Protein AF-0000000081341787 (afdb_homodimer)

Organism: NCBI:txid860376

Radius of gyration: 30.71 Å; Cα contacts (8 Å, |Δi|>4): 1628; chains: 2; bounding box: 86×90×74 Å

pLDDT: mean 75.04, std 24.88, range [23.42, 98.12]

Nearest PDB structures (foldseek):
  3afg-assembly2_B  TM=7.597E-01  e=4.968E-04  Thermococcus kodakarensis
  3afg-assembly1_A  TM=7.603E-01  e=8.595E-04  Thermococcus kodakarensis
  2c9r-assembly1_A  TM=5.469E-01  e=3.203E-02  Pseudomonas syringae pv. tomato
  1lyq-assembly1_A  TM=4.753E-01  e=5.855E-02  Escherichia coli
  3se3-assembly1_C  TM=2.908E-01  e=1.070E+00  Homo sapiens

Foldseek 3Di:
DVVVVVVVLLQPQDQDDDPDPVSVQVNQVVVLVVCVVVVFAFPVPFDAPPPPPPVVCPLCPVPCPPPPDDQPPQFDDSSSLAGAAPDADDFDDFAQQQPDQGFFFDKAKHAQQFDKDKTWDAPFFQKKKKKKFFPDQFFKDKWKADPVRDTADFPDWDDGGSGMTMTMGGRDDGAMMMIGMDTNTRGMMMITMHGRGQFDKAFEKDLDPNHQPTAVDPRSGYRARGRYYAAAQGWIKIFIDTGPCDPPWDWAWKWKADHSHYIDIFGWDAYHNHSRGIITSGTDHHHDFDKMKIKIWTADRVGTIGIGIHIDTHHYDPPPDPPPPPPPPPPPQQPPPNQDRDDPPDRPDPPDDPPPPDD/DVVVVVVVLLQPQDQDDDPDPVSVQVSQVVVLVVCVVVVFAFPVPFDAPPPPPPPVVPLCPVVPVPVPDDQPPQFDDSSSLAGAAPDADPQDDFAFQQPDQGFFFDKAKHAQQFDKDKTWDAPFFQKKKKKKFAPDQFFKDKWKADPVRDTADFPDWDDGGSGMTMTMGGRDDGAMMMIGMDTNTRGMMMITMHGRGQFDKAFEKDLDPNHQPTAVDPRSGYRARGRYYAAAQGWIKTFIDTGPCDPPWDWAWKWKADHSHYIDIFGWDAYHNHSRGIITSGTDHHHDFDKMKIKIWTADRVGTIGIGIHIDTHHYDPPPDPPPPPPPPPPPQQPPPNQGRDDPPDRPDPDDDPPPPDD

Solvent-accessible surface area (backbone atoms only — not comparable to full-atom values): 39312 Å² total; per-residue (Å²): 119,68,72,61,58,57,50,50,64,72,65,57,75,54,85,82,89,79,83,49,71,62,62,54,50,50,52,52,47,54,51,42,49,55,45,56,75,68,61,50,55,37,69,93,68,40,61,68,64,71,54,70,65,66,66,55,64,50,64,61,56,62,78,71,61,64,90,84,66,77,54,58,90,54,31,36,69,97,69,42,67,28,29,35,32,79,46,60,45,76,73,75,76,75,51,43,20,53,43,86,64,21,26,38,47,41,71,51,66,23,42,41,22,60,49,73,48,76,44,55,34,26,92,55,38,58,36,39,34,43,38,33,40,35,87,51,79,28,46,48,45,72,48,38,24,41,74,82,66,45,75,56,73,65,75,44,75,80,38,82,45,46,32,32,26,29,38,29,36,63,71,56,79,71,36,47,33,35,37,39,35,36,42,78,45,80,40,48,27,30,40,34,35,21,24,36,26,72,66,37,58,35,22,12,31,35,74,42,87,34,57,35,75,21,63,74,54,84,60,84,28,58,50,48,28,62,38,26,62,39,41,44,75,36,63,20,26,53,27,28,29,61,41,86,42,45,71,59,23,42,78,58,38,38,34,44,29,29,90,72,64,43,70,45,80,33,50,65,33,59,27,20,36,37,62,40,20,37,27,39,64,57,68,45,68,38,84,59,80,47,75,33,33,40,34,43,31,29,31,38,46,64,59,30,44,35,45,41,43,33,68,46,49,35,36,73,65,80,72,81,65,81,77,74,76,75,80,71,76,71,70,78,64,64,50,80,86,77,54,70,61,67,55,94,89,52,63,73,58,73,87,77,78,74,79,74,82,78,128,118,68,72,63,57,55,51,49,64,72,64,57,76,56,76,88,88,80,87,50,73,61,62,55,50,51,51,52,47,53,50,42,50,53,45,56,74,68,60,50,55,38,70,94,68,40,63,66,61,71,54,66,68,60,66,60,67,47,67,59,58,61,75,69,62,62,81,85,63,76,55,60,90,54,32,35,69,96,68,43,66,26,28,34,30,80,47,60,52,75,74,74,76,76,50,43,20,52,43,87,63,21,26,39,49,41,72,50,66,21,41,39,22,60,50,72,47,78,46,55,35,28,91,54,37,57,35,37,33,45,37,34,41,37,88,52,79,29,46,46,45,72,49,38,24,41,75,82,67,45,75,56,71,65,76,43,76,80,40,83,46,45,34,31,23,26,36,28,37,64,70,58,79,68,35,48,32,36,38,39,34,36,43,79,44,78,41,47,28,29,41,37,34,22,22,36,25,72,67,38,57,36,22,13,32,33,73,42,86,35,57,37,74,21,64,75,55,86,60,89,27,56,51,50,29,62,37,28,63,39,41,42,75,36,62,20,27,54,27,26,31,60,42,86,43,44,71,58,23,41,77,57,37,36,34,46,30,29,92,70,62,42,67,44,79,34,49,64,34,58,27,21,37,36,64,40,20,36,27,37,64,55,70,44,67,38,85,58,79,45,76,34,34,41,34,44,30,27,31,37,46,64,60,31,44,35,48,41,45,35,69,46,48,36,36,73,64,79,73,82,65,82,76,74,76,72,80,70,73,71,70,77,63,63,51,82,86,77,54,69,60,69,57,92,89,52,62,72,58,74,88,77,77,75,77,71,81,77,127

Structure (mmCIF, N/CA/C/O backbone):
data_AF-0000000081341787-model_v1
#
loop_
_entity.id
_entity.type
_entity.pdbx_description
1 polymer 'MD domain-containing protein'
#
loop_
_atom_site.group_PDB
_atom_site.id
_atom_site.type_symbol
_atom_site.label_atom_id
_atom_site.label_alt_id
_atom_site.label_comp_id
_atom_site.label_asym_id
_atom_site.label_entity_id
_atom_site.label_seq_id
_atom_site.pdbx_PDB_ins_code
_atom_site.Cartn_x
_atom_site.Cartn_y
_atom_site.Cartn_z
_atom_site.occupancy
_atom_site.B_iso_or_equiv
_atom_site.auth_seq_id
_atom_site.auth_comp_id
_atom_site.auth_asym_id
_atom_site.auth_atom_id
_atom_site.pdbx_PDB_model_num
ATOM 1 N N . MET A 1 1 ? 25.766 -26.203 -25.703 1 28.73 1 MET A N 1
ATOM 2 C CA . MET A 1 1 ? 24.828 -25.656 -26.688 1 28.73 1 MET A CA 1
ATOM 3 C C . MET A 1 1 ? 23.484 -26.359 -26.609 1 28.73 1 MET A C 1
ATOM 5 O O . MET A 1 1 ? 22.438 -25.75 -26.812 1 28.73 1 MET A O 1
ATOM 9 N N . LEU A 1 2 ? 23.5 -27.594 -26.281 1 33.19 2 LEU A N 1
ATOM 10 C CA . LEU A 1 2 ? 22.297 -28.406 -26.281 1 33.19 2 LEU A CA 1
ATOM 11 C C . LEU A 1 2 ? 21.453 -28.141 -25.047 1 33.19 2 LEU A C 1
ATOM 13 O O . LEU A 1 2 ? 20.219 -28.125 -25.109 1 33.19 2 LEU A O 1
ATOM 17 N N . LYS A 1 3 ? 22.125 -27.953 -23.922 1 37.91 3 LYS A N 1
ATOM 18 C CA . LYS A 1 3 ? 21.422 -27.797 -22.656 1 37.91 3 LYS A CA 1
ATOM 19 C C . LYS A 1 3 ? 20.672 -26.469 -22.609 1 37.91 3 LYS A C 1
ATOM 21 O O . LYS A 1 3 ? 19.641 -26.359 -21.922 1 37.91 3 LYS A O 1
ATOM 26 N N . LEU A 1 4 ? 21.156 -25.453 -23.188 1 35.16 4 LEU A N 1
ATOM 27 C CA . LEU A 1 4 ? 20.547 -24.125 -23.156 1 35.16 4 LEU A CA 1
ATOM 28 C C . LEU A 1 4 ? 19.25 -24.094 -23.938 1 35.16 4 LEU A C 1
ATOM 30 O O . LEU A 1 4 ? 18.266 -23.484 -23.516 1 35.16 4 LEU A O 1
ATOM 34 N N . ALA A 1 5 ? 19.219 -24.719 -25.125 1 35.28 5 ALA A N 1
ATOM 35 C CA . ALA A 1 5 ? 18.062 -24.719 -26.016 1 35.28 5 ALA A CA 1
ATOM 36 C C . ALA A 1 5 ? 16.875 -25.422 -25.391 1 35.28 5 ALA A C 1
ATOM 38 O O . ALA A 1 5 ? 15.727 -25.016 -25.562 1 35.28 5 ALA A O 1
ATOM 39 N N . LEU A 1 6 ? 17.109 -26.391 -24.625 1 38.66 6 LEU A N 1
ATOM 40 C CA . LEU A 1 6 ? 16.047 -27.156 -24.016 1 38.66 6 LEU A CA 1
ATOM 41 C C . LEU A 1 6 ? 15.312 -26.328 -22.953 1 38.66 6 LEU A C 1
ATOM 43 O O . LEU A 1 6 ? 14.094 -26.422 -22.828 1 38.66 6 LEU A O 1
ATOM 47 N N . PHE A 1 7 ? 16.062 -25.484 -22.344 1 40.25 7 PHE A N 1
ATOM 48 C CA . PHE A 1 7 ? 15.492 -24.734 -21.234 1 40.25 7 PHE A CA 1
ATOM 49 C C . PHE A 1 7 ? 14.586 -23.625 -21.75 1 40.25 7 PHE A C 1
ATOM 51 O O . PHE A 1 7 ? 13.539 -23.344 -21.172 1 40.25 7 PHE A O 1
ATOM 58 N N . LEU A 1 8 ? 14.977 -23.062 -22.828 1 42 8 LEU A N 1
ATOM 59 C CA . LEU A 1 8 ? 14.18 -21.953 -23.359 1 42 8 LEU A CA 1
ATOM 60 C C . LEU A 1 8 ? 12.812 -22.453 -23.812 1 42 8 LEU A C 1
ATOM 62 O O . LEU A 1 8 ? 11.812 -21.734 -23.656 1 42 8 LEU A O 1
ATOM 66 N N . THR A 1 9 ? 12.766 -23.609 -24.359 1 39.19 9 THR A N 1
ATOM 67 C CA . THR A 1 9 ? 11.492 -24.172 -24.812 1 39.19 9 THR A CA 1
ATOM 68 C C . THR A 1 9 ? 10.602 -24.484 -23.609 1 39.19 9 THR A C 1
ATOM 70 O O . THR A 1 9 ? 9.375 -24.375 -23.703 1 39.19 9 THR A O 1
ATOM 73 N N . LEU A 1 10 ? 11.141 -24.766 -22.484 1 41.66 10 LEU A N 1
ATOM 74 C CA . LEU A 1 10 ? 10.391 -25.141 -21.281 1 41.66 10 LEU A CA 1
ATOM 75 C C . LEU A 1 10 ? 9.703 -23.938 -20.672 1 41.66 10 LEU A C 1
ATOM 77 O O . LEU A 1 10 ? 8.641 -24.062 -20.047 1 41.66 10 LEU A O 1
ATOM 81 N N . PHE A 1 11 ? 10.406 -22.859 -20.859 1 44.88 11 PHE A N 1
ATOM 82 C CA . PHE A 1 11 ? 9.914 -21.688 -20.156 1 44.88 11 PHE A CA 1
ATOM 83 C C . PHE A 1 11 ? 9.039 -20.828 -21.062 1 44.88 11 PHE A C 1
ATOM 85 O O . PHE A 1 11 ? 8.695 -19.703 -20.703 1 44.88 11 PHE A O 1
ATOM 92 N N . GLY A 1 12 ? 8.531 -21.281 -22.156 1 43.38 12 GLY A N 1
ATOM 93 C CA . GLY A 1 12 ? 7.496 -20.703 -23 1 43.38 12 GLY A CA 1
ATOM 94 C C . GLY A 1 12 ? 7.828 -19.312 -23.484 1 43.38 12 GLY A C 1
ATOM 95 O O . GLY A 1 12 ? 6.926 -18.516 -23.75 1 43.38 12 GLY A O 1
ATOM 96 N N . LEU A 1 13 ? 8.977 -18.844 -23.312 1 36.25 13 LEU A N 1
ATOM 97 C CA . LEU A 1 13 ? 9.266 -17.516 -23.828 1 36.25 13 LEU A CA 1
ATOM 98 C C . LEU A 1 13 ? 8.961 -17.438 -25.312 1 36.25 13 LEU A C 1
ATOM 100 O O . LEU A 1 13 ? 9.688 -18.016 -26.141 1 36.25 13 LEU A O 1
ATOM 104 N N . ARG A 1 14 ? 7.672 -17.484 -25.766 1 39.25 14 ARG A N 1
ATOM 105 C CA . ARG A 1 14 ? 7.434 -17.375 -27.203 1 39.25 14 ARG A CA 1
ATOM 106 C C . ARG A 1 14 ? 7.211 -15.914 -27.594 1 39.25 14 ARG A C 1
ATOM 108 O O . ARG A 1 14 ? 6.512 -15.172 -26.906 1 39.25 14 ARG A O 1
ATOM 115 N N . LEU A 1 15 ? 7.914 -15.375 -28.344 1 35.91 15 LEU A N 1
ATOM 116 C CA . LEU A 1 15 ? 7.801 -14.055 -28.953 1 35.91 15 LEU A CA 1
ATOM 117 C C . LEU A 1 15 ? 6.484 -13.914 -29.719 1 35.91 15 LEU A C 1
ATOM 119 O O . LEU A 1 15 ? 6.078 -12.805 -30.062 1 35.91 15 LEU A O 1
ATOM 123 N N . GLY A 1 16 ? 5.973 -15.008 -30.656 1 35.59 16 GLY A N 1
ATOM 124 C CA . GLY A 1 16 ? 5.043 -14.805 -31.766 1 35.59 16 GLY A CA 1
ATOM 125 C C . GLY A 1 16 ? 3.6 -15.078 -31.375 1 35.59 16 GLY A C 1
ATOM 126 O O . GLY A 1 16 ? 3.33 -15.688 -30.344 1 35.59 16 GLY A O 1
ATOM 127 N N . LEU A 1 17 ? 2.355 -14.695 -32.406 1 39.91 17 LEU A N 1
ATOM 128 C CA . LEU A 1 17 ? 0.933 -14.414 -32.562 1 39.91 17 LEU A CA 1
ATOM 129 C C . LEU A 1 17 ? 0.095 -15.617 -32.125 1 39.91 17 LEU A C 1
ATOM 131 O O . LEU A 1 17 ? -1.019 -15.453 -31.625 1 39.91 17 LEU A O 1
ATOM 135 N N . ASN A 1 18 ? 0.073 -16.797 -33 1 41.06 18 ASN A N 1
ATOM 136 C CA . ASN A 1 18 ? -1.01 -17.781 -33 1 41.06 18 ASN A CA 1
ATOM 137 C C . ASN A 1 18 ? -0.904 -18.75 -31.828 1 41.06 18 ASN A C 1
ATOM 139 O O . ASN A 1 18 ? 0.081 -19.484 -31.719 1 41.06 18 ASN A O 1
ATOM 143 N N . TRP A 1 19 ? -1.607 -18.453 -30.875 1 49.47 19 TRP A N 1
ATOM 144 C CA . TRP A 1 19 ? -1.741 -19.359 -29.734 1 49.47 19 TRP A CA 1
ATOM 145 C C . TRP A 1 19 ? -2.275 -20.719 -30.172 1 49.47 19 TRP A C 1
ATOM 147 O O . TRP A 1 19 ? -3.41 -20.828 -30.641 1 49.47 19 TRP A O 1
ATOM 157 N N . ASP A 1 20 ? -1.334 -21.656 -30.547 1 59.62 20 ASP A N 1
ATOM 158 C CA . ASP A 1 20 ? -1.69 -23.031 -30.906 1 59.62 20 ASP A CA 1
ATOM 159 C C . ASP A 1 20 ? -1.884 -23.891 -29.656 1 59.62 20 ASP A C 1
ATOM 161 O O . ASP A 1 20 ? -0.981 -24 -28.812 1 59.62 20 ASP A O 1
ATOM 165 N N . THR A 1 21 ? -3.078 -24.344 -29.344 1 66.62 21 THR A N 1
ATOM 166 C CA . THR A 1 21 ? -3.451 -25.266 -28.281 1 66.62 21 THR A CA 1
ATOM 167 C C . THR A 1 21 ? -2.512 -26.469 -28.25 1 66.62 21 THR A C 1
ATOM 169 O O . THR A 1 21 ? -2.275 -27.047 -27.188 1 66.62 21 THR A O 1
ATOM 172 N N . GLN A 1 22 ? -1.92 -26.703 -29.375 1 68.69 22 GLN A N 1
ATOM 173 C CA . GLN A 1 22 ? -1.021 -27.844 -29.453 1 68.69 22 GLN A CA 1
ATOM 174 C C . GLN A 1 22 ? 0.302 -27.547 -28.75 1 68.69 22 GLN A C 1
ATOM 176 O O . GLN A 1 22 ? 0.835 -28.391 -28.031 1 68.69 22 GLN A O 1
ATOM 181 N N . ASP A 1 23 ? 0.785 -26.391 -29.031 1 72.06 23 ASP A N 1
ATOM 182 C CA . ASP A 1 23 ? 2.031 -26.016 -28.375 1 72.06 23 ASP A CA 1
ATOM 183 C C . ASP A 1 23 ? 1.859 -25.953 -26.859 1 72.06 23 ASP A C 1
ATOM 185 O O . ASP A 1 23 ? 2.74 -26.391 -26.109 1 72.06 23 ASP A O 1
ATOM 189 N N . PHE A 1 24 ? 0.765 -25.531 -26.453 1 73.62 24 PHE A N 1
ATOM 190 C CA . PHE A 1 24 ? 0.439 -25.453 -25.031 1 73.62 24 PHE A CA 1
ATOM 191 C C . PHE A 1 24 ? 0.366 -26.859 -24.422 1 73.62 24 PHE A C 1
ATOM 193 O O . PHE A 1 24 ? 0.935 -27.109 -23.359 1 73.62 24 PHE A O 1
ATOM 200 N N . ALA A 1 25 ? -0.225 -27.734 -25.078 1 73.06 25 ALA A N 1
ATOM 201 C CA . ALA A 1 25 ? -0.329 -29.125 -24.609 1 73.06 25 ALA A CA 1
ATOM 202 C C . ALA A 1 25 ? 1.05 -29.766 -24.516 1 73.06 25 ALA A C 1
ATOM 204 O O . ALA A 1 25 ? 1.329 -30.5 -23.562 1 73.06 25 ALA A O 1
ATOM 205 N N . ASN A 1 26 ? 1.897 -29.453 -25.484 1 75.25 26 ASN A N 1
ATOM 206 C CA . ASN A 1 26 ? 3.238 -30.031 -25.469 1 75.25 26 ASN A CA 1
ATOM 207 C C . ASN A 1 26 ? 4.043 -29.562 -24.266 1 75.25 26 ASN A C 1
ATOM 209 O O . ASN A 1 26 ? 4.734 -30.359 -23.625 1 75.25 26 ASN A O 1
ATOM 213 N N . ARG A 1 27 ? 3.869 -28.328 -23.938 1 74.38 27 ARG A N 1
ATOM 214 C CA . ARG A 1 27 ? 4.574 -27.797 -22.766 1 74.38 27 ARG A CA 1
ATOM 215 C C . ARG A 1 27 ? 4.102 -28.469 -21.484 1 74.38 27 ARG A C 1
ATOM 217 O O . ARG A 1 27 ? 4.914 -28.828 -20.625 1 74.38 27 ARG A O 1
ATOM 224 N N . LEU A 1 28 ? 2.91 -28.672 -21.391 1 78.25 28 LEU A N 1
ATOM 225 C CA . LEU A 1 28 ? 2.352 -29.297 -20.203 1 78.25 28 LEU A CA 1
ATOM 226 C C . LEU A 1 28 ? 2.762 -30.766 -20.125 1 78.25 28 LEU A C 1
ATOM 228 O O . LEU A 1 28 ? 3.023 -31.281 -19.031 1 78.25 28 LEU A O 1
ATOM 232 N N . ASN A 1 29 ? 2.873 -31.375 -21.297 1 77.44 29 ASN A N 1
ATOM 233 C CA . ASN A 1 29 ? 3.309 -32.781 -21.328 1 77.44 29 ASN A CA 1
ATOM 234 C C . ASN A 1 29 ? 4.758 -32.906 -20.875 1 77.44 29 ASN A C 1
ATOM 236 O O . ASN A 1 29 ? 5.094 -33.875 -20.156 1 77.44 29 ASN A O 1
ATOM 240 N N . GLU A 1 30 ? 5.539 -32.031 -21.328 1 74.88 30 GLU A N 1
ATOM 241 C CA . GLU A 1 30 ? 6.934 -32.062 -20.906 1 74.88 30 GLU A CA 1
ATOM 242 C C . GLU A 1 30 ? 7.047 -31.891 -19.391 1 74.88 30 GLU A C 1
ATOM 244 O O . GLU A 1 30 ? 7.816 -32.594 -18.734 1 74.88 30 GLU A O 1
ATOM 249 N N . LYS A 1 31 ? 6.254 -31.062 -18.875 1 74.75 31 LYS A N 1
ATOM 250 C CA . LYS A 1 31 ? 6.227 -30.859 -17.422 1 74.75 31 LYS A CA 1
ATOM 251 C C . LYS A 1 31 ? 5.738 -32.125 -16.703 1 74.75 31 LYS A C 1
ATOM 253 O O . LYS A 1 31 ? 6.305 -32.5 -15.688 1 74.75 31 LYS A O 1
ATOM 258 N N . THR A 1 32 ? 4.703 -32.656 -17.219 1 75.12 32 THR A N 1
ATOM 259 C CA . THR A 1 32 ? 4.148 -33.875 -16.656 1 75.12 32 THR A CA 1
ATOM 260 C C . THR A 1 32 ? 5.203 -35 -16.609 1 75.12 32 THR A C 1
ATOM 262 O O . THR A 1 32 ? 5.348 -35.688 -15.609 1 75.12 32 THR A O 1
ATOM 265 N N . LYS A 1 33 ? 5.891 -35.125 -17.719 1 77.62 33 LYS A N 1
ATOM 266 C CA . LYS A 1 33 ? 6.938 -36.125 -17.812 1 77.62 33 LYS A CA 1
ATOM 267 C C . LYS A 1 33 ? 8.031 -35.875 -16.781 1 77.62 33 LYS A C 1
ATOM 269 O O . LYS A 1 33 ? 8.477 -36.812 -16.109 1 77.62 33 LYS A O 1
ATOM 274 N N . LEU A 1 34 ? 8.414 -34.688 -16.688 1 73.75 34 LEU A N 1
ATOM 275 C CA . LEU A 1 34 ? 9.445 -34.344 -15.719 1 73.75 34 LEU A CA 1
ATOM 276 C C . LEU A 1 34 ? 9.031 -34.75 -14.312 1 73.75 34 LEU A C 1
ATOM 278 O O . LEU A 1 34 ? 9.805 -35.406 -13.609 1 73.75 34 LEU A O 1
ATOM 282 N N . PHE A 1 35 ? 7.871 -34.5 -13.898 1 70.81 35 PHE A N 1
ATOM 283 C CA . PHE A 1 35 ? 7.41 -34.781 -12.547 1 70.81 35 PHE A CA 1
ATOM 284 C C . PHE A 1 35 ? 7.223 -36.281 -12.352 1 70.81 35 PHE A C 1
ATOM 286 O O . PHE A 1 35 ? 7.477 -36.812 -11.266 1 70.81 35 PHE A O 1
ATOM 293 N N . HIS A 1 36 ? 6.762 -36.906 -13.391 1 73.88 36 HIS A N 1
ATOM 294 C CA . HIS A 1 36 ? 6.629 -38.375 -13.344 1 73.88 36 HIS A CA 1
ATOM 295 C C . HIS A 1 36 ? 7.984 -39.031 -13.148 1 73.88 36 HIS A C 1
ATOM 297 O O . HIS A 1 36 ? 8.117 -39.938 -12.336 1 73.88 36 HIS A O 1
ATOM 303 N N . ASP A 1 37 ? 8.953 -38.562 -13.883 1 73.25 37 ASP A N 1
ATOM 304 C CA . ASP A 1 37 ? 10.289 -39.125 -13.82 1 73.25 37 ASP A CA 1
ATOM 305 C C . ASP A 1 37 ? 10.922 -38.906 -12.445 1 73.25 37 ASP A C 1
ATOM 307 O O . ASP A 1 37 ? 11.734 -39.719 -11.992 1 73.25 37 ASP A O 1
ATOM 311 N N . LEU A 1 38 ? 10.492 -37.875 -11.773 1 71.19 38 LEU A N 1
ATOM 312 C CA . LEU A 1 38 ? 10.969 -37.562 -10.43 1 71.19 38 LEU A CA 1
ATOM 313 C C . LEU A 1 38 ? 10.273 -38.438 -9.398 1 71.19 38 LEU A C 1
ATOM 315 O O . LEU A 1 38 ? 10.68 -38.469 -8.234 1 71.19 38 LEU A O 1
ATOM 319 N N . GLY A 1 39 ? 9.258 -39.156 -9.805 1 70.81 39 GLY A N 1
ATOM 320 C CA . GLY A 1 39 ? 8.523 -40.031 -8.891 1 70.81 39 GLY A CA 1
ATOM 321 C C . GLY A 1 39 ? 7.707 -39.25 -7.871 1 70.81 39 GLY A C 1
ATOM 322 O O . GLY A 1 39 ? 7.605 -39.656 -6.715 1 70.81 39 GLY A O 1
ATOM 323 N N . LEU A 1 40 ? 7.219 -38.125 -8.234 1 70.31 40 LEU A N 1
ATOM 324 C CA . LEU A 1 40 ? 6.449 -37.312 -7.301 1 70.31 40 LEU A CA 1
ATOM 325 C C . LEU A 1 40 ? 5.152 -38.031 -6.91 1 70.31 40 LEU A C 1
ATOM 327 O O . LEU A 1 40 ? 4.348 -38.375 -7.773 1 70.31 40 LEU A O 1
ATOM 331 N N . PRO A 1 41 ? 4.988 -38.25 -5.59 1 72.25 41 PRO A N 1
ATOM 332 C CA . PRO A 1 41 ? 3.762 -38.906 -5.152 1 72.25 41 PRO A CA 1
ATOM 333 C C . PRO A 1 41 ? 2.551 -37.969 -5.141 1 72.25 41 PRO A C 1
ATOM 335 O O . PRO A 1 41 ? 2.674 -36.781 -5.473 1 72.25 41 PRO A O 1
ATOM 338 N N . ASN A 1 42 ? 1.426 -38.5 -4.871 1 71.44 42 ASN A N 1
ATOM 339 C CA . ASN A 1 42 ? 0.222 -37.688 -4.68 1 71.44 42 ASN A CA 1
ATOM 340 C C . ASN A 1 42 ? 0.389 -36.688 -3.535 1 71.44 42 ASN A C 1
ATOM 342 O O . ASN A 1 42 ? 1.235 -36.906 -2.66 1 71.44 42 ASN A O 1
ATOM 346 N N . VAL A 1 43 ? -0.425 -35.656 -3.695 1 68.88 43 VAL A N 1
ATOM 347 C CA . VAL A 1 43 ? -0.293 -34.5 -2.797 1 68.88 43 VAL A CA 1
ATOM 348 C C . VAL A 1 43 ? -0.323 -35 -1.346 1 68.88 43 VAL A C 1
ATOM 350 O O . VAL A 1 43 ? 0.47 -34.531 -0.519 1 68.88 43 VAL A O 1
ATOM 353 N N . GLY A 1 44 ? -1.313 -35.844 -1.032 1 66.19 44 GLY A N 1
ATOM 354 C CA . GLY A 1 44 ? -1.438 -36.344 0.335 1 66.19 44 GLY A CA 1
ATOM 355 C C . GLY A 1 44 ? -0.218 -37.094 0.813 1 66.19 44 GLY A C 1
ATOM 356 O O . GLY A 1 44 ? -0.006 -37.25 2.018 1 66.19 44 GLY A O 1
ATOM 357 N N . ASP A 1 45 ? 0.683 -37.562 -0.054 1 68.44 45 ASP A N 1
ATOM 358 C CA . ASP A 1 45 ? 1.831 -38.406 0.283 1 68.44 45 ASP A CA 1
ATOM 359 C C . ASP A 1 45 ? 3.135 -37.625 0.187 1 68.44 45 ASP A C 1
ATOM 361 O O . ASP A 1 45 ? 4.219 -38.188 0.371 1 68.44 45 ASP A O 1
ATOM 365 N N . ARG A 1 46 ? 3.027 -36.406 -0.181 1 66.31 46 ARG A N 1
ATOM 366 C CA . ARG A 1 46 ? 4.227 -35.594 -0.34 1 66.31 46 ARG A CA 1
ATOM 367 C C . ARG A 1 46 ? 4.75 -35.125 1.012 1 66.31 46 ARG A C 1
ATOM 369 O O . ARG A 1 46 ? 3.971 -34.844 1.928 1 66.31 46 ARG A O 1
ATOM 376 N N . PHE A 1 47 ? 6.113 -35.375 1.204 1 50.31 47 PHE A N 1
ATOM 377 C CA . PHE A 1 47 ? 6.793 -34.875 2.389 1 50.31 47 PHE A CA 1
ATOM 378 C C . PHE A 1 47 ? 7.16 -33.406 2.213 1 50.31 47 PHE A C 1
ATOM 380 O O . PHE A 1 47 ? 7.797 -33.031 1.227 1 50.31 47 PHE A O 1
ATOM 387 N N . ASN A 1 48 ? 6.367 -32.656 2.809 1 48.34 48 ASN A N 1
ATOM 388 C CA . ASN A 1 48 ? 6.809 -31.25 2.793 1 48.34 48 ASN A CA 1
ATOM 389 C C . ASN A 1 48 ? 7.91 -31 3.82 1 48.34 48 ASN A C 1
ATOM 391 O O . ASN A 1 48 ? 7.672 -31.109 5.027 1 48.34 48 ASN A O 1
ATOM 395 N N . PRO A 1 49 ? 9.109 -31.078 3.328 1 41.28 49 PRO A N 1
ATOM 396 C CA . PRO A 1 49 ? 10.086 -30.766 4.375 1 41.28 49 PRO A CA 1
ATOM 397 C C . PRO A 1 49 ? 9.734 -29.5 5.148 1 41.28 49 PRO A C 1
ATOM 399 O O . PRO A 1 49 ? 9.18 -28.547 4.578 1 41.28 49 PRO A O 1
ATOM 402 N N . ILE A 1 50 ? 9.242 -29.797 6.359 1 39.22 50 ILE A N 1
ATOM 403 C CA . ILE A 1 50 ? 9.086 -28.609 7.191 1 39.22 50 ILE A CA 1
ATOM 404 C C . ILE A 1 50 ? 10.383 -27.797 7.168 1 39.22 50 ILE A C 1
ATOM 406 O O . ILE A 1 50 ? 11.43 -28.266 7.594 1 39.22 50 ILE A O 1
ATOM 410 N N . PHE A 1 51 ? 10.414 -27.172 6.16 1 32.12 51 PHE A N 1
ATOM 411 C CA . PHE A 1 51 ? 11.562 -26.266 6.305 1 32.12 51 PHE A CA 1
ATOM 412 C C . PHE A 1 51 ? 11.578 -25.641 7.691 1 32.12 51 PHE A C 1
ATOM 414 O O . PHE A 1 51 ? 10.523 -25.391 8.281 1 32.12 51 PHE A O 1
ATOM 421 N N . PRO A 1 52 ? 12.578 -26 8.414 1 29.62 52 PRO A N 1
ATOM 422 C CA . PRO A 1 52 ? 12.57 -25.328 9.719 1 29.62 52 PRO A CA 1
ATOM 423 C C . PRO A 1 52 ? 11.844 -23.984 9.695 1 29.62 52 PRO A C 1
ATOM 425 O O . PRO A 1 52 ? 11.812 -23.312 8.656 1 29.62 52 PRO A O 1
ATOM 428 N N . GLU A 1 53 ? 10.688 -24.156 10.367 1 30.12 53 GLU A N 1
ATOM 429 C CA . GLU A 1 53 ? 10.078 -22.828 10.516 1 30.12 53 GLU A CA 1
ATOM 430 C C . GLU A 1 53 ? 11.078 -21.719 10.211 1 30.12 53 GLU A C 1
ATOM 432 O O . GLU A 1 53 ? 12.258 -21.844 10.539 1 30.12 53 GLU A O 1
ATOM 437 N N . LYS A 1 54 ? 10.734 -21 9.359 1 30.14 54 LYS A N 1
ATOM 438 C CA . LYS A 1 54 ? 11.469 -19.75 9.219 1 30.14 54 LYS A CA 1
ATOM 439 C C . LYS A 1 54 ? 12.133 -19.359 10.531 1 30.14 54 LYS A C 1
ATOM 441 O O . LYS A 1 54 ? 11.469 -19.25 11.562 1 30.14 54 LYS A O 1
ATOM 446 N N . GLN A 1 55 ? 13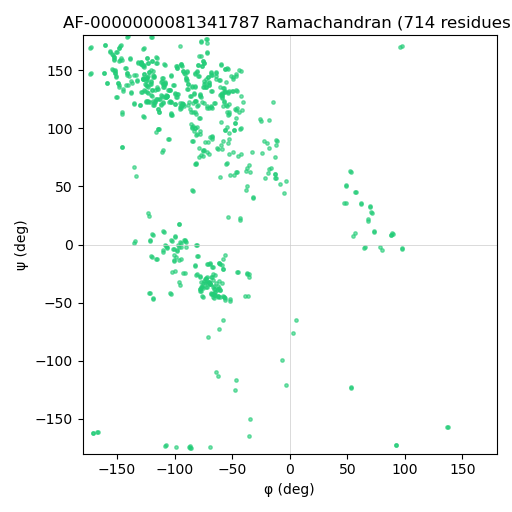.281 -19.969 10.898 1 26.86 55 GLN A N 1
ATOM 447 C CA . GLN A 1 55 ? 13.922 -18.922 11.695 1 26.86 55 GLN A CA 1
ATOM 448 C C . GLN A 1 55 ? 13.367 -17.547 11.344 1 26.86 55 GLN A C 1
ATOM 450 O O . GLN A 1 55 ? 13.539 -17.062 10.219 1 26.86 55 GLN A O 1
ATOM 455 N N . GLN A 1 56 ? 12.039 -17.531 11.523 1 27.08 56 GLN A N 1
ATOM 456 C CA . GLN A 1 56 ? 11.703 -16.125 11.523 1 27.08 56 GLN A CA 1
ATOM 457 C C . GLN A 1 56 ? 12.961 -15.258 11.531 1 27.08 56 GLN A C 1
ATOM 459 O O . GLN A 1 56 ? 13.727 -15.281 12.5 1 27.08 56 GLN A O 1
ATOM 464 N N . LEU A 1 57 ? 13.766 -15.625 10.562 1 25.75 57 LEU A N 1
ATOM 465 C CA . LEU A 1 57 ? 14.781 -14.594 10.766 1 25.75 57 LEU A CA 1
ATOM 466 C C . LEU A 1 57 ? 14.242 -13.445 11.594 1 25.75 57 LEU A C 1
ATOM 468 O O . LEU A 1 57 ? 13.305 -12.758 11.18 1 25.75 57 LEU A O 1
ATOM 472 N N . LYS A 1 58 ? 13.961 -13.852 12.789 1 27.69 58 LYS A N 1
ATOM 473 C CA . LYS A 1 58 ? 13.906 -12.672 13.648 1 27.69 58 LYS A CA 1
ATOM 474 C C . LYS A 1 58 ? 14.484 -11.453 12.945 1 27.69 58 LYS A C 1
ATOM 476 O O . LYS A 1 58 ? 15.617 -11.477 12.469 1 27.69 58 LYS A O 1
ATOM 481 N N . THR A 1 59 ? 13.648 -10.953 12.031 1 27.66 59 THR A N 1
ATOM 482 C CA . THR A 1 59 ? 14.266 -9.633 12.039 1 27.66 59 THR A CA 1
ATOM 483 C C . THR A 1 59 ? 15.219 -9.492 13.227 1 27.66 59 THR A C 1
ATOM 485 O O . THR A 1 59 ? 14.805 -9.578 14.383 1 27.66 59 THR A O 1
ATOM 488 N N . GLN A 1 60 ? 16.25 -10.422 13.195 1 26.31 60 GLN A N 1
ATOM 489 C CA . GLN A 1 60 ? 17.094 -9.906 14.258 1 26.31 60 GLN A CA 1
ATOM 490 C C . GLN A 1 60 ? 16.656 -8.508 14.688 1 26.31 60 GLN A C 1
ATOM 492 O O . GLN A 1 60 ? 16.828 -7.543 13.93 1 26.31 60 GLN A O 1
ATOM 497 N N . THR A 1 61 ? 15.398 -8.562 15.07 1 27.72 61 THR A N 1
ATOM 498 C CA . THR A 1 61 ? 15.312 -7.395 15.945 1 27.72 61 THR A CA 1
ATOM 499 C C . THR A 1 61 ? 16.641 -7.141 16.641 1 27.72 61 THR A C 1
ATOM 501 O O . THR A 1 61 ? 17.062 -7.906 17.516 1 27.72 61 THR A O 1
ATOM 504 N N . LYS A 1 62 ? 17.766 -7.301 15.844 1 27.84 62 LYS A N 1
ATOM 505 C CA . LYS A 1 62 ? 18.766 -6.719 16.734 1 27.84 62 LYS A CA 1
ATOM 506 C C . LYS A 1 62 ? 18.094 -5.984 17.891 1 27.84 62 LYS A C 1
ATOM 508 O O . LYS A 1 62 ? 17.234 -5.137 17.688 1 27.84 62 LYS A O 1
ATOM 513 N N . SER A 1 63 ? 17.844 -6.812 19.031 1 31.83 63 SER A N 1
ATOM 514 C CA . SER A 1 63 ? 17.531 -6.203 20.328 1 31.83 63 SER A CA 1
ATOM 515 C C . SER A 1 63 ? 17.594 -4.684 20.25 1 31.83 63 SER A C 1
ATOM 517 O O . SER A 1 63 ? 16.625 -3.996 20.578 1 31.83 63 SER A O 1
ATOM 519 N N . GLU A 1 64 ? 18.531 -4.309 21.156 1 29.52 64 GLU A N 1
ATOM 520 C CA . GLU A 1 64 ? 18.969 -3.006 21.641 1 29.52 64 GLU A CA 1
ATOM 521 C C . GLU A 1 64 ? 19.359 -2.08 20.5 1 29.52 64 GLU A C 1
ATOM 523 O O . GLU A 1 64 ? 20.469 -2.166 19.969 1 29.52 64 GLU A O 1
ATOM 528 N N . GLN A 1 65 ? 18.828 -2.348 19.359 1 33.22 65 GLN A N 1
ATOM 529 C CA . GLN A 1 65 ? 19.375 -1.203 18.625 1 33.22 65 GLN A CA 1
ATOM 530 C C . GLN A 1 65 ? 19.812 -0.1 19.594 1 33.22 65 GLN A C 1
ATOM 532 O O . GLN A 1 65 ? 19.016 0.361 20.422 1 33.22 65 GLN A O 1
ATOM 537 N N . LEU A 1 66 ? 20.828 -0.144 20 1 33 66 LEU A N 1
ATOM 538 C CA . LEU A 1 66 ? 21.516 1.06 20.469 1 33 66 LEU A CA 1
ATOM 539 C C . LEU A 1 66 ? 20.906 2.307 19.828 1 33 66 LEU A C 1
ATOM 541 O O . LEU A 1 66 ? 20.844 2.404 18.594 1 33 66 LEU A O 1
ATOM 545 N N . ASP A 1 67 ? 19.891 2.994 20.328 1 39.88 67 ASP A N 1
ATOM 546 C CA . ASP A 1 67 ? 19.281 4.301 20.078 1 39.88 67 ASP A CA 1
ATOM 547 C C . ASP A 1 67 ? 19.922 4.984 18.875 1 39.88 67 ASP A C 1
ATOM 549 O O . ASP A 1 67 ? 19.219 5.555 18.031 1 39.88 67 ASP A O 1
ATOM 553 N N . ASN A 1 68 ? 21.312 5.359 18.969 1 44.91 68 ASN A N 1
ATOM 554 C CA . ASN A 1 68 ? 22.078 6.43 18.359 1 44.91 68 ASN A CA 1
ATOM 555 C C . ASN A 1 68 ? 22.812 5.945 17.109 1 44.91 68 ASN A C 1
ATOM 557 O O . ASN A 1 68 ? 23.797 6.555 16.688 1 44.91 68 ASN A O 1
ATOM 561 N N . VAL A 1 69 ? 22.688 4.566 16.688 1 55.97 69 VAL A N 1
ATOM 562 C CA . VAL A 1 69 ? 23.594 4.383 15.555 1 55.97 69 VAL A CA 1
ATOM 563 C C . VAL A 1 69 ? 22.812 4.559 14.25 1 55.97 69 VAL A C 1
ATOM 565 O O . VAL A 1 69 ? 21.781 3.908 14.039 1 55.97 69 VAL A O 1
ATOM 568 N N . PRO A 1 70 ? 23.094 5.328 13.508 1 76.25 70 PRO A N 1
ATOM 569 C CA . PRO A 1 70 ? 22.516 5.598 12.188 1 76.25 70 PRO A CA 1
ATOM 570 C C . PRO A 1 70 ? 22.594 4.395 11.25 1 76.25 70 PRO A C 1
ATOM 572 O O . PRO A 1 70 ? 23.531 3.602 11.336 1 76.25 70 PRO A O 1
ATOM 575 N N . CYS A 1 71 ? 21.531 3.91 10.531 1 81.81 71 CYS A N 1
ATOM 576 C CA . CYS A 1 71 ? 21.516 2.844 9.539 1 81.81 71 CYS A CA 1
ATOM 577 C C . CYS A 1 71 ? 22.672 3.014 8.555 1 81.81 71 CYS A C 1
ATOM 579 O O . CYS A 1 71 ? 23.125 4.133 8.312 1 81.81 71 CYS A O 1
ATOM 581 N N . PRO A 1 72 ? 23.172 1.874 8.117 1 81.62 72 PRO A N 1
ATOM 582 C CA . PRO A 1 72 ? 24.125 2.018 7 1 81.62 72 PRO A CA 1
ATOM 583 C C . PRO A 1 72 ? 23.531 2.789 5.824 1 81.62 72 PRO A C 1
ATOM 585 O O . PRO A 1 72 ? 22.297 2.832 5.66 1 81.62 72 PRO A O 1
ATOM 588 N N . PRO A 1 73 ? 24.438 3.385 5.168 1 85.75 73 PRO A N 1
ATOM 589 C CA . PRO A 1 73 ? 23.922 4.129 4.016 1 85.75 73 PRO A CA 1
ATOM 590 C C . PRO A 1 73 ? 23.078 3.27 3.086 1 85.75 73 PRO A C 1
ATOM 592 O O . PRO A 1 73 ? 23.453 2.141 2.762 1 85.75 73 PRO A O 1
ATOM 595 N N . GLY A 1 74 ? 21.953 3.768 2.748 1 88.56 74 GLY A N 1
ATOM 596 C CA . GLY A 1 74 ? 21.078 3.08 1.813 1 88.56 74 GLY A CA 1
ATOM 597 C C . GLY A 1 74 ? 19.984 2.273 2.498 1 88.56 74 GLY A C 1
ATOM 598 O O . GLY A 1 74 ? 19.172 1.634 1.835 1 88.56 74 GLY A O 1
ATOM 599 N N . PHE A 1 75 ? 20.047 2.27 3.773 1 90.56 75 PHE A N 1
ATOM 600 C CA . PHE A 1 75 ? 19.016 1.533 4.512 1 90.56 75 PHE A CA 1
ATOM 601 C C . PHE A 1 75 ? 18.359 2.428 5.551 1 90.56 75 PHE A C 1
ATOM 603 O O . PHE A 1 75 ? 18.969 3.355 6.07 1 90.56 75 PHE A O 1
ATOM 610 N N . SER A 1 76 ? 17.062 2.182 5.773 1 88 76 SER A N 1
ATOM 611 C CA . SER A 1 76 ? 16.297 2.906 6.773 1 88 76 SER A CA 1
ATOM 612 C C . SER A 1 76 ? 15.328 1.977 7.508 1 88 76 SER A C 1
ATOM 614 O O . SER A 1 76 ? 15.383 0.758 7.332 1 88 76 SER A O 1
ATOM 616 N N . GLY A 1 77 ? 14.586 2.566 8.469 1 80.69 77 GLY A N 1
ATOM 617 C CA . GLY A 1 77 ? 13.617 1.799 9.227 1 80.69 77 GLY A CA 1
ATOM 618 C C . GLY A 1 77 ? 14.148 1.32 10.57 1 80.69 77 GLY A C 1
ATOM 619 O O . GLY A 1 77 ? 15.344 1.465 10.852 1 80.69 77 GLY A O 1
ATOM 620 N N . ILE A 1 78 ? 13.312 0.784 11.398 1 73.12 78 ILE A N 1
ATOM 621 C CA . ILE A 1 78 ? 13.633 0.41 12.773 1 73.12 78 ILE A CA 1
ATOM 622 C C . ILE A 1 78 ? 14.727 -0.648 12.781 1 73.12 78 ILE A C 1
ATOM 624 O O . ILE A 1 78 ? 15.656 -0.585 13.594 1 73.12 78 ILE A O 1
ATOM 628 N N . ASN A 1 79 ? 14.875 -1.499 11.883 1 76.44 79 ASN A N 1
ATOM 629 C CA . ASN A 1 79 ? 15.891 -2.543 11.828 1 76.44 79 ASN A CA 1
ATOM 630 C C . ASN A 1 79 ? 16.734 -2.434 10.555 1 76.44 79 ASN A C 1
ATOM 632 O O . ASN A 1 79 ? 17.359 -3.41 10.133 1 76.44 79 ASN A O 1
ATOM 636 N N . CYS A 1 80 ? 16.734 -1.208 10.086 1 86.56 80 CYS A N 1
ATOM 637 C CA . CYS A 1 80 ? 17.484 -0.928 8.875 1 86.56 80 CYS A CA 1
ATOM 638 C C . CYS A 1 80 ? 17.172 -1.951 7.789 1 86.56 80 CYS A C 1
ATOM 640 O O . CYS A 1 80 ? 18.078 -2.42 7.094 1 86.56 80 CYS A O 1
ATOM 642 N N . SER A 1 81 ? 15.922 -2.365 7.766 1 87 81 SER A N 1
ATOM 643 C CA . SER A 1 81 ? 15.539 -3.436 6.852 1 87 81 SER A CA 1
ATOM 644 C C . SER A 1 81 ? 14.953 -2.877 5.559 1 87 81 SER A C 1
ATOM 646 O O . SER A 1 81 ? 14.633 -3.631 4.637 1 87 81 SER A O 1
ATOM 648 N N . ILE A 1 82 ? 14.875 -1.578 5.555 1 91.69 82 ILE A N 1
ATOM 649 C CA . ILE A 1 82 ? 14.258 -0.965 4.383 1 91.69 82 ILE A CA 1
ATOM 650 C C . ILE A 1 82 ? 15.344 -0.405 3.461 1 91.69 82 ILE A C 1
ATOM 652 O O . ILE A 1 82 ? 15.992 0.587 3.793 1 91.69 82 ILE A O 1
ATOM 656 N N . ALA A 1 83 ? 15.469 -0.983 2.398 1 93.5 83 ALA A N 1
ATOM 657 C CA . ALA A 1 83 ? 16.484 -0.548 1.444 1 93.5 83 ALA A CA 1
ATOM 658 C C . ALA A 1 83 ? 15.984 0.63 0.611 1 93.5 83 ALA A C 1
ATOM 660 O O . ALA A 1 83 ? 14.789 0.748 0.345 1 93.5 83 ALA A O 1
ATOM 661 N N . THR A 1 84 ? 16.906 1.467 0.266 1 93.94 84 THR A N 1
ATOM 662 C CA . THR A 1 84 ? 16.672 2.496 -0.743 1 93.94 84 THR A CA 1
ATOM 663 C C . THR A 1 84 ? 17.5 2.213 -1.998 1 93.94 84 THR A C 1
ATOM 665 O O . THR A 1 84 ? 18.719 2.092 -1.931 1 93.94 84 THR A O 1
ATOM 668 N N . CYS A 1 85 ? 16.859 2.205 -3.129 1 94.12 85 CYS A N 1
ATOM 669 C CA . CYS A 1 85 ? 17.531 1.808 -4.359 1 94.12 85 CYS A CA 1
ATOM 670 C C . CYS A 1 85 ? 18.484 2.898 -4.84 1 94.12 85 CYS A C 1
ATOM 672 O O . CYS A 1 85 ? 18.172 4.086 -4.75 1 94.12 85 CYS A O 1
ATOM 674 N N . TYR A 1 86 ? 19.641 2.455 -5.297 1 91.06 86 TYR A N 1
ATOM 675 C CA . TYR A 1 86 ? 20.641 3.408 -5.758 1 91.06 86 TYR A CA 1
ATOM 676 C C . TYR A 1 86 ? 20.547 3.617 -7.262 1 91.06 86 TYR A C 1
ATOM 678 O O . TYR A 1 86 ? 21.188 4.512 -7.812 1 91.06 86 TYR A O 1
ATOM 686 N N . ASN A 1 87 ? 19.828 2.809 -7.957 1 85.06 87 ASN A N 1
ATOM 687 C CA . ASN A 1 87 ? 19.703 2.873 -9.406 1 85.06 87 ASN A CA 1
ATOM 688 C C . ASN A 1 87 ? 18.266 2.729 -9.859 1 85.06 87 ASN A C 1
ATOM 690 O O . ASN A 1 87 ? 17.922 1.787 -10.578 1 85.06 87 ASN A O 1
ATOM 694 N N . ARG A 1 88 ? 17.406 3.68 -9.555 1 79.25 88 ARG A N 1
ATOM 695 C CA . ARG A 1 88 ? 16.031 3.547 -10.008 1 79.25 88 ARG A CA 1
ATOM 696 C C . ARG A 1 88 ? 15.961 3.465 -11.531 1 79.25 88 ARG A C 1
ATOM 698 O O . ARG A 1 88 ? 16.453 4.352 -12.227 1 79.25 88 ARG A O 1
ATOM 705 N N . SER A 1 89 ? 15.688 2.164 -11.953 1 63.75 89 SER A N 1
ATOM 706 C CA . SER A 1 89 ? 15.641 1.817 -13.367 1 63.75 89 SER A CA 1
ATOM 707 C C . SER A 1 89 ? 14.391 2.383 -14.031 1 63.75 89 SER A C 1
ATOM 709 O O . SER A 1 89 ? 13.594 3.074 -13.391 1 63.75 89 SER A O 1
ATOM 711 N N . TYR A 1 90 ? 14.352 2.215 -15.336 1 70 90 TYR A N 1
ATOM 712 C CA . TYR A 1 90 ? 13.133 2.473 -16.094 1 70 90 TYR A CA 1
ATOM 713 C C . TYR A 1 90 ? 11.938 1.777 -15.453 1 70 90 TYR A C 1
ATOM 715 O O . TYR A 1 90 ? 12.086 0.729 -14.82 1 70 90 TYR A O 1
ATOM 723 N N . PRO A 1 91 ? 10.836 2.461 -15.508 1 80.69 91 PRO A N 1
ATOM 724 C CA . PRO A 1 91 ? 9.625 1.822 -14.984 1 80.69 91 PRO A CA 1
ATOM 725 C C . PRO A 1 91 ? 9.453 0.39 -15.484 1 80.69 91 PRO A C 1
ATOM 727 O O . PRO A 1 91 ? 9.758 0.095 -16.641 1 80.69 91 PRO A O 1
ATOM 730 N N . ILE A 1 92 ? 9.18 -0.424 -14.625 1 85.12 92 ILE A N 1
ATOM 731 C CA . ILE A 1 92 ? 8.93 -1.822 -14.961 1 85.12 92 ILE A CA 1
ATOM 732 C C . ILE A 1 92 ? 7.789 -1.914 -15.969 1 85.12 92 ILE A C 1
ATOM 734 O O . ILE A 1 92 ? 6.727 -1.32 -15.766 1 85.12 92 ILE A O 1
ATOM 738 N N . LEU A 1 93 ? 8.125 -2.539 -17.047 1 84.06 93 LEU A N 1
ATOM 739 C CA . LEU A 1 93 ? 7.082 -2.814 -18.031 1 84.06 93 LEU A CA 1
ATOM 740 C C . LEU A 1 93 ? 6.289 -4.062 -17.641 1 84.06 93 LEU A C 1
ATOM 742 O O . LEU A 1 93 ? 6.863 -5.141 -17.484 1 84.06 93 LEU A O 1
ATOM 746 N N . ALA A 1 94 ? 5 -3.846 -17.531 1 88 94 ALA A N 1
ATOM 747 C CA . ALA A 1 94 ? 4.152 -4.977 -17.156 1 88 94 ALA A CA 1
ATOM 748 C C . ALA A 1 94 ? 4.012 -5.961 -18.312 1 88 94 ALA A C 1
ATOM 750 O O . ALA A 1 94 ? 3.859 -5.555 -19.469 1 88 94 ALA A O 1
ATOM 751 N N . HIS A 1 95 ? 4.133 -7.223 -18 1 89.19 95 HIS A N 1
ATOM 752 C CA . HIS A 1 95 ? 3.809 -8.211 -19.031 1 89.19 95 HIS A CA 1
ATOM 753 C C . HIS A 1 95 ? 2.307 -8.266 -19.281 1 89.19 95 HIS A C 1
ATOM 755 O O . HIS A 1 95 ? 1.521 -7.707 -18.516 1 89.19 95 HIS A O 1
ATOM 761 N N . ASP A 1 96 ? 1.966 -8.922 -20.438 1 89.69 96 ASP A N 1
ATOM 762 C CA . ASP A 1 96 ? 0.548 -9.07 -20.766 1 89.69 96 ASP A CA 1
ATOM 763 C C . ASP A 1 96 ? -0.046 -10.289 -20.062 1 89.69 96 ASP A C 1
ATOM 765 O O . ASP A 1 96 ? 0.109 -11.422 -20.531 1 89.69 96 ASP A O 1
ATOM 769 N N . GLY A 1 97 ? -0.768 -10.023 -19 1 93.38 97 GLY A N 1
ATOM 770 C CA . GLY A 1 97 ? -1.397 -11.102 -18.25 1 93.38 97 GLY A CA 1
ATOM 771 C C . GLY A 1 97 ? -2.689 -11.594 -18.875 1 93.38 97 GLY A C 1
ATOM 772 O O . GLY A 1 97 ? -3.303 -12.539 -18.391 1 93.38 97 GLY A O 1
ATOM 773 N N . THR A 1 98 ? -3.057 -11 -19.953 1 93.12 98 THR A N 1
ATOM 774 C CA . THR A 1 98 ? -4.328 -11.359 -20.562 1 93.12 98 THR A CA 1
ATOM 775 C C . THR A 1 98 ? -4.102 -12.18 -21.828 1 93.12 98 THR A C 1
ATOM 777 O O . THR A 1 98 ? -5.055 -12.695 -22.422 1 93.12 98 THR A O 1
ATOM 780 N N . ALA A 1 99 ? -2.895 -12.336 -22.109 1 88.56 99 ALA A N 1
ATOM 781 C CA . ALA A 1 99 ? -2.584 -13.078 -23.328 1 88.56 99 ALA A CA 1
ATOM 782 C C . ALA A 1 99 ? -2.965 -14.547 -23.188 1 88.56 99 ALA A C 1
ATOM 784 O O . ALA A 1 99 ? -2.936 -15.102 -22.078 1 88.56 99 ALA A O 1
ATOM 785 N N . GLU A 1 100 ? -3.426 -15.203 -24.297 1 87.88 100 GLU A N 1
ATOM 786 C CA . GLU A 1 100 ? -3.77 -16.625 -24.328 1 87.88 100 GLU A CA 1
ATOM 787 C C . GLU A 1 100 ? -4.766 -16.969 -23.219 1 87.88 100 GLU A C 1
ATOM 789 O O . GLU A 1 100 ? -5.828 -16.359 -23.125 1 87.88 100 GLU A O 1
ATOM 794 N N . PHE A 1 101 ? -4.344 -17.984 -22.344 1 91.94 101 PHE A N 1
ATOM 795 C CA . PHE A 1 101 ? -5.258 -18.391 -21.281 1 91.94 101 PHE A CA 1
ATOM 796 C C . PHE A 1 101 ? -5.016 -17.562 -20.031 1 91.94 101 PHE A C 1
ATOM 798 O O . PHE A 1 101 ? -5.66 -17.797 -19 1 91.94 101 PHE A O 1
ATOM 805 N N . GLY A 1 102 ? -4.074 -16.609 -20.141 1 95 102 GLY A N 1
ATOM 806 C CA . GLY A 1 102 ? -3.801 -15.727 -19 1 95 102 GLY A CA 1
ATOM 807 C C . GLY A 1 102 ? -2.686 -16.234 -18.109 1 95 102 GLY A C 1
ATOM 808 O O . GLY A 1 102 ? -1.964 -17.172 -18.484 1 95 102 GLY A O 1
ATOM 809 N N . ASP A 1 103 ? -2.512 -15.586 -17.016 1 96.25 103 ASP A N 1
ATOM 810 C CA . ASP A 1 103 ? -1.468 -15.938 -16.062 1 96.25 103 ASP A CA 1
ATOM 811 C C . ASP A 1 103 ? -1.847 -17.188 -15.266 1 96.25 103 ASP A C 1
ATOM 813 O O . ASP A 1 103 ? -3.027 -17.516 -15.148 1 96.25 103 ASP A O 1
ATOM 817 N N . LEU A 1 104 ? -0.831 -17.844 -14.727 1 97.12 104 LEU A N 1
ATOM 818 C CA . LEU A 1 104 ? -1.014 -19.031 -13.914 1 97.12 104 LEU A CA 1
ATOM 819 C C . LEU A 1 104 ? -1.479 -18.672 -12.508 1 97.12 104 LEU A C 1
ATOM 821 O O . LEU A 1 104 ? -0.86 -17.844 -11.844 1 97.12 104 LEU A O 1
ATOM 825 N N . VAL A 1 105 ? -2.523 -19.266 -12.109 1 98 105 VAL A N 1
ATOM 826 C CA . VAL A 1 105 ? -3.088 -19.031 -10.781 1 98 105 VAL A CA 1
ATOM 827 C C . VAL A 1 105 ? -2.74 -20.203 -9.867 1 98 105 VAL A C 1
ATOM 829 O O . VAL A 1 105 ? -2.441 -20 -8.688 1 98 105 VAL A O 1
ATOM 832 N N . GLU A 1 106 ? -2.846 -21.375 -10.391 1 96.19 106 GLU A N 1
ATOM 833 C CA . GLU A 1 106 ? -2.486 -22.594 -9.672 1 96.19 106 GLU A CA 1
ATOM 834 C C . GLU A 1 106 ? -2.041 -23.688 -10.633 1 96.19 106 GLU A C 1
ATOM 836 O O . GLU A 1 106 ? -2.523 -23.766 -11.766 1 96.19 106 GLU A O 1
ATOM 841 N N . SER A 1 107 ? -1.126 -24.484 -10.148 1 93 107 SER A N 1
ATOM 842 C CA . SER A 1 107 ? -0.661 -25.609 -10.938 1 93 107 SER A CA 1
ATOM 843 C C . SER A 1 107 ? -0.028 -26.688 -10.062 1 93 107 SER A C 1
ATOM 845 O O . SER A 1 107 ? 0.656 -26.359 -9.086 1 93 107 SER A O 1
ATOM 847 N N . ASP A 1 108 ? -0.373 -27.875 -10.438 1 90.25 108 ASP A N 1
ATOM 848 C CA . ASP A 1 108 ? 0.293 -28.984 -9.75 1 90.25 108 ASP A CA 1
ATOM 849 C C . ASP A 1 108 ? 0.197 -30.281 -10.555 1 90.25 108 ASP A C 1
ATOM 851 O O . ASP A 1 108 ? -0.408 -30.297 -11.633 1 90.25 108 ASP A O 1
ATOM 855 N N . TYR A 1 109 ? 0.947 -31.25 -10.039 1 85.81 109 TYR A N 1
ATOM 856 C CA . TYR A 1 109 ? 1.008 -32.594 -10.602 1 85.81 109 TYR A CA 1
ATOM 857 C C . TYR A 1 109 ? 0.313 -33.594 -9.695 1 85.81 109 TYR A C 1
ATOM 859 O O . TYR A 1 109 ? 0.409 -33.5 -8.469 1 85.81 109 TYR A O 1
ATOM 867 N N . SER A 1 110 ? -0.45 -34.469 -10.297 1 87.75 110 SER A N 1
ATOM 868 C CA . SER A 1 110 ? -1.054 -35.625 -9.594 1 87.75 110 SER A CA 1
ATOM 869 C C . SER A 1 110 ? -0.603 -36.938 -10.188 1 87.75 110 SER A C 1
ATOM 871 O O . SER A 1 110 ? -0.771 -37.188 -11.383 1 87.75 110 SER A O 1
ATOM 873 N N . ALA A 1 111 ? -0.135 -37.781 -9.375 1 86.81 111 ALA A N 1
ATOM 874 C CA . ALA A 1 111 ? 0.414 -39.062 -9.844 1 86.81 111 ALA A CA 1
ATOM 875 C C . ALA A 1 111 ? -0.694 -40 -10.32 1 86.81 111 ALA A C 1
ATOM 877 O O . ALA A 1 111 ? -0.453 -40.875 -11.141 1 86.81 111 ALA A O 1
ATOM 878 N N . THR A 1 112 ? -1.871 -39.875 -9.789 1 90.62 112 THR A N 1
ATOM 879 C CA . THR A 1 112 ? -2.955 -40.781 -10.156 1 90.62 112 THR A CA 1
ATOM 880 C C . THR A 1 112 ? -4.141 -40 -10.719 1 90.62 112 THR A C 1
ATOM 882 O O . THR A 1 112 ? -5.199 -40.594 -10.984 1 90.62 112 THR A O 1
ATOM 885 N N . CYS A 1 113 ? -3.967 -38.688 -10.828 1 91.81 113 CYS A N 1
ATOM 886 C CA . CYS A 1 113 ? -5.008 -37.812 -11.328 1 91.81 113 CYS A CA 1
ATOM 887 C C . CYS A 1 113 ? -6.273 -37.938 -10.484 1 91.81 113 CYS A C 1
ATOM 889 O O . CYS A 1 113 ? -7.371 -38.062 -11.031 1 91.81 113 CYS A O 1
ATOM 891 N N . SER A 1 114 ? -6.125 -37.938 -9.18 1 91.75 114 SER A N 1
ATOM 892 C CA . SER A 1 114 ? -7.254 -38.125 -8.273 1 91.75 114 SER A CA 1
ATOM 893 C C . SER A 1 114 ? -7.207 -37.125 -7.125 1 91.75 114 SER A C 1
ATOM 895 O O . SER A 1 114 ? -8.078 -37.156 -6.25 1 91.75 114 SER A O 1
ATOM 897 N N . ASP A 1 115 ? -6.227 -36.281 -7.148 1 90.31 115 ASP A N 1
ATOM 898 C CA . ASP A 1 115 ? -6.012 -35.344 -6.039 1 90.31 115 ASP A CA 1
ATOM 899 C C . ASP A 1 115 ? -6.988 -34.188 -6.105 1 90.31 115 ASP A C 1
ATOM 901 O O . ASP A 1 115 ? -7.648 -33.969 -7.125 1 90.31 115 ASP A O 1
ATOM 905 N N . THR A 1 116 ? -7.094 -33.531 -4.941 1 90.94 116 THR A N 1
ATOM 906 C CA . THR A 1 116 ? -7.867 -32.312 -4.809 1 90.94 116 THR A CA 1
ATOM 907 C C . THR A 1 116 ? -6.957 -31.141 -4.457 1 90.94 116 THR A C 1
ATOM 909 O O . THR A 1 116 ? -6.059 -31.266 -3.623 1 90.94 116 THR A O 1
ATOM 912 N N . PHE A 1 117 ? -7.184 -30.031 -5.137 1 91.19 117 PHE A N 1
ATOM 913 C CA . PHE A 1 117 ? -6.363 -28.859 -4.91 1 91.19 117 PHE A CA 1
ATOM 914 C C . PHE A 1 117 ? -7.234 -27.641 -4.621 1 91.19 117 PHE A C 1
ATOM 916 O O . PHE A 1 117 ? -8.383 -27.562 -5.07 1 91.19 117 PHE A O 1
ATOM 923 N N . THR A 1 118 ? -6.617 -26.672 -3.85 1 92.38 118 THR A N 1
ATOM 924 C CA . THR A 1 118 ? -7.289 -25.438 -3.506 1 92.38 118 THR A CA 1
ATOM 925 C C . THR A 1 118 ? -6.633 -24.25 -4.215 1 92.38 118 THR A C 1
ATOM 927 O O . THR A 1 118 ? -5.406 -24.203 -4.344 1 92.38 118 THR A O 1
ATOM 930 N N . PHE A 1 119 ? -7.457 -23.344 -4.684 1 94.81 119 PHE A N 1
ATOM 931 C CA . PHE A 1 119 ? -6.965 -22.109 -5.289 1 94.81 119 PHE A CA 1
ATOM 932 C C . PHE A 1 119 ? -7.914 -20.953 -5.016 1 94.81 119 PHE A C 1
ATOM 934 O O . PHE A 1 119 ? -8.992 -21.141 -4.445 1 94.81 119 PHE A O 1
ATOM 941 N N . TYR A 1 120 ? -7.445 -19.75 -5.379 1 95.56 120 TYR A N 1
ATOM 942 C CA . TYR A 1 120 ? -8.203 -18.562 -5.016 1 95.56 120 TYR A CA 1
ATOM 943 C C . TYR A 1 120 ? -8.523 -17.719 -6.246 1 95.56 120 TYR A C 1
ATOM 945 O O . TYR A 1 120 ? -7.699 -17.594 -7.152 1 95.56 120 TYR A O 1
ATOM 953 N N . ILE A 1 121 ? -9.695 -17.141 -6.234 1 96.5 121 ILE A N 1
ATOM 954 C CA . ILE A 1 121 ? -10.141 -16.234 -7.281 1 96.5 121 ILE A CA 1
ATOM 955 C C . ILE A 1 121 ? -10.383 -14.844 -6.684 1 96.5 121 ILE A C 1
ATOM 957 O O . ILE A 1 121 ? -11.156 -14.695 -5.738 1 96.5 121 ILE A O 1
ATOM 961 N N . ASP A 1 122 ? -9.703 -13.867 -7.238 1 95.38 122 ASP A N 1
ATOM 962 C CA . ASP A 1 122 ? -9.797 -12.492 -6.746 1 95.38 122 ASP A CA 1
ATOM 963 C C . ASP A 1 122 ? -10.578 -11.617 -7.723 1 95.38 122 ASP A C 1
ATOM 965 O O . ASP A 1 122 ? -11.078 -12.102 -8.734 1 95.38 122 ASP A O 1
ATOM 969 N N . ASN A 1 123 ? -10.609 -10.25 -7.449 1 94.31 123 ASN A N 1
ATOM 970 C CA . ASN A 1 123 ? -11.422 -9.312 -8.219 1 94.31 123 ASN A CA 1
ATOM 971 C C . ASN A 1 123 ? -10.852 -9.094 -9.617 1 94.31 123 ASN A C 1
ATOM 973 O O . ASN A 1 123 ? -11.562 -8.625 -10.516 1 94.31 123 ASN A O 1
ATOM 977 N N . ALA A 1 124 ? -9.625 -9.461 -9.797 1 96.25 124 ALA A N 1
ATOM 978 C CA . ALA A 1 124 ? -8.977 -9.195 -11.078 1 96.25 124 ALA A CA 1
ATOM 979 C C . ALA A 1 124 ? -9.156 -10.367 -12.031 1 96.25 124 ALA A C 1
ATOM 981 O O . ALA A 1 124 ? -8.609 -10.359 -13.141 1 96.25 124 ALA A O 1
ATOM 982 N N . ILE A 1 125 ? -9.906 -11.352 -11.594 1 96.75 125 ILE A N 1
ATOM 983 C CA . ILE A 1 125 ? -10.125 -12.539 -12.414 1 96.75 125 ILE A CA 1
ATOM 984 C C . ILE A 1 125 ? -11.594 -12.625 -12.812 1 96.75 125 ILE A C 1
ATOM 986 O O . ILE A 1 125 ? -12.422 -13.133 -12.055 1 96.75 125 ILE A O 1
ATOM 990 N N . PRO A 1 126 ? -11.945 -12.211 -14 1 96.06 126 PRO A N 1
ATOM 991 C CA . PRO A 1 126 ? -13.336 -12.289 -14.453 1 96.06 126 PRO A CA 1
ATOM 992 C C . PRO A 1 126 ? -13.719 -13.68 -14.953 1 96.06 126 PRO A C 1
ATOM 994 O O . PRO A 1 126 ? -14.906 -14.016 -15.023 1 96.06 126 PRO A O 1
ATOM 997 N N . LYS A 1 127 ? -12.766 -14.391 -15.383 1 97.31 127 LYS A N 1
ATOM 998 C CA . LYS A 1 127 ? -12.914 -15.766 -15.859 1 97.31 127 LYS A CA 1
ATOM 999 C C . LYS A 1 127 ? -11.617 -16.547 -15.68 1 97.31 127 LYS A C 1
ATOM 1001 O O . LYS A 1 127 ? -10.547 -15.961 -15.539 1 97.31 127 LYS A O 1
ATOM 1006 N N . PHE A 1 128 ? -11.797 -17.844 -15.68 1 97.69 128 PHE A N 1
ATOM 1007 C CA . PHE A 1 128 ? -10.578 -18.641 -15.602 1 97.69 128 PHE A CA 1
ATOM 1008 C C . PHE A 1 128 ? -10.734 -19.953 -16.359 1 97.69 128 PHE A C 1
ATOM 1010 O O . PHE A 1 128 ? -11.859 -20.391 -16.641 1 97.69 128 PHE A O 1
ATOM 1017 N N . TYR A 1 129 ? -9.594 -20.516 -16.703 1 96.38 129 TYR A N 1
ATOM 1018 C CA . TYR A 1 129 ? -9.516 -21.781 -17.438 1 96.38 129 TYR A CA 1
ATOM 1019 C C . TYR A 1 129 ? -8.984 -22.891 -16.547 1 96.38 129 TYR A C 1
ATOM 1021 O O . TYR A 1 129 ? -8.031 -22.703 -15.789 1 96.38 129 TYR A O 1
ATOM 1029 N N . VAL A 1 130 ? -9.648 -24 -16.656 1 96.56 130 VAL A N 1
ATOM 1030 C CA . VAL A 1 130 ? -9.172 -25.234 -16.031 1 96.56 130 VAL A CA 1
ATOM 1031 C C . VAL A 1 130 ? -8.555 -26.141 -17.094 1 96.56 130 VAL A C 1
ATOM 1033 O O . VAL A 1 130 ? -9.266 -26.688 -17.938 1 96.56 130 VAL A O 1
ATOM 1036 N N . VAL A 1 131 ? -7.27 -26.297 -16.969 1 94.44 131 VAL A N 1
ATOM 1037 C CA . VAL A 1 131 ? -6.539 -27.047 -17.984 1 94.44 131 VAL A CA 1
ATOM 1038 C C . VAL A 1 131 ? -6.004 -28.344 -17.375 1 94.44 131 VAL A C 1
ATOM 1040 O O . VAL A 1 131 ? -5.309 -28.312 -16.359 1 94.44 131 VAL A O 1
ATOM 1043 N N . LEU A 1 132 ? -6.336 -29.438 -18 1 94 132 LEU A N 1
ATOM 1044 C CA . LEU A 1 132 ? -5.805 -30.734 -17.594 1 94 132 LEU A CA 1
ATOM 1045 C C . LEU A 1 132 ? -5.133 -31.438 -18.766 1 94 132 LEU A C 1
ATOM 1047 O O . LEU A 1 132 ? -5.656 -31.422 -19.875 1 94 132 LEU A O 1
ATOM 1051 N N . ASN A 1 133 ? -4.023 -32 -18.422 1 91 133 ASN A N 1
ATOM 1052 C CA . ASN A 1 133 ? -3.275 -32.75 -19.438 1 91 133 ASN A CA 1
ATOM 1053 C C . ASN A 1 133 ? -2.729 -34.062 -18.875 1 91 133 ASN A C 1
ATOM 1055 O O . ASN A 1 133 ? -2.283 -34.094 -17.719 1 91 133 ASN A O 1
ATOM 1059 N N . THR A 1 134 ? -2.799 -35.062 -19.688 1 88.12 134 THR A N 1
ATOM 1060 C CA . THR A 1 134 ? -2.232 -36.375 -19.344 1 88.12 134 THR A CA 1
ATOM 1061 C C . THR A 1 134 ? -1.521 -36.969 -20.562 1 88.12 134 THR A C 1
ATOM 1063 O O . THR A 1 134 ? -1.776 -36.594 -21.703 1 88.12 134 THR A O 1
ATOM 1066 N N . PHE A 1 135 ? -0.643 -37.938 -20.266 1 82.38 135 PHE A N 1
ATOM 1067 C CA . PHE A 1 135 ? 0.063 -38.625 -21.328 1 82.38 135 PHE A CA 1
ATOM 1068 C C . PHE A 1 135 ? -0.835 -39.656 -21.984 1 82.38 135 PHE A C 1
ATOM 1070 O O . PHE A 1 135 ? -0.776 -39.875 -23.203 1 82.38 135 PHE A O 1
ATOM 1077 N N . ASP A 1 136 ? -1.531 -40.25 -21.141 1 83 136 ASP A N 1
ATOM 1078 C CA . ASP A 1 136 ? -2.334 -41.375 -21.594 1 83 136 ASP A CA 1
ATOM 1079 C C . ASP A 1 136 ? -3.775 -40.969 -21.859 1 83 136 ASP A C 1
ATOM 1081 O O . ASP A 1 136 ? -4.246 -39.938 -21.328 1 83 136 ASP A O 1
ATOM 1085 N N . ALA A 1 137 ? -4.273 -41.719 -22.734 1 88 137 ALA A N 1
ATOM 1086 C CA . ALA A 1 137 ? -5.676 -41.469 -23.062 1 88 137 ALA A CA 1
ATOM 1087 C C . ALA A 1 137 ? -6.594 -41.875 -21.922 1 88 137 ALA A C 1
ATOM 1089 O O . ALA A 1 137 ? -7.277 -42.906 -22.016 1 88 137 ALA A O 1
ATOM 1090 N N . THR A 1 138 ? -6.668 -41 -20.875 1 90.38 138 THR A N 1
ATOM 1091 C CA . THR A 1 138 ? -7.434 -41.406 -19.688 1 90.38 138 THR A CA 1
ATOM 1092 C C . THR A 1 138 ? -8.586 -40.406 -19.453 1 90.38 138 THR A C 1
ATOM 1094 O O . THR A 1 138 ? -9.211 -40.438 -18.391 1 90.38 138 THR A O 1
ATOM 1097 N N . ASN A 1 139 ? -8.852 -39.531 -20.328 1 92.19 139 ASN A N 1
ATOM 1098 C CA . ASN A 1 139 ? -9.953 -38.594 -20.25 1 92.19 139 ASN A CA 1
ATOM 1099 C C . ASN A 1 139 ? -9.93 -37.812 -18.922 1 92.19 139 ASN A C 1
ATOM 1101 O O . ASN A 1 139 ? -10.891 -37.875 -18.156 1 92.19 139 ASN A O 1
ATOM 1105 N N . PRO A 1 140 ? -8.867 -37.062 -18.75 1 93.31 140 PRO A N 1
ATOM 1106 C CA . PRO A 1 140 ? -8.773 -36.344 -17.484 1 93.31 140 PRO A CA 1
ATOM 1107 C C . PRO A 1 140 ? -9.891 -35.312 -17.328 1 93.31 140 PRO A C 1
ATOM 1109 O O . PRO A 1 140 ? -10.289 -34.656 -18.312 1 93.31 140 PRO A O 1
ATOM 1112 N N . LYS A 1 141 ? -10.375 -35.125 -16.062 1 91.5 141 LYS A N 1
ATOM 1113 C CA . LYS A 1 141 ? -11.445 -34.188 -15.758 1 91.5 141 LYS A CA 1
ATOM 1114 C C . LYS A 1 141 ? -11.188 -33.469 -14.43 1 91.5 141 LYS A C 1
ATOM 1116 O O . LYS A 1 141 ? -10.586 -34.062 -13.523 1 91.5 141 LYS A O 1
ATOM 1121 N N . GLY A 1 142 ? -11.602 -32.281 -14.398 1 94.06 142 GLY A N 1
ATOM 1122 C CA . GLY A 1 142 ? -11.586 -31.516 -13.156 1 94.06 142 GLY A CA 1
ATOM 1123 C C . GLY A 1 142 ? -12.945 -30.953 -12.789 1 94.06 142 GLY A C 1
ATOM 1124 O O . GLY A 1 142 ? -13.578 -30.25 -13.586 1 94.06 142 GLY A O 1
ATOM 1125 N N . THR A 1 143 ? -13.391 -31.312 -11.586 1 95.06 143 THR A N 1
ATOM 1126 C CA . THR A 1 143 ? -14.625 -30.734 -11.055 1 95.06 143 THR A CA 1
ATOM 1127 C C . THR A 1 143 ? -14.32 -29.578 -10.117 1 95.06 143 THR A C 1
ATOM 1129 O O . THR A 1 143 ? -13.516 -29.703 -9.195 1 95.06 143 THR A O 1
ATOM 1132 N N . ILE A 1 144 ? -15.008 -28.484 -10.391 1 96.81 144 ILE A N 1
ATOM 1133 C CA . ILE A 1 144 ? -14.734 -27.266 -9.648 1 96.81 144 ILE A CA 1
ATOM 1134 C C . ILE A 1 144 ? -15.836 -27.016 -8.617 1 96.81 144 ILE A C 1
ATOM 1136 O O . ILE A 1 144 ? -17.016 -27.125 -8.938 1 96.81 144 ILE A O 1
ATOM 1140 N N . TYR A 1 145 ? -15.367 -26.719 -7.434 1 94.94 145 TYR A N 1
ATOM 1141 C CA . TYR A 1 145 ? -16.297 -26.344 -6.371 1 94.94 145 TYR A CA 1
ATOM 1142 C C . TYR A 1 145 ? -15.984 -24.938 -5.844 1 94.94 145 TYR A C 1
ATOM 1144 O O . TYR A 1 145 ? -14.812 -24.578 -5.68 1 94.94 145 TYR A O 1
ATOM 1152 N N . ASP A 1 146 ? -17.062 -24.172 -5.578 1 92 146 ASP A N 1
ATOM 1153 C CA . ASP A 1 146 ? -16.875 -22.828 -5.031 1 92 146 ASP A CA 1
ATOM 1154 C C . ASP A 1 146 ? -16.75 -22.875 -3.508 1 92 146 ASP A C 1
ATOM 1156 O O . ASP A 1 146 ? -16.625 -23.953 -2.922 1 92 146 ASP A O 1
ATOM 1160 N N . SER A 1 147 ? -16.672 -21.672 -2.924 1 86.06 147 SER A N 1
ATOM 1161 C CA . SER A 1 147 ? -16.422 -21.516 -1.495 1 86.06 147 SER A CA 1
ATOM 1162 C C . SER A 1 147 ? -17.516 -22.172 -0.669 1 86.06 147 SER A C 1
ATOM 1164 O O . SER A 1 147 ? -17.312 -22.516 0.494 1 86.06 147 SER A O 1
ATOM 1166 N N . TYR A 1 148 ? -18.609 -22.453 -1.277 1 86.38 148 TYR A N 1
ATOM 1167 C CA . TYR A 1 148 ? -19.734 -23.047 -0.567 1 86.38 148 TYR A CA 1
ATOM 1168 C C . TYR A 1 148 ? -19.812 -24.547 -0.818 1 86.38 148 TYR A C 1
ATOM 1170 O O . TYR A 1 148 ? -20.719 -25.219 -0.329 1 86.38 148 TYR A O 1
ATOM 1178 N N . GLY A 1 149 ? -18.969 -25 -1.622 1 89.62 149 GLY A N 1
ATOM 1179 C CA . GLY A 1 149 ? -18.969 -26.422 -1.937 1 89.62 149 GLY A CA 1
ATOM 1180 C C . GLY A 1 149 ? -19.891 -26.781 -3.088 1 89.62 149 GLY A C 1
ATOM 1181 O O . GLY A 1 149 ? -20.172 -27.969 -3.326 1 89.62 149 GLY A O 1
ATOM 1182 N N . THR A 1 150 ? -20.375 -25.766 -3.697 1 92.19 150 THR A N 1
ATOM 1183 C CA . THR A 1 150 ? -21.25 -25.984 -4.844 1 92.19 150 THR A CA 1
ATOM 1184 C C . THR A 1 150 ? -20.422 -26.172 -6.121 1 92.19 150 THR A C 1
ATOM 1186 O O . THR A 1 150 ? -19.484 -25.422 -6.371 1 92.19 150 THR A O 1
ATOM 1189 N N . GLU A 1 151 ? -20.859 -27.156 -6.871 1 94.12 151 GLU A N 1
ATOM 1190 C CA . GLU A 1 151 ? -20.172 -27.391 -8.141 1 94.12 151 GLU A CA 1
ATOM 1191 C C . GLU A 1 151 ? -20.422 -26.234 -9.117 1 94.12 151 GLU A C 1
ATOM 1193 O O . GLU A 1 151 ? -21.562 -25.781 -9.273 1 94.12 151 GLU A O 1
ATOM 1198 N N . VAL A 1 152 ? -19.375 -25.781 -9.68 1 94.94 152 VAL A N 1
ATOM 1199 C CA . VAL A 1 152 ? -19.453 -24.719 -10.672 1 94.94 152 VAL A CA 1
ATOM 1200 C C . VAL A 1 152 ? -19.375 -25.312 -12.078 1 94.94 152 VAL A C 1
ATOM 1202 O O . VAL A 1 152 ? -18.422 -26.031 -12.398 1 94.94 152 VAL A O 1
ATOM 1205 N N . GLN A 1 153 ? -20.297 -24.906 -12.875 1 92.69 153 GLN A N 1
ATOM 1206 C CA . GLN A 1 153 ? -20.359 -25.469 -14.227 1 92.69 153 GLN A CA 1
ATOM 1207 C C . GLN A 1 153 ? -19.547 -24.609 -15.195 1 92.69 153 GLN A C 1
ATOM 1209 O O . GLN A 1 153 ? -19.484 -23.391 -15.062 1 92.69 153 GLN A O 1
ATOM 1214 N N . SER A 1 154 ? -19 -25.344 -16.156 1 93.5 154 SER A N 1
ATOM 1215 C CA . SER A 1 154 ? -18.281 -24.656 -17.219 1 93.5 154 SER A CA 1
ATOM 1216 C C . SER A 1 154 ? -19.234 -23.891 -18.141 1 93.5 154 SER A C 1
ATOM 1218 O O . SER A 1 154 ? -20.344 -24.359 -18.391 1 93.5 154 SER A O 1
ATOM 1220 N N . CYS A 1 155 ? -18.766 -22.719 -18.609 1 93.56 155 CYS A N 1
ATOM 1221 C CA . CYS A 1 155 ? -1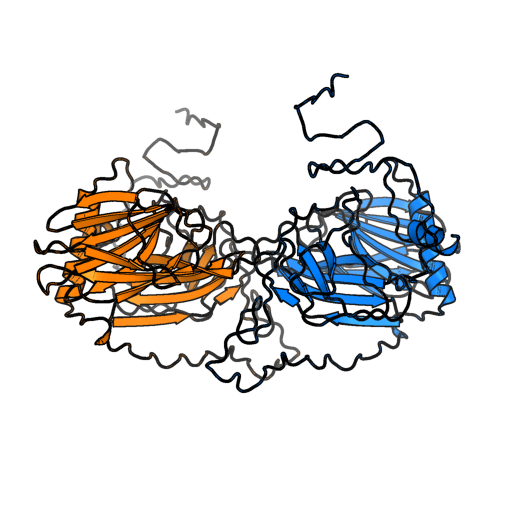9.562 -21.984 -19.578 1 93.56 155 CYS A CA 1
ATOM 1222 C C . CYS A 1 155 ? -19.078 -22.25 -21 1 93.56 155 CYS A C 1
ATOM 1224 O O . CYS A 1 155 ? -19.625 -21.703 -21.953 1 93.56 155 CYS A O 1
ATOM 1226 N N . GLY A 1 156 ? -18.016 -22.969 -21.109 1 89.94 156 GLY A N 1
ATOM 1227 C CA . GLY A 1 156 ? -17.469 -23.328 -22.406 1 89.94 156 GLY A CA 1
ATOM 1228 C C . GLY A 1 156 ? -16.328 -24.328 -22.312 1 89.94 156 GLY A C 1
ATOM 1229 O O . GLY A 1 156 ? -15.578 -24.328 -21.328 1 89.94 156 GLY A O 1
ATOM 1230 N N . ASP A 1 157 ? -16.25 -25.188 -23.375 1 85.31 157 ASP A N 1
ATOM 1231 C CA . ASP A 1 157 ? -15.156 -26.141 -23.469 1 85.31 157 ASP A CA 1
ATOM 1232 C C . ASP A 1 157 ? -14.273 -25.859 -24.688 1 85.31 157 ASP A C 1
ATOM 1234 O O . ASP A 1 157 ? -14.766 -25.766 -25.812 1 85.31 157 ASP A O 1
ATOM 1238 N N . PHE A 1 158 ? -12.992 -25.703 -24.391 1 82.56 158 PHE A N 1
ATOM 1239 C CA . PHE A 1 158 ? -12.055 -25.375 -25.453 1 82.56 158 PHE A CA 1
ATOM 1240 C C . PHE A 1 158 ? -11.375 -26.641 -25.984 1 82.56 158 PHE A C 1
ATOM 1242 O O . PHE A 1 158 ? -10.906 -26.672 -27.125 1 82.56 158 PHE A O 1
ATOM 1249 N N . SER A 1 159 ? -11.18 -27.547 -25.172 1 80.81 159 SER A N 1
ATOM 1250 C CA . SER A 1 159 ? -10.648 -28.844 -25.562 1 80.81 159 SER A CA 1
ATOM 1251 C C . SER A 1 159 ? -11.305 -29.969 -24.766 1 80.81 159 SER A C 1
ATOM 1253 O O . SER A 1 159 ? -11.586 -29.812 -23.578 1 80.81 159 SER A O 1
ATOM 1255 N N . PHE A 1 160 ? -11.594 -30.984 -25.547 1 83.94 160 PHE A N 1
ATOM 1256 C CA . PHE A 1 160 ? -12.094 -32.219 -24.906 1 83.94 160 PHE A CA 1
ATOM 1257 C C . PHE A 1 160 ? -11.617 -33.438 -25.656 1 83.94 160 PHE A C 1
ATOM 1259 O O . PHE A 1 160 ? -12.273 -33.906 -26.594 1 83.94 160 PHE A O 1
ATOM 1266 N N . SER A 1 161 ? -10.414 -33.781 -25.281 1 86.5 161 SER A N 1
ATOM 1267 C CA . SER A 1 161 ? -9.82 -34.969 -25.875 1 86.5 161 SER A CA 1
ATOM 1268 C C . SER A 1 161 ? -9.484 -36 -24.797 1 86.5 161 SER A C 1
ATOM 1270 O O . SER A 1 161 ? -9.695 -35.781 -23.609 1 86.5 161 SER A O 1
ATOM 1272 N N . LYS A 1 162 ? -8.938 -37.156 -25.344 1 91.31 162 LYS A N 1
ATOM 1273 C CA . LYS A 1 162 ? -8.578 -38.219 -24.422 1 91.31 162 LYS A CA 1
ATOM 1274 C C . LYS A 1 162 ? -7.379 -37.844 -23.562 1 91.31 162 LYS A C 1
ATOM 1276 O O . LYS A 1 162 ? -7.121 -38.438 -22.516 1 91.31 162 LYS A O 1
ATOM 1281 N N . THR A 1 163 ? -6.637 -36.781 -23.984 1 90.38 163 THR A N 1
ATOM 1282 C CA . THR A 1 163 ? -5.406 -36.469 -23.266 1 90.38 163 THR A CA 1
ATOM 1283 C C . THR A 1 163 ? -5.465 -35.062 -22.703 1 90.38 163 THR A C 1
ATOM 1285 O O . THR A 1 163 ? -4.586 -34.656 -21.938 1 90.38 163 THR A O 1
ATOM 1288 N N . GLN A 1 164 ? -6.48 -34.281 -23.094 1 90.31 164 GLN A N 1
ATOM 1289 C CA . GLN A 1 164 ? -6.535 -32.906 -22.625 1 90.31 164 GLN A CA 1
ATOM 1290 C C . GLN A 1 164 ? -7.98 -32.438 -22.484 1 90.31 164 GLN A C 1
ATOM 1292 O O . GLN A 1 164 ? -8.82 -32.719 -23.328 1 90.31 164 GLN A O 1
ATOM 1297 N N . THR A 1 165 ? -8.188 -31.766 -21.406 1 91.94 165 THR A N 1
ATOM 1298 C CA . THR A 1 165 ? -9.453 -31.078 -21.188 1 91.94 165 THR A CA 1
ATOM 1299 C C . THR A 1 165 ? -9.203 -29.625 -20.797 1 91.94 165 THR A C 1
ATOM 1301 O O . THR A 1 165 ? -8.344 -29.344 -19.969 1 91.94 165 THR A O 1
ATOM 1304 N N . ILE A 1 166 ? -9.875 -28.672 -21.438 1 93.06 166 ILE A N 1
ATOM 1305 C CA . ILE A 1 166 ? -9.828 -27.25 -21.078 1 93.06 166 ILE A CA 1
ATOM 1306 C C . ILE A 1 166 ? -11.25 -26.719 -20.906 1 93.06 166 ILE A C 1
ATOM 1308 O O . ILE A 1 166 ? -12 -26.609 -21.875 1 93.06 166 ILE A O 1
ATOM 1312 N N . HIS A 1 167 ? -11.562 -26.422 -19.656 1 94.06 167 HIS A N 1
ATOM 1313 C CA . HIS A 1 167 ? -12.852 -25.828 -19.328 1 94.06 167 HIS A CA 1
ATOM 1314 C C . HIS A 1 167 ? -12.727 -24.344 -19.047 1 94.06 167 HIS A C 1
ATOM 1316 O O . HIS A 1 167 ? -11.734 -23.891 -18.453 1 94.06 167 HIS A O 1
ATOM 1322 N N . LEU A 1 168 ? -13.758 -23.625 -19.453 1 95.31 168 LEU A N 1
ATOM 1323 C CA . LEU A 1 168 ? -13.844 -22.203 -19.141 1 95.31 168 LEU A CA 1
ATOM 1324 C C . LEU A 1 168 ? -14.914 -21.938 -18.078 1 95.31 168 LEU A C 1
ATOM 1326 O O . LEU A 1 168 ? -16.031 -22.438 -18.203 1 95.31 168 LEU A O 1
ATOM 1330 N N . ILE A 1 169 ? -14.531 -21.266 -17.062 1 96.94 169 ILE A N 1
ATOM 1331 C CA . ILE A 1 169 ? -15.477 -20.797 -16.047 1 96.94 169 ILE A CA 1
ATOM 1332 C C . ILE A 1 169 ? -15.664 -19.297 -16.172 1 96.94 169 ILE A C 1
ATOM 1334 O O . ILE A 1 169 ? -14.695 -18.531 -16.141 1 96.94 169 ILE A O 1
ATOM 1338 N N . CYS A 1 170 ? -16.938 -18.875 -16.25 1 95.94 170 CYS A N 1
ATOM 1339 C CA . CYS A 1 170 ? -17.234 -17.469 -16.469 1 95.94 170 CYS A CA 1
ATOM 1340 C C . CYS A 1 170 ? -17.859 -16.844 -15.211 1 95.94 170 CYS A C 1
ATOM 1342 O O . CYS A 1 170 ? -18.609 -17.5 -14.5 1 95.94 170 CYS A O 1
ATOM 1344 N N . ASP A 1 171 ? -17.516 -15.57 -14.906 1 93.38 171 ASP A N 1
ATOM 1345 C CA . ASP A 1 171 ? -18.078 -14.719 -13.852 1 93.38 171 ASP A CA 1
ATOM 1346 C C . ASP A 1 171 ? -18.125 -15.461 -12.523 1 93.38 171 ASP A C 1
ATOM 1348 O O . ASP A 1 171 ? -19.172 -15.5 -11.875 1 93.38 171 ASP A O 1
ATOM 1352 N N . PRO A 1 172 ? -16.969 -16.047 -12.18 1 93.56 172 PRO A N 1
ATOM 1353 C CA . PRO A 1 172 ? -17 -16.766 -10.914 1 93.56 172 PRO A CA 1
ATOM 1354 C C . PRO A 1 172 ? -17.109 -15.852 -9.703 1 93.56 172 PRO A C 1
ATOM 1356 O O . PRO A 1 172 ? -16.516 -14.773 -9.672 1 93.56 172 PRO A O 1
ATOM 1359 N N . PRO A 1 173 ? -17.938 -16.266 -8.695 1 91.81 173 PRO A N 1
ATOM 1360 C CA . PRO A 1 173 ? -17.812 -15.547 -7.43 1 91.81 173 PRO A CA 1
ATOM 1361 C C . PRO A 1 173 ? -16.391 -15.57 -6.879 1 91.81 173 PRO A C 1
ATOM 1363 O O . PRO A 1 173 ? -15.633 -16.516 -7.137 1 91.81 173 PRO A O 1
ATOM 1366 N N . LYS A 1 174 ? -16.047 -14.555 -6.148 1 93.19 174 LYS A N 1
ATOM 1367 C CA . LYS A 1 174 ? -14.703 -14.469 -5.578 1 93.19 174 LYS A CA 1
ATOM 1368 C C . LYS A 1 174 ? -14.586 -15.32 -4.316 1 93.19 174 LYS A C 1
ATOM 1370 O O . LYS A 1 174 ? -15.578 -15.555 -3.629 1 93.19 174 LYS A O 1
ATOM 1375 N N . GLY A 1 175 ? -13.344 -15.812 -4.145 1 93 175 GLY A N 1
ATOM 1376 C CA . GLY A 1 175 ? -13.125 -16.609 -2.951 1 93 175 GLY A CA 1
ATOM 1377 C C . GLY A 1 175 ? -12.305 -17.859 -3.209 1 93 175 GLY A C 1
ATOM 1378 O O . GLY A 1 175 ? -11.508 -17.906 -4.145 1 93 175 GLY A O 1
ATOM 1379 N N . VAL A 1 176 ? -12.508 -18.797 -2.289 1 93.62 176 VAL A N 1
ATOM 1380 C CA . VAL A 1 176 ? -11.742 -20.031 -2.322 1 93.62 176 VAL A CA 1
ATOM 1381 C C . VAL A 1 176 ? -12.453 -21.062 -3.203 1 93.62 176 VAL A C 1
ATOM 1383 O O . VAL A 1 176 ? -13.68 -21.188 -3.152 1 93.62 176 VAL A O 1
ATOM 1386 N N . TYR A 1 177 ? -11.648 -21.766 -3.994 1 94.88 177 TYR A N 1
ATOM 1387 C CA . TYR A 1 177 ? -12.156 -22.828 -4.867 1 94.88 177 TYR A CA 1
ATOM 1388 C C . TYR A 1 177 ? -11.367 -24.109 -4.672 1 94.88 177 TYR A C 1
ATOM 1390 O O . TYR A 1 177 ? -10.234 -24.094 -4.176 1 94.88 177 TYR A O 1
ATOM 1398 N N . THR A 1 178 ? -12.062 -25.172 -5.047 1 94.88 178 THR A N 1
ATOM 1399 C CA . THR A 1 178 ? -11.398 -26.469 -5.086 1 94.88 178 THR A CA 1
ATOM 1400 C C . THR A 1 178 ? -11.586 -27.141 -6.445 1 94.88 178 THR A C 1
ATOM 1402 O O . THR A 1 178 ? -12.648 -27.016 -7.062 1 94.88 178 THR A O 1
ATOM 1405 N N . VAL A 1 179 ? -10.57 -27.797 -6.863 1 96 179 VAL A N 1
ATOM 1406 C CA . VAL A 1 179 ? -10.648 -28.609 -8.07 1 96 179 VAL A CA 1
ATOM 1407 C C . VAL A 1 179 ? -10.375 -30.062 -7.73 1 96 179 VAL A C 1
ATOM 1409 O O . VAL A 1 179 ? -9.328 -30.391 -7.16 1 96 179 VAL A O 1
ATOM 1412 N N . LYS A 1 180 ? -11.305 -30.844 -8 1 94.81 180 LYS A N 1
ATOM 1413 C CA . LYS A 1 180 ? -11.148 -32.281 -7.828 1 94.81 180 LYS A CA 1
ATOM 1414 C C . LYS A 1 180 ? -10.836 -32.969 -9.156 1 94.81 180 LYS A C 1
ATOM 1416 O O . LYS A 1 180 ? -11.625 -32.906 -10.102 1 94.81 180 LYS A O 1
ATOM 1421 N N . LEU A 1 181 ? -9.719 -33.625 -9.211 1 94.88 181 LEU A N 1
ATOM 1422 C CA . LEU A 1 181 ? -9.281 -34.281 -10.445 1 94.88 181 LEU A CA 1
ATOM 1423 C C . LEU A 1 181 ? -9.812 -35.719 -10.516 1 94.88 181 LEU A C 1
ATOM 1425 O O . LEU A 1 181 ? -10.031 -36.375 -9.492 1 94.88 181 LEU A O 1
ATOM 1429 N N . SER A 1 182 ? -10.031 -36.125 -11.789 1 94.25 182 SER A N 1
ATOM 1430 C CA . SER A 1 182 ? -10.414 -37.5 -12.055 1 94.25 182 SER A CA 1
ATOM 1431 C C . SER A 1 182 ? -10.008 -37.938 -13.461 1 94.25 182 SER A C 1
ATOM 1433 O O . SER A 1 182 ? -9.844 -37.094 -14.344 1 94.25 182 SER A O 1
ATOM 1435 N N . ALA A 1 183 ? -9.766 -39.188 -13.547 1 93.56 183 ALA A N 1
ATOM 1436 C CA . ALA A 1 183 ? -9.469 -39.781 -14.844 1 93.56 183 ALA A CA 1
ATOM 1437 C C . ALA A 1 183 ? -9.961 -41.219 -14.891 1 93.56 183 ALA A C 1
ATOM 1439 O O . ALA A 1 183 ? -10.344 -41.812 -13.867 1 93.56 183 ALA A O 1
ATOM 1440 N N . ASP A 1 184 ? -9.961 -41.844 -16.109 1 93.31 184 ASP A N 1
ATOM 1441 C CA . ASP A 1 184 ? -10.461 -43.188 -16.297 1 93.31 184 ASP A CA 1
ATOM 1442 C C . ASP A 1 184 ? -9.523 -44.219 -15.672 1 93.31 184 ASP A C 1
ATOM 1444 O O . ASP A 1 184 ? -9.953 -45.312 -15.297 1 93.31 184 ASP A O 1
ATOM 1448 N N . ALA A 1 185 ? -8.25 -43.875 -15.695 1 90.25 185 ALA A N 1
ATOM 1449 C CA . ALA A 1 185 ? -7.234 -44.719 -15.086 1 90.25 185 ALA A CA 1
ATOM 1450 C C . ALA A 1 185 ? -6.336 -43.906 -14.148 1 90.25 185 ALA A C 1
ATOM 1452 O O . ALA A 1 185 ? -6.18 -42.719 -14.32 1 90.25 185 ALA A O 1
ATOM 1453 N N . ASN A 1 186 ? -5.785 -44.719 -13.219 1 88.75 186 ASN A N 1
ATOM 1454 C CA . ASN A 1 186 ? -4.855 -44.094 -12.289 1 88.75 186 ASN A CA 1
ATOM 1455 C C . ASN A 1 186 ? -3.506 -43.812 -12.945 1 88.75 186 ASN A C 1
ATOM 1457 O O . ASN A 1 186 ? -2.539 -44.562 -12.719 1 88.75 186 ASN A O 1
ATOM 1461 N N . LYS A 1 187 ? -3.508 -42.812 -13.719 1 87.94 187 LYS A N 1
ATOM 1462 C CA . LYS A 1 187 ? -2.295 -42.344 -14.383 1 87.94 187 LYS A CA 1
ATOM 1463 C C . LYS A 1 187 ? -2.031 -40.875 -14.07 1 87.94 187 LYS A C 1
ATOM 1465 O O . LYS A 1 187 ? -2.938 -40.156 -13.656 1 87.94 187 LYS A O 1
ATOM 1470 N N . PRO A 1 188 ? -0.832 -40.531 -14.281 1 87.69 188 PRO A N 1
ATOM 1471 C CA . PRO A 1 188 ? -0.461 -39.156 -13.906 1 87.69 188 PRO A CA 1
ATOM 1472 C C . PRO A 1 188 ? -1.129 -38.125 -14.781 1 87.69 188 PRO A C 1
ATOM 1474 O O . PRO A 1 188 ? -1.381 -38.375 -15.961 1 87.69 188 PRO A O 1
ATOM 1477 N N . CYS A 1 189 ? -1.405 -37 -14.148 1 89.81 189 CYS A N 1
ATOM 1478 C CA . CYS A 1 189 ? -1.868 -35.844 -14.891 1 89.81 189 CYS A CA 1
ATOM 1479 C C . CYS A 1 189 ? -1.358 -34.562 -14.266 1 89.81 189 CYS A C 1
ATOM 1481 O O . CYS A 1 189 ? -0.846 -34.562 -13.141 1 89.81 189 CYS A O 1
ATOM 1483 N N . ILE A 1 190 ? -1.338 -33.5 -15.047 1 89.19 190 ILE A N 1
ATOM 1484 C CA . ILE A 1 190 ? -1.03 -32.156 -14.57 1 89.19 190 ILE A CA 1
ATOM 1485 C C . ILE A 1 190 ? -2.234 -31.234 -14.789 1 89.19 190 ILE A C 1
ATOM 1487 O O . ILE A 1 190 ? -2.973 -31.391 -15.766 1 89.19 190 ILE A O 1
ATOM 1491 N N . PHE A 1 191 ? -2.43 -30.359 -13.891 1 91.88 191 PHE A N 1
ATOM 1492 C CA . PHE A 1 191 ? -3.484 -29.375 -14.094 1 91.88 191 PHE A CA 1
ATOM 1493 C C . PHE A 1 191 ? -2.943 -27.969 -13.922 1 91.88 191 PHE A C 1
ATOM 1495 O O . PHE A 1 191 ? -1.953 -27.75 -13.219 1 91.88 191 PHE A O 1
ATOM 1502 N N . GLU A 1 192 ? -3.586 -27 -14.555 1 94.56 192 GLU A N 1
ATOM 1503 C CA . GLU A 1 192 ? -3.334 -25.562 -14.406 1 94.56 192 GLU A CA 1
ATOM 1504 C C . GLU A 1 192 ? -4.637 -24.781 -14.336 1 94.56 192 GLU A C 1
ATOM 1506 O O . GLU A 1 192 ? -5.582 -25.062 -15.078 1 94.56 192 GLU A O 1
ATOM 1511 N N . ILE A 1 193 ? -4.66 -23.969 -13.367 1 97.62 193 ILE A N 1
ATOM 1512 C CA . ILE A 1 193 ? -5.652 -22.906 -13.383 1 97.62 193 ILE A CA 1
ATOM 1513 C C . ILE A 1 193 ? -5.031 -21.625 -13.961 1 97.62 193 ILE A C 1
ATOM 1515 O O . ILE A 1 193 ? -4.047 -21.109 -13.43 1 97.62 193 ILE A O 1
ATOM 1519 N N . ARG A 1 194 ? -5.566 -21.156 -15.062 1 96.75 194 ARG A N 1
ATOM 1520 C CA . ARG A 1 194 ? -5.078 -19.938 -15.703 1 96.75 194 ARG A CA 1
ATOM 1521 C C . ARG A 1 194 ? -6.191 -18.906 -15.836 1 96.75 194 ARG A C 1
ATOM 1523 O O . ARG A 1 194 ? -7.355 -19.266 -16.031 1 96.75 194 ARG A O 1
ATOM 1530 N N . ALA A 1 195 ? -5.82 -17.656 -15.773 1 98.12 195 ALA A N 1
ATOM 1531 C CA . ALA A 1 195 ? -6.824 -16.594 -15.836 1 98.12 195 ALA A CA 1
ATOM 1532 C C . ALA A 1 195 ? -6.246 -15.328 -16.453 1 98.12 195 ALA A C 1
ATOM 1534 O O . ALA A 1 195 ? -5.172 -14.867 -16.062 1 98.12 195 ALA A O 1
ATOM 1535 N N . PRO A 1 196 ? -6.938 -14.836 -17.484 1 96.81 196 PRO A N 1
ATOM 1536 C CA . PRO A 1 196 ? -6.59 -13.469 -17.891 1 96.81 196 PRO A CA 1
ATOM 1537 C C . PRO A 1 196 ? -6.727 -12.469 -16.734 1 96.81 196 PRO A C 1
ATOM 1539 O O . PRO A 1 196 ? -7.734 -12.469 -16.031 1 96.81 196 PRO A O 1
ATOM 1542 N N . THR A 1 197 ? -5.719 -11.664 -16.547 1 96.12 197 THR A N 1
ATOM 1543 C CA . THR A 1 197 ? -5.734 -10.758 -15.398 1 96.12 197 THR A CA 1
ATOM 1544 C C . THR A 1 197 ? -4.918 -9.5 -15.688 1 96.12 197 THR A C 1
ATOM 1546 O O . THR A 1 197 ? -3.936 -9.547 -16.438 1 96.12 197 THR A O 1
ATOM 1549 N N . ASN A 1 198 ? -5.336 -8.406 -15.055 1 93.75 198 ASN A N 1
ATOM 1550 C CA . ASN A 1 198 ? -4.551 -7.176 -15.078 1 93.75 198 ASN A CA 1
ATOM 1551 C C . ASN A 1 198 ? -3.756 -6.996 -13.789 1 93.75 198 ASN A C 1
ATOM 1553 O O . ASN A 1 198 ? -2.955 -6.066 -13.672 1 93.75 198 ASN A O 1
ATOM 1557 N N . LEU A 1 199 ? -4.016 -7.828 -12.812 1 96 199 LEU A N 1
ATOM 1558 C CA . LEU A 1 199 ? -3.172 -7.895 -11.625 1 96 199 LEU A CA 1
ATOM 1559 C C . LEU A 1 199 ? -1.981 -8.82 -11.859 1 96 199 LEU A C 1
ATOM 1561 O O . LEU A 1 199 ? -2.051 -10.016 -11.562 1 96 199 LEU A O 1
ATOM 1565 N N . THR A 1 200 ? -0.92 -8.242 -12.367 1 95.19 200 THR A N 1
ATOM 1566 C CA . THR A 1 200 ? 0.275 -9.008 -12.711 1 95.19 200 THR A CA 1
ATOM 1567 C C . THR A 1 200 ? 1.408 -8.703 -11.734 1 95.19 200 THR A C 1
ATOM 1569 O O . THR A 1 200 ? 1.396 -7.668 -11.062 1 95.19 200 THR A O 1
ATOM 1572 N N . ILE A 1 201 ? 2.248 -9.656 -11.641 1 96.25 201 ILE A N 1
ATOM 1573 C CA . ILE A 1 201 ? 3.463 -9.508 -10.844 1 96.25 201 ILE A CA 1
ATOM 1574 C C . ILE A 1 201 ? 4.684 -9.5 -11.766 1 96.25 201 ILE A C 1
ATOM 1576 O O . ILE A 1 201 ? 4.91 -10.453 -12.516 1 96.25 201 ILE A O 1
ATOM 1580 N N . ASP A 1 202 ? 5.402 -8.414 -11.695 1 93.19 202 ASP A N 1
ATOM 1581 C CA . ASP A 1 202 ? 6.582 -8.273 -12.539 1 93.19 202 ASP A CA 1
ATOM 1582 C C . ASP A 1 202 ? 7.828 -7.988 -11.703 1 93.19 202 ASP A C 1
ATOM 1584 O O . ASP A 1 202 ? 7.84 -7.062 -10.891 1 93.19 202 ASP A O 1
ATOM 1588 N N . GLY A 1 203 ? 8.828 -8.836 -11.867 1 94.12 203 GLY A N 1
ATOM 1589 C CA . GLY A 1 203 ? 10.031 -8.656 -11.062 1 94.12 203 GLY A CA 1
ATOM 1590 C C . GLY A 1 203 ? 11.172 -9.562 -11.5 1 94.12 203 GLY A C 1
ATOM 1591 O O . GLY A 1 203 ? 11.234 -9.984 -12.656 1 94.12 203 GLY A O 1
ATOM 1592 N N . GLY A 1 204 ? 12.086 -9.672 -10.562 1 94.5 204 GLY A N 1
ATOM 1593 C CA . GLY A 1 204 ? 13.266 -10.492 -10.789 1 94.5 204 GLY A CA 1
ATOM 1594 C C . GLY A 1 204 ? 14.141 -10.641 -9.555 1 94.5 204 GLY A C 1
ATOM 1595 O O . GLY A 1 204 ? 13.93 -9.953 -8.555 1 94.5 204 GLY A O 1
ATOM 1596 N N . PHE A 1 205 ? 15.086 -11.586 -9.727 1 94.75 205 PHE A N 1
ATOM 1597 C CA . PHE A 1 205 ? 16 -11.852 -8.625 1 94.75 205 PHE A CA 1
ATOM 1598 C C . PHE A 1 205 ? 17.219 -10.938 -8.688 1 94.75 205 PHE A C 1
ATOM 1600 O O . PHE A 1 205 ? 17.781 -10.719 -9.766 1 94.75 205 PHE A O 1
ATOM 1607 N N . ILE A 1 206 ? 17.531 -10.375 -7.488 1 94.69 206 ILE A N 1
ATOM 1608 C CA . ILE A 1 206 ? 18.688 -9.484 -7.383 1 94.69 206 ILE A CA 1
ATOM 1609 C C . ILE A 1 206 ? 19.578 -9.922 -6.219 1 94.69 206 ILE A C 1
ATOM 1611 O O . ILE A 1 206 ? 19.094 -10.484 -5.234 1 94.69 206 ILE A O 1
ATOM 1615 N N . SER A 1 207 ? 20.891 -9.562 -6.273 1 93.69 207 SER A N 1
ATOM 1616 C CA . SER A 1 207 ? 21.828 -10 -5.25 1 93.69 207 SER A CA 1
ATOM 1617 C C . SER A 1 207 ? 22.094 -8.898 -4.227 1 93.69 207 SER A C 1
ATOM 1619 O O . SER A 1 207 ? 22.641 -9.156 -3.156 1 93.69 207 SER A O 1
ATOM 1621 N N . ASP A 1 208 ? 21.703 -7.699 -4.57 1 94.06 208 ASP A N 1
ATOM 1622 C CA . ASP A 1 208 ? 21.766 -6.535 -3.686 1 94.06 208 ASP A CA 1
ATOM 1623 C C . ASP A 1 208 ? 20.391 -5.918 -3.488 1 94.06 208 ASP A C 1
ATOM 1625 O O . ASP A 1 208 ? 19.75 -5.48 -4.453 1 94.06 208 ASP A O 1
ATOM 1629 N N . GLN A 1 209 ? 20.016 -5.859 -2.256 1 95.31 209 GLN A N 1
ATOM 1630 C CA . GLN A 1 209 ? 18.672 -5.379 -1.938 1 95.31 209 GLN A CA 1
ATOM 1631 C C . GLN A 1 209 ? 18.453 -3.965 -2.471 1 95.31 209 GLN A C 1
ATOM 1633 O O . GLN A 1 209 ? 17.312 -3.535 -2.656 1 95.31 209 GLN A O 1
ATOM 1638 N N . ARG A 1 210 ? 19.516 -3.285 -2.709 1 95.12 210 ARG A N 1
ATOM 1639 C CA . ARG A 1 210 ? 19.406 -1.898 -3.148 1 95.12 210 ARG A CA 1
ATOM 1640 C C . ARG A 1 210 ? 19.453 -1.801 -4.672 1 95.12 210 ARG A C 1
ATOM 1642 O O . ARG A 1 210 ? 19.359 -0.707 -5.23 1 95.12 210 ARG A O 1
ATOM 1649 N N . ASP A 1 211 ? 19.547 -2.936 -5.359 1 93.38 211 ASP A N 1
ATOM 1650 C CA . ASP A 1 211 ? 19.547 -3 -6.816 1 93.38 211 ASP A CA 1
ATOM 1651 C C . ASP A 1 211 ? 18.125 -3.049 -7.367 1 93.38 211 ASP A C 1
ATOM 1653 O O . ASP A 1 211 ? 17.344 -3.914 -6.98 1 93.38 211 ASP A O 1
ATOM 1657 N N . ASP A 1 212 ? 17.812 -2.127 -8.336 1 94.19 212 ASP A N 1
ATOM 1658 C CA . ASP A 1 212 ? 16.469 -2.096 -8.883 1 94.19 212 ASP A CA 1
ATOM 1659 C C . ASP A 1 212 ? 16.438 -2.594 -10.328 1 94.19 212 ASP A C 1
ATOM 1661 O O . ASP A 1 212 ? 15.453 -2.395 -11.039 1 94.19 212 ASP A O 1
ATOM 1665 N N . ASP A 1 213 ? 17.531 -3.15 -10.734 1 89.5 213 ASP A N 1
ATOM 1666 C CA . ASP A 1 213 ? 17.594 -3.729 -12.07 1 89.5 213 ASP A CA 1
ATOM 1667 C C . ASP A 1 213 ? 16.984 -5.129 -12.094 1 89.5 213 ASP A C 1
ATOM 1669 O O . ASP A 1 213 ? 17.688 -6.109 -12.375 1 89.5 213 ASP A O 1
ATOM 1673 N N . VAL A 1 214 ? 15.695 -5.141 -11.945 1 91.12 214 VAL A N 1
ATOM 1674 C CA . VAL A 1 214 ? 15.016 -6.418 -11.773 1 91.12 214 VAL A CA 1
ATOM 1675 C C . VAL A 1 214 ? 14.555 -6.941 -13.133 1 91.12 214 VAL A C 1
ATOM 1677 O O . VAL A 1 214 ? 14.203 -8.117 -13.273 1 91.12 214 VAL A O 1
ATOM 1680 N N . GLN A 1 215 ? 14.367 -6.086 -14.07 1 84.88 215 GLN A N 1
ATOM 1681 C CA . GLN A 1 215 ? 13.914 -6.461 -15.406 1 84.88 215 GLN A CA 1
ATOM 1682 C C . GLN A 1 215 ? 15.023 -6.27 -16.438 1 84.88 215 GLN A C 1
ATOM 1684 O O . GLN A 1 215 ? 15.117 -5.219 -17.078 1 84.88 215 GLN A O 1
ATOM 1689 N N . GLN A 1 216 ? 15.93 -7.164 -16.531 1 65.94 216 GLN A N 1
ATOM 1690 C CA . GLN A 1 216 ? 17.047 -7.039 -17.453 1 65.94 216 GLN A CA 1
ATOM 1691 C C . GLN A 1 216 ? 16.625 -7.309 -18.891 1 65.94 216 GLN A C 1
ATOM 1693 O O . GLN A 1 216 ? 17.234 -6.797 -19.844 1 65.94 216 GLN A O 1
ATOM 1698 N N . ILE A 1 217 ? 15.664 -8.203 -19.125 1 56.34 217 ILE A N 1
ATOM 1699 C CA . ILE A 1 217 ? 15.227 -8.57 -20.469 1 56.34 217 ILE A CA 1
ATOM 1700 C C . ILE A 1 217 ? 13.766 -8.156 -20.656 1 56.34 217 ILE A C 1
ATOM 1702 O O . ILE A 1 217 ? 12.922 -8.414 -19.797 1 56.34 217 ILE A O 1
ATOM 1706 N N . ILE A 1 218 ? 13.43 -6.922 -21.297 1 53.16 218 ILE A N 1
ATOM 1707 C CA . ILE A 1 218 ? 12.023 -6.598 -21.516 1 53.16 218 ILE A CA 1
ATOM 1708 C C . ILE A 1 218 ? 11.508 -7.371 -22.734 1 53.16 218 ILE A C 1
ATOM 1710 O O . ILE A 1 218 ? 12 -7.203 -23.844 1 53.16 218 ILE A O 1
ATOM 1714 N N . LEU A 1 219 ? 11.266 -8.562 -22.672 1 49.41 219 LEU A N 1
ATOM 1715 C CA . LEU A 1 219 ? 10.602 -9.141 -23.828 1 49.41 219 LEU A CA 1
ATOM 1716 C C . LEU A 1 219 ? 9.086 -9.016 -23.703 1 49.41 219 LEU A C 1
ATOM 1718 O O . LEU A 1 219 ? 8.555 -8.945 -22.594 1 49.41 219 LEU A O 1
ATOM 1722 N N . GLU A 1 220 ? 8.445 -8.414 -24.609 1 52.97 220 GLU A N 1
ATOM 1723 C CA . GLU A 1 220 ? 6.992 -8.539 -24.719 1 52.97 220 GLU A CA 1
ATOM 1724 C C . GLU A 1 220 ? 6.52 -9.938 -24.328 1 52.97 220 GLU A C 1
ATOM 1726 O O . GLU A 1 220 ? 6.262 -10.773 -25.203 1 52.97 220 GLU A O 1
ATOM 1731 N N . THR A 1 221 ? 6.777 -10.312 -23.031 1 63.34 221 THR A N 1
ATOM 1732 C CA . THR A 1 221 ? 6.512 -11.719 -22.734 1 63.34 221 THR A CA 1
ATOM 1733 C C . THR A 1 221 ? 5.109 -11.898 -22.156 1 63.34 221 THR A C 1
ATOM 1735 O O . THR A 1 221 ? 4.699 -11.156 -21.266 1 63.34 221 THR A O 1
ATOM 1738 N N . ALA A 1 222 ? 4.359 -12.695 -22.953 1 80.25 222 ALA A N 1
ATOM 1739 C CA . ALA A 1 222 ? 3.018 -13.102 -22.531 1 80.25 222 ALA A CA 1
ATOM 1740 C C . ALA A 1 222 ? 3.072 -14.047 -21.344 1 80.25 222 ALA A C 1
ATOM 1742 O O . ALA A 1 222 ? 3.828 -15.023 -21.344 1 80.25 222 ALA A O 1
ATOM 1743 N N . ASN A 1 223 ? 2.508 -13.656 -20.25 1 87.62 223 ASN A N 1
ATOM 1744 C CA . ASN A 1 223 ? 2.215 -14.492 -19.094 1 87.62 223 ASN A CA 1
ATOM 1745 C C . ASN A 1 223 ? 3.486 -14.867 -18.344 1 87.62 223 ASN A C 1
ATOM 1747 O O . ASN A 1 223 ? 3.617 -15.992 -17.859 1 87.62 223 ASN A O 1
ATOM 1751 N N . GLN A 1 224 ? 4.535 -14.047 -18.406 1 87.06 224 GLN A N 1
ATOM 1752 C CA . GLN A 1 224 ? 5.781 -14.258 -17.688 1 87.06 224 GLN A CA 1
ATOM 1753 C C . GLN A 1 224 ? 6.207 -13 -16.938 1 87.06 224 GLN A C 1
ATOM 1755 O O . GLN A 1 224 ? 6.574 -12 -17.562 1 87.06 224 GLN A O 1
ATOM 1760 N N . GLY A 1 225 ? 6.309 -13.133 -15.641 1 90.19 225 GLY A N 1
ATOM 1761 C CA . GLY A 1 225 ? 6.523 -11.953 -14.82 1 90.19 225 GLY A CA 1
ATOM 1762 C C . GLY A 1 225 ? 7.91 -11.891 -14.211 1 90.19 225 GLY A C 1
ATOM 1763 O O . GLY A 1 225 ? 8.273 -10.898 -13.578 1 90.19 225 GLY A O 1
ATOM 1764 N N . ILE A 1 226 ? 8.719 -12.969 -14.414 1 90.75 226 ILE A N 1
ATOM 1765 C CA . ILE A 1 226 ? 10.07 -12.977 -13.875 1 90.75 226 ILE A CA 1
ATOM 1766 C C . ILE A 1 226 ? 11.078 -12.703 -14.992 1 90.75 226 ILE A C 1
ATOM 1768 O O . ILE A 1 226 ? 11.188 -13.492 -15.938 1 90.75 226 ILE A O 1
ATOM 1772 N N . PHE A 1 227 ? 11.883 -11.648 -14.789 1 87.38 227 PHE A N 1
ATOM 1773 C CA . PHE A 1 227 ? 12.695 -11.172 -15.906 1 87.38 227 PHE A CA 1
ATOM 1774 C C . PHE A 1 227 ? 14.18 -11.344 -15.602 1 87.38 227 PHE A C 1
ATOM 1776 O O . PHE A 1 227 ? 15.023 -11.148 -16.469 1 87.38 227 PHE A O 1
ATOM 1783 N N . ARG A 1 228 ? 14.469 -11.609 -14.453 1 89.06 228 ARG A N 1
ATOM 1784 C CA . ARG A 1 228 ? 15.836 -11.891 -14.016 1 89.06 228 ARG A CA 1
ATOM 1785 C C . ARG A 1 228 ? 15.875 -13.102 -13.094 1 89.06 228 ARG A C 1
ATOM 1787 O O . ARG A 1 228 ? 15.234 -13.109 -12.039 1 89.06 228 ARG A O 1
ATOM 1794 N N . TYR A 1 229 ? 16.656 -14.078 -13.547 1 89.94 229 TYR A N 1
ATOM 1795 C CA . TYR A 1 229 ? 16.734 -15.32 -12.781 1 89.94 229 TYR A CA 1
ATOM 1796 C C . TYR A 1 229 ? 17.922 -15.305 -11.828 1 89.94 229 TYR A C 1
ATOM 1798 O O . TYR A 1 229 ? 18.875 -14.57 -12.031 1 89.94 229 TYR A O 1
ATOM 1806 N N . PRO A 1 230 ? 17.797 -16.062 -10.781 1 90.88 230 PRO A N 1
ATOM 1807 C CA . PRO A 1 230 ? 18.922 -16.109 -9.844 1 90.88 230 PRO A CA 1
ATOM 1808 C C . PRO A 1 230 ? 20.078 -16.969 -10.359 1 90.88 230 PRO A C 1
ATOM 1810 O O . PRO A 1 230 ? 19.859 -17.906 -11.141 1 90.88 230 PRO A O 1
ATOM 1813 N N . THR A 1 231 ? 21.234 -16.609 -9.867 1 87.12 231 THR A N 1
ATOM 1814 C CA . THR A 1 231 ? 22.422 -17.406 -10.148 1 87.12 231 THR A CA 1
ATOM 1815 C C . THR A 1 231 ? 22.594 -18.484 -9.094 1 87.12 231 THR A C 1
ATOM 1817 O O . THR A 1 231 ? 22.422 -18.234 -7.898 1 87.12 231 THR A O 1
ATOM 1820 N N . GLU A 1 232 ? 23.031 -19.672 -9.547 1 85.62 232 GLU A N 1
ATOM 1821 C CA . GLU A 1 232 ? 23.234 -20.797 -8.633 1 85.62 232 GLU A CA 1
ATOM 1822 C C . GLU A 1 232 ? 24.25 -20.438 -7.543 1 85.62 232 GLU A C 1
ATOM 1824 O O . GLU A 1 232 ? 25.281 -19.828 -7.828 1 85.62 232 GLU A O 1
ATOM 1829 N N . PHE A 1 233 ? 23.859 -20.672 -6.305 1 83 233 PHE A N 1
ATOM 1830 C CA . PHE A 1 233 ? 24.688 -20.562 -5.109 1 83 233 PHE A CA 1
ATOM 1831 C C . PHE A 1 233 ? 24.953 -19.094 -4.773 1 83 233 PHE A C 1
ATOM 1833 O O . PHE A 1 233 ? 25.891 -18.797 -4.031 1 83 233 PHE A O 1
ATOM 1840 N N . VAL A 1 234 ? 24.297 -18.234 -5.379 1 87.19 234 VAL A N 1
ATOM 1841 C CA . VAL A 1 234 ? 24.391 -16.828 -5.031 1 87.19 234 VAL A CA 1
ATOM 1842 C C . VAL A 1 234 ? 23.125 -16.391 -4.309 1 87.19 234 VAL A C 1
ATOM 1844 O O . VAL A 1 234 ? 22.016 -16.594 -4.805 1 87.19 234 VAL A O 1
ATOM 1847 N N . LYS A 1 235 ? 23.359 -15.82 -3.236 1 91.62 235 LYS A N 1
ATOM 1848 C CA . LYS A 1 235 ? 22.219 -15.281 -2.486 1 91.62 235 LYS A CA 1
ATOM 1849 C C . LYS A 1 235 ? 21.469 -14.234 -3.301 1 91.62 235 LYS A C 1
ATOM 1851 O O . LYS A 1 235 ? 22.078 -13.305 -3.838 1 91.62 235 LYS A O 1
ATOM 1856 N N . SER A 1 236 ? 20.125 -14.461 -3.373 1 94.25 236 SER A N 1
ATOM 1857 C CA . SER A 1 236 ? 19.328 -13.531 -4.164 1 94.25 236 SER A CA 1
ATOM 1858 C C . SER A 1 236 ? 17.984 -13.242 -3.494 1 94.25 236 SER A C 1
ATOM 1860 O O . SER A 1 236 ? 17.469 -14.07 -2.744 1 94.25 236 SER A O 1
ATOM 1862 N N . TRP A 1 237 ? 17.516 -12.031 -3.707 1 97.06 237 TRP A N 1
ATOM 1863 C CA . TRP A 1 237 ? 16.188 -11.633 -3.289 1 97.06 237 TRP A CA 1
ATOM 1864 C C . TRP A 1 237 ? 15.258 -11.477 -4.492 1 97.06 237 TRP A C 1
ATOM 1866 O O . TRP A 1 237 ? 15.68 -11 -5.551 1 97.06 237 TRP A O 1
ATOM 1876 N N . PHE A 1 238 ? 14.055 -11.922 -4.305 1 97.62 238 PHE A N 1
ATOM 1877 C CA . PHE A 1 238 ? 13.055 -11.656 -5.332 1 97.62 238 PHE A CA 1
ATOM 1878 C C . PHE A 1 238 ? 12.406 -10.297 -5.109 1 97.62 238 PHE A C 1
ATOM 1880 O O . PHE A 1 238 ? 11.766 -10.07 -4.082 1 97.62 238 PHE A O 1
ATOM 1887 N N . ALA A 1 239 ? 12.617 -9.336 -6.016 1 97.25 239 ALA A N 1
ATOM 1888 C CA . ALA A 1 239 ? 12.008 -8.008 -5.992 1 97.25 239 ALA A CA 1
ATOM 1889 C C . ALA A 1 239 ? 10.984 -7.855 -7.113 1 97.25 239 ALA A C 1
ATOM 1891 O O . ALA A 1 239 ? 11.203 -8.32 -8.234 1 97.25 239 ALA A O 1
ATOM 1892 N N . PHE A 1 240 ? 9.852 -7.219 -6.734 1 96.75 240 PHE A N 1
ATOM 1893 C CA . PHE A 1 240 ? 8.805 -7.215 -7.746 1 96.75 240 PHE A CA 1
ATOM 1894 C C . PHE A 1 240 ? 7.844 -6.047 -7.531 1 96.75 240 PHE A C 1
ATOM 1896 O O . PHE A 1 240 ? 7.922 -5.355 -6.516 1 96.75 240 PHE A O 1
ATOM 1903 N N . LYS A 1 241 ? 7.043 -5.785 -8.562 1 95.75 241 LYS A N 1
ATOM 1904 C CA . LYS A 1 241 ? 5.934 -4.832 -8.578 1 95.75 241 LYS A CA 1
ATOM 1905 C C . LYS A 1 241 ? 4.613 -5.535 -8.875 1 95.75 241 LYS A C 1
ATOM 1907 O O . LYS A 1 241 ? 4.555 -6.434 -9.719 1 95.75 241 LYS A O 1
ATOM 1912 N N . VAL A 1 242 ? 3.613 -5.195 -8.062 1 95.94 242 VAL A N 1
ATOM 1913 C CA . VAL A 1 242 ? 2.25 -5.621 -8.359 1 95.94 242 VAL A CA 1
ATOM 1914 C C . VAL A 1 242 ? 1.541 -4.539 -9.172 1 95.94 242 VAL A C 1
ATOM 1916 O O . VAL A 1 242 ? 1.429 -3.395 -8.727 1 95.94 242 VAL A O 1
ATOM 1919 N N . GLU A 1 243 ? 1.123 -4.938 -10.305 1 91.12 243 GLU A N 1
ATOM 1920 C CA . GLU A 1 243 ? 0.419 -3.961 -11.133 1 91.12 243 GLU A CA 1
ATOM 1921 C C . GLU A 1 243 ? -0.947 -3.621 -10.547 1 91.12 243 GLU A C 1
ATOM 1923 O O . GLU A 1 243 ? -1.647 -4.5 -10.039 1 91.12 243 GLU A O 1
ATOM 1928 N N . HIS A 1 244 ? -1.296 -2.326 -10.555 1 80.75 244 HIS A N 1
ATOM 1929 C CA . HIS A 1 244 ? -2.562 -1.802 -10.055 1 80.75 244 HIS A CA 1
ATOM 1930 C C . HIS A 1 244 ? -2.729 -2.084 -8.562 1 80.75 244 HIS A C 1
ATOM 1932 O O . HIS A 1 244 ? -3.816 -2.455 -8.117 1 80.75 244 HIS A O 1
ATOM 1938 N N . GLU A 1 245 ? -1.63 -2.016 -7.941 1 88.25 245 GLU A N 1
ATOM 1939 C CA . GLU A 1 245 ? -1.657 -2.174 -6.492 1 88.25 245 GLU A CA 1
ATOM 1940 C C . GLU A 1 245 ? -2.193 -0.919 -5.809 1 88.25 245 GLU A C 1
ATOM 1942 O O . GLU A 1 245 ? -1.419 -0.085 -5.336 1 88.25 245 GLU A O 1
ATOM 1947 N N . GLU A 1 246 ? -3.447 -0.824 -5.797 1 84.75 246 GLU A N 1
ATOM 1948 C CA . GLU A 1 246 ? -4.055 0.284 -5.066 1 84.75 246 GLU A CA 1
ATOM 1949 C C . GLU A 1 246 ? -4.422 -0.128 -3.645 1 84.75 246 GLU A C 1
ATOM 1951 O O . GLU A 1 246 ? -5.148 -1.104 -3.441 1 84.75 246 GLU A O 1
ATOM 1956 N N . PHE A 1 247 ? -3.857 0.575 -2.771 1 89.81 247 PHE A N 1
ATOM 1957 C CA . PHE A 1 247 ? -4.168 0.248 -1.385 1 89.81 247 PHE A CA 1
ATOM 1958 C C . PHE A 1 247 ? -5.672 0.13 -1.179 1 89.81 247 PHE A C 1
ATOM 1960 O O . PHE A 1 247 ? -6.441 0.937 -1.704 1 89.81 247 PHE A O 1
ATOM 1967 N N . PRO A 1 248 ? -6.145 -0.841 -0.577 1 92.5 248 PRO A N 1
ATOM 1968 C CA . PRO A 1 248 ? -5.453 -1.707 0.382 1 92.5 248 PRO A CA 1
ATOM 1969 C C . PRO A 1 248 ? -4.973 -3.014 -0.243 1 92.5 248 PRO A C 1
ATOM 1971 O O . PRO A 1 248 ? -4.539 -3.922 0.471 1 92.5 248 PRO A O 1
ATOM 1974 N N . ALA A 1 249 ? -5.086 -3.174 -1.549 1 93.19 249 ALA A N 1
ATOM 1975 C CA . ALA A 1 249 ? -4.512 -4.359 -2.18 1 93.19 249 ALA A CA 1
ATOM 1976 C C . ALA A 1 249 ? -3.014 -4.457 -1.898 1 93.19 249 ALA A C 1
ATOM 1978 O O . ALA A 1 249 ? -2.299 -3.453 -1.955 1 93.19 249 ALA A O 1
ATOM 1979 N N . HIS A 1 250 ? -2.617 -5.695 -1.533 1 94.06 250 HIS A N 1
ATOM 1980 C CA . HIS A 1 250 ? -1.2 -5.844 -1.222 1 94.06 250 HIS A CA 1
ATOM 1981 C C . HIS A 1 250 ? -0.774 -7.305 -1.281 1 94.06 250 HIS A C 1
ATOM 1983 O O . HIS A 1 250 ? -1.568 -8.203 -0.985 1 94.06 250 HIS A O 1
ATOM 1989 N N . PRO A 1 251 ? 0.428 -7.516 -1.656 1 97.12 251 PRO A N 1
ATOM 1990 C CA . PRO A 1 251 ? 0.993 -8.852 -1.461 1 97.12 251 PRO A CA 1
ATOM 1991 C C . PRO A 1 251 ? 1.337 -9.141 -0.001 1 97.12 251 PRO A C 1
ATOM 1993 O O . PRO A 1 251 ? 1.597 -8.211 0.77 1 97.12 251 PRO A O 1
ATOM 1996 N N . GLU A 1 252 ? 1.368 -10.398 0.323 1 93.81 252 GLU A N 1
ATOM 1997 C CA . GLU A 1 252 ? 1.62 -10.789 1.707 1 93.81 252 GLU A CA 1
ATOM 1998 C C . GLU A 1 252 ? 2.85 -11.688 1.812 1 93.81 252 GLU A C 1
ATOM 2000 O O . GLU A 1 252 ? 3.635 -11.57 2.754 1 93.81 252 GLU A O 1
ATOM 2005 N N . GLU A 1 253 ? 2.928 -12.578 0.875 1 95.31 253 GLU A N 1
ATOM 2006 C CA . GLU A 1 253 ? 4.016 -13.539 0.959 1 95.31 253 GLU A CA 1
ATOM 2007 C C . GLU A 1 253 ? 4.387 -14.078 -0.421 1 95.31 253 GLU A C 1
ATOM 2009 O O . GLU A 1 253 ? 3.613 -13.945 -1.372 1 95.31 253 GLU A O 1
ATOM 2014 N N . VAL A 1 254 ? 5.566 -14.68 -0.427 1 97.5 254 VAL A N 1
ATOM 2015 C CA . VAL A 1 254 ? 6.082 -15.328 -1.629 1 97.5 254 VAL A CA 1
ATOM 2016 C C . VAL A 1 254 ? 6.469 -16.766 -1.311 1 97.5 254 VAL A C 1
ATOM 2018 O O . VAL A 1 254 ? 7.102 -17.047 -0.288 1 97.5 254 VAL A O 1
ATOM 2021 N N . HIS A 1 255 ? 6.027 -17.656 -2.174 1 94.75 255 HIS A N 1
ATOM 2022 C CA . HIS A 1 255 ? 6.477 -19.031 -2.127 1 94.75 255 HIS A CA 1
ATOM 2023 C C . HIS A 1 255 ? 7.434 -19.344 -3.277 1 94.75 255 HIS A C 1
ATOM 2025 O O . HIS A 1 255 ? 7.129 -19.062 -4.438 1 94.75 255 HIS A O 1
ATOM 2031 N N . ILE A 1 256 ? 8.492 -19.844 -2.979 1 92.12 256 ILE A N 1
ATOM 2032 C CA . ILE A 1 256 ? 9.367 -20.453 -3.967 1 92.12 256 ILE A CA 1
ATOM 2033 C C . ILE A 1 256 ? 9.383 -21.969 -3.777 1 92.12 256 ILE A C 1
ATOM 2035 O O . ILE A 1 256 ? 9.711 -22.453 -2.697 1 92.12 256 ILE A O 1
ATOM 2039 N N . TYR A 1 257 ? 9.008 -22.625 -4.875 1 87.06 257 TYR A N 1
ATOM 2040 C CA . TYR A 1 257 ? 8.789 -24.047 -4.645 1 87.06 257 TYR A CA 1
ATOM 2041 C C . TYR A 1 257 ? 9.023 -24.844 -5.914 1 87.06 257 TYR A C 1
ATOM 2043 O O . TYR A 1 257 ? 9.172 -24.281 -7 1 87.06 257 TYR A O 1
ATOM 2051 N N . MET A 1 258 ? 9.219 -26.109 -5.676 1 79.44 258 MET A N 1
ATOM 2052 C CA . MET A 1 258 ? 9.148 -27.172 -6.668 1 79.44 258 MET A CA 1
ATOM 2053 C C . MET A 1 258 ? 8.047 -28.172 -6.316 1 79.44 258 MET A C 1
ATOM 2055 O O . MET A 1 258 ? 8.031 -28.719 -5.215 1 79.44 258 MET A O 1
ATOM 2059 N N . ASN A 1 259 ? 7.188 -28.297 -7.285 1 75.31 259 ASN A N 1
ATOM 2060 C CA . ASN A 1 259 ? 6.012 -29.109 -7 1 75.31 259 ASN A CA 1
ATOM 2061 C C . ASN A 1 259 ? 6.387 -30.438 -6.332 1 75.31 259 ASN A C 1
ATOM 2063 O O . ASN A 1 259 ? 7.145 -31.219 -6.895 1 75.31 259 ASN A O 1
ATOM 2067 N N . GLY A 1 260 ? 5.891 -30.562 -5.094 1 67.44 260 GLY A N 1
ATOM 2068 C CA . GLY A 1 260 ? 6 -31.828 -4.379 1 67.44 260 GLY A CA 1
ATOM 2069 C C . GLY A 1 260 ? 7.367 -32.031 -3.758 1 67.44 260 GLY A C 1
ATOM 2070 O O . GLY A 1 260 ? 7.582 -33.031 -3.035 1 67.44 260 GLY A O 1
ATOM 2071 N N . LEU A 1 261 ? 8.281 -31.188 -3.973 1 68.38 261 LEU A N 1
ATOM 2072 C CA . LEU A 1 261 ? 9.641 -31.453 -3.512 1 68.38 261 LEU A CA 1
ATOM 2073 C C . LEU A 1 261 ? 10.086 -30.391 -2.504 1 68.38 261 LEU A C 1
ATOM 2075 O O . LEU A 1 261 ? 10.695 -30.719 -1.482 1 68.38 261 LEU A O 1
ATOM 2079 N N . TYR A 1 262 ? 9.82 -29.234 -2.9 1 74.25 262 TYR A N 1
ATOM 2080 C CA . TYR A 1 262 ? 10.336 -28.109 -2.117 1 74.25 262 TYR A CA 1
ATOM 2081 C C . TYR A 1 262 ? 9.352 -26.953 -2.111 1 74.25 262 TYR A C 1
ATOM 2083 O O . TYR A 1 262 ? 8.695 -26.672 -3.121 1 74.25 262 TYR A O 1
ATOM 2091 N N . ASP A 1 263 ? 9.102 -26.359 -0.829 1 83.5 263 ASP A N 1
ATOM 2092 C CA . ASP A 1 263 ? 8.289 -25.156 -0.712 1 83.5 263 ASP A CA 1
ATOM 2093 C C . ASP A 1 263 ? 8.797 -24.266 0.417 1 83.5 263 ASP A C 1
ATOM 2095 O O . ASP A 1 263 ? 8.711 -24.625 1.592 1 83.5 263 ASP A O 1
ATOM 2099 N N . GLN A 1 264 ? 9.297 -23.109 0.046 1 85.75 264 GLN A N 1
ATOM 2100 C CA . GLN A 1 264 ? 9.766 -22.141 1.024 1 85.75 264 GLN A CA 1
ATOM 2101 C C . GLN A 1 264 ? 8.938 -20.859 0.964 1 85.75 264 GLN A C 1
ATOM 2103 O O . GLN A 1 264 ? 8.703 -20.312 -0.118 1 85.75 264 GLN A O 1
ATOM 2108 N N . THR A 1 265 ? 8.555 -20.422 2.152 1 91.69 265 THR A N 1
ATOM 2109 C CA . THR A 1 265 ? 7.773 -19.203 2.25 1 91.69 265 THR A CA 1
ATOM 2110 C C . THR A 1 265 ? 8.656 -18.031 2.654 1 91.69 265 THR A C 1
ATOM 2112 O O . THR A 1 265 ? 9.5 -18.156 3.545 1 91.69 265 THR A O 1
ATOM 2115 N N . PHE A 1 266 ? 8.461 -16.891 2.006 1 94.62 266 PHE A N 1
ATOM 2116 C CA . PHE A 1 266 ? 9.195 -15.656 2.287 1 94.62 266 PHE A CA 1
ATOM 2117 C C . PHE A 1 266 ? 8.242 -14.516 2.629 1 94.62 266 PHE A C 1
ATOM 2119 O O . PHE A 1 266 ? 7.277 -14.273 1.903 1 94.62 266 PHE A O 1
ATOM 2126 N N . GLY A 1 267 ? 8.57 -13.836 3.777 1 95 267 GLY A N 1
ATOM 2127 C CA . GLY A 1 267 ? 7.91 -12.562 4.02 1 95 267 GLY A CA 1
ATOM 2128 C C . GLY A 1 267 ? 8.391 -11.461 3.092 1 95 267 GLY A C 1
ATOM 2129 O O . GLY A 1 267 ? 9.273 -11.68 2.264 1 95 267 GLY A O 1
ATOM 2130 N N . LEU A 1 268 ? 7.746 -10.305 3.26 1 96.19 268 LEU A N 1
ATOM 2131 C CA . LEU A 1 268 ? 8.078 -9.219 2.346 1 96.19 268 LEU A CA 1
ATOM 2132 C C . LEU A 1 268 ? 8.539 -7.984 3.115 1 96.19 268 LEU A C 1
ATOM 2134 O O . LEU A 1 268 ? 8.07 -7.734 4.23 1 96.19 268 LEU A O 1
ATOM 2138 N N . ASN A 1 269 ? 9.469 -7.273 2.525 1 94.06 269 ASN A N 1
ATOM 2139 C CA . ASN A 1 269 ? 9.859 -5.926 2.926 1 94.06 269 ASN A CA 1
ATOM 2140 C C . ASN A 1 269 ? 9.562 -4.906 1.826 1 94.06 269 ASN A C 1
ATOM 2142 O O . ASN A 1 269 ? 9.383 -5.277 0.666 1 94.06 269 ASN A O 1
ATOM 2146 N N . LEU A 1 270 ? 9.422 -3.688 2.232 1 95 270 LEU A N 1
ATOM 2147 C CA . LEU A 1 270 ? 9.289 -2.629 1.238 1 95 270 LEU A CA 1
ATOM 2148 C C . LEU A 1 270 ? 10.641 -1.986 0.945 1 95 270 LEU A C 1
ATOM 2150 O O . LEU A 1 270 ? 11.57 -2.08 1.755 1 95 270 LEU A O 1
ATOM 2154 N N . ARG A 1 271 ? 10.797 -1.396 -0.234 1 94.44 271 ARG A N 1
ATOM 2155 C CA . ARG A 1 271 ? 11.953 -0.615 -0.655 1 94.44 271 ARG A CA 1
ATOM 2156 C C . ARG A 1 271 ? 11.539 0.78 -1.107 1 94.44 271 ARG A C 1
ATOM 2158 O O . ARG A 1 271 ? 10.508 0.945 -1.764 1 94.44 271 ARG A O 1
ATOM 2165 N N . TYR A 1 272 ? 12.352 1.721 -0.755 1 93.69 272 TYR A N 1
ATOM 2166 C CA . TYR A 1 272 ? 12.109 3.08 -1.227 1 93.69 272 TYR A CA 1
ATOM 2167 C C . TYR A 1 272 ? 12.977 3.402 -2.436 1 93.69 272 TYR A C 1
ATOM 2169 O O . TYR A 1 272 ? 14.039 2.801 -2.623 1 93.69 272 TYR A O 1
ATOM 2177 N N . GLY A 1 273 ? 12.461 4.344 -3.25 1 92.38 273 GLY A N 1
ATOM 2178 C CA . GLY A 1 273 ? 13.234 4.785 -4.402 1 92.38 273 GLY A CA 1
ATOM 2179 C C . GLY A 1 273 ? 13.391 3.711 -5.461 1 92.38 273 GLY A C 1
ATOM 2180 O O . GLY A 1 273 ? 14.391 3.689 -6.188 1 92.38 273 GLY A O 1
ATOM 2181 N N . CYS A 1 274 ? 12.516 2.699 -5.453 1 94.12 274 CYS A N 1
ATOM 2182 C CA . CYS A 1 274 ? 12.586 1.574 -6.379 1 94.12 274 CYS A CA 1
ATOM 2183 C C . CYS A 1 274 ? 11.328 1.493 -7.238 1 94.12 274 CYS A C 1
ATOM 2185 O O . CYS A 1 274 ? 10.242 1.862 -6.793 1 94.12 274 CYS A O 1
ATOM 2187 N N . ASP A 1 275 ? 11.477 0.982 -8.477 1 92.25 275 ASP A N 1
ATOM 2188 C CA . ASP A 1 275 ? 10.32 0.648 -9.297 1 92.25 275 ASP A CA 1
ATOM 2189 C C . ASP A 1 275 ? 9.695 -0.673 -8.859 1 92.25 275 ASP A C 1
ATOM 2191 O O . ASP A 1 275 ? 8.492 -0.892 -9.039 1 92.25 275 ASP A O 1
ATOM 2195 N N . ALA A 1 276 ? 10.5 -1.507 -8.297 1 94.94 276 ALA A N 1
ATOM 2196 C CA . ALA A 1 276 ? 10.031 -2.738 -7.66 1 94.94 276 ALA A CA 1
ATOM 2197 C C . ALA A 1 276 ? 10.078 -2.623 -6.141 1 94.94 276 ALA A C 1
ATOM 2199 O O . ALA A 1 276 ? 11.031 -3.084 -5.504 1 94.94 276 ALA A O 1
ATOM 2200 N N . PRO A 1 277 ? 9.039 -2.189 -5.605 1 95.69 277 PRO A N 1
ATOM 2201 C CA . PRO A 1 277 ? 9.117 -1.803 -4.195 1 95.69 277 PRO A CA 1
ATOM 2202 C C . PRO A 1 277 ? 8.992 -2.996 -3.248 1 95.69 277 PRO A C 1
ATOM 2204 O O . PRO A 1 277 ? 9.328 -2.887 -2.066 1 95.69 277 PRO A O 1
ATOM 2207 N N . HIS A 1 278 ? 8.492 -4.105 -3.691 1 97.62 278 HIS A N 1
ATOM 2208 C CA . HIS A 1 278 ? 8.406 -5.297 -2.852 1 97.62 278 HIS A CA 1
ATOM 2209 C C . HIS A 1 278 ? 9.664 -6.148 -2.971 1 97.62 278 HIS A C 1
ATOM 2211 O O . HIS A 1 278 ? 10.227 -6.289 -4.062 1 97.62 278 HIS A O 1
ATOM 2217 N N . ILE A 1 279 ? 10.062 -6.727 -1.859 1 97.69 279 ILE A N 1
ATOM 2218 C CA . ILE A 1 279 ? 11.219 -7.617 -1.889 1 97.69 279 ILE A CA 1
ATOM 2219 C C . ILE A 1 279 ? 11.078 -8.68 -0.803 1 97.69 279 ILE A C 1
ATOM 2221 O O . ILE A 1 279 ? 10.547 -8.406 0.276 1 97.69 279 ILE A O 1
ATOM 2225 N N . THR A 1 280 ? 11.531 -9.859 -1.085 1 97.56 280 THR A N 1
ATOM 2226 C CA . THR A 1 280 ? 11.539 -10.883 -0.046 1 97.56 280 THR A CA 1
ATOM 2227 C C . THR A 1 280 ? 12.414 -10.453 1.128 1 97.56 280 THR A C 1
ATOM 2229 O O . THR A 1 280 ? 13.484 -9.883 0.932 1 97.56 280 THR A O 1
ATOM 2232 N N . SER A 1 281 ? 11.977 -10.766 2.287 1 94.06 281 SER A N 1
ATOM 2233 C CA . SER A 1 281 ? 12.656 -10.32 3.498 1 94.06 281 SER A CA 1
ATOM 2234 C C . SER A 1 281 ? 13.961 -11.086 3.711 1 94.06 281 SER A C 1
ATOM 2236 O O . SER A 1 281 ? 14.867 -10.594 4.387 1 94.06 281 SER A O 1
ATOM 2238 N N . THR A 1 282 ? 14.008 -12.281 3.254 1 92.81 282 THR A N 1
ATOM 2239 C CA . THR A 1 282 ? 15.203 -13.109 3.332 1 92.81 282 THR A CA 1
ATOM 2240 C C . THR A 1 282 ? 15.633 -13.578 1.943 1 92.81 282 THR A C 1
ATOM 2242 O O . THR A 1 282 ? 14.82 -13.609 1.018 1 92.81 282 THR A O 1
ATOM 2245 N N . PRO A 1 283 ? 16.891 -13.883 1.835 1 93.06 283 PRO A N 1
ATOM 2246 C CA . PRO A 1 283 ? 17.375 -14.289 0.512 1 93.06 283 PRO A CA 1
ATOM 2247 C C . PRO A 1 283 ? 17.047 -15.75 0.186 1 93.06 283 PRO A C 1
ATOM 2249 O O . PRO A 1 283 ? 16.875 -16.562 1.096 1 93.06 283 PRO A O 1
ATOM 2252 N N . TYR A 1 284 ? 16.984 -15.945 -1.086 1 91.69 284 TYR A N 1
ATOM 2253 C CA . TYR A 1 284 ? 16.859 -17.266 -1.682 1 91.69 284 TYR A CA 1
ATOM 2254 C C . TYR A 1 284 ? 18.188 -17.719 -2.289 1 91.69 284 TYR A C 1
ATOM 2256 O O . TYR A 1 284 ? 18.891 -16.922 -2.922 1 91.69 284 TYR A O 1
ATOM 2264 N N . ASN A 1 285 ? 18.531 -18.984 -1.944 1 86.69 285 ASN A N 1
ATOM 2265 C CA . ASN A 1 285 ? 19.703 -19.625 -2.566 1 86.69 285 ASN A CA 1
ATOM 2266 C C . ASN A 1 285 ? 19.281 -20.797 -3.439 1 86.69 285 ASN A C 1
ATOM 2268 O O . ASN A 1 285 ? 18.812 -21.828 -2.932 1 86.69 285 ASN A O 1
ATOM 2272 N N . CYS A 1 286 ? 19.531 -20.578 -4.676 1 81.44 286 CYS A N 1
ATOM 2273 C CA . CYS A 1 286 ? 19.188 -21.656 -5.594 1 81.44 286 CYS A CA 1
ATOM 2274 C C . CYS A 1 286 ? 20.312 -22.688 -5.66 1 81.44 286 CYS A C 1
ATOM 2276 O O . CYS A 1 286 ? 21.453 -22.344 -5.938 1 81.44 286 CYS A O 1
ATOM 2278 N N . SER A 1 287 ? 20.047 -23.938 -5.348 1 74.81 287 SER A N 1
ATOM 2279 C CA . SER A 1 287 ? 21.109 -24.938 -5.234 1 74.81 287 SER A CA 1
ATOM 2280 C C . SER A 1 287 ? 21.203 -25.797 -6.492 1 74.81 287 SER A C 1
ATOM 2282 O O . SER A 1 287 ? 22.219 -26.453 -6.727 1 74.81 287 SER A O 1
ATOM 2284 N N . SER A 1 288 ? 20.141 -25.891 -7.262 1 71.5 288 SER A N 1
ATOM 2285 C CA . SER A 1 288 ? 20.188 -26.734 -8.453 1 71.5 288 SER A CA 1
ATOM 2286 C C . SER A 1 288 ? 19.422 -26.109 -9.609 1 71.5 288 SER A C 1
ATOM 2288 O O . SER A 1 288 ? 18.5 -25.328 -9.398 1 71.5 288 SER A O 1
ATOM 2290 N N . SER A 1 289 ? 19.922 -26.5 -10.734 1 66.69 289 SER A N 1
ATOM 2291 C CA . SER A 1 289 ? 19.25 -26.031 -11.945 1 66.69 289 SER A CA 1
ATOM 2292 C C . SER A 1 289 ? 17.984 -26.828 -12.227 1 66.69 289 SER A C 1
ATOM 2294 O O . SER A 1 289 ? 18.047 -27.953 -12.703 1 66.69 289 SER A O 1
ATOM 2296 N N . ASN A 1 290 ? 16.922 -26.5 -11.633 1 69.25 290 ASN A N 1
ATOM 2297 C CA . ASN A 1 290 ? 15.602 -27.078 -11.844 1 69.25 290 ASN A CA 1
ATOM 2298 C C . ASN A 1 290 ? 14.555 -26.016 -12.133 1 69.25 290 ASN A C 1
ATOM 2300 O O . ASN A 1 290 ? 14.875 -24.812 -12.156 1 69.25 290 ASN A O 1
ATOM 2304 N N . VAL A 1 291 ? 13.43 -26.516 -12.555 1 74.56 291 VAL A N 1
ATOM 2305 C CA . VAL A 1 291 ? 12.305 -25.594 -12.75 1 74.56 291 VAL A CA 1
ATOM 2306 C C . VAL A 1 291 ? 11.656 -25.281 -11.406 1 74.56 291 VAL A C 1
ATOM 2308 O O . VAL A 1 291 ? 11.25 -26.203 -10.68 1 74.56 291 VAL A O 1
ATOM 2311 N N . TYR A 1 292 ? 11.695 -24.016 -11.133 1 85.5 292 TYR A N 1
ATOM 2312 C CA . TYR A 1 292 ? 11.094 -23.547 -9.891 1 85.5 292 TYR A CA 1
ATOM 2313 C C . TYR A 1 292 ? 9.914 -22.625 -10.164 1 85.5 292 TYR A C 1
ATOM 2315 O O . TYR A 1 292 ? 9.727 -22.172 -11.297 1 85.5 292 TYR A O 1
ATOM 2323 N N . HIS A 1 293 ? 9.133 -22.5 -9.125 1 90.69 293 HIS A N 1
ATOM 2324 C CA . HIS A 1 293 ? 7.996 -21.594 -9.203 1 90.69 293 HIS A CA 1
ATOM 2325 C C . HIS A 1 293 ? 8.07 -20.531 -8.125 1 90.69 293 HIS A C 1
ATOM 2327 O O . HIS A 1 293 ? 8.508 -20.797 -7 1 90.69 293 HIS A O 1
ATOM 2333 N N . VAL A 1 294 ? 7.746 -19.359 -8.562 1 96.19 294 VAL A N 1
ATOM 2334 C CA . VAL A 1 294 ? 7.441 -18.312 -7.605 1 96.19 294 VAL A CA 1
ATOM 2335 C C . VAL A 1 294 ? 5.934 -18.094 -7.543 1 96.19 294 VAL A C 1
ATOM 2337 O O . VAL A 1 294 ? 5.289 -17.844 -8.57 1 96.19 294 VAL A O 1
ATOM 2340 N N . LYS A 1 295 ? 5.379 -18.219 -6.395 1 96.88 295 LYS A N 1
ATOM 2341 C CA . LYS A 1 295 ? 3.977 -17.906 -6.148 1 96.88 295 LYS A CA 1
ATOM 2342 C C . LYS A 1 295 ? 3.836 -16.719 -5.203 1 96.88 295 LYS A C 1
ATOM 2344 O O . LYS A 1 295 ? 4.297 -16.766 -4.062 1 96.88 295 LYS A O 1
ATOM 2349 N N . VAL A 1 296 ? 3.246 -15.656 -5.742 1 98.06 296 VAL A N 1
ATOM 2350 C CA . VAL A 1 296 ? 2.969 -14.492 -4.91 1 98.06 296 VAL A CA 1
ATOM 2351 C C . VAL A 1 296 ? 1.513 -14.516 -4.453 1 98.06 296 VAL A C 1
ATOM 2353 O O . VAL A 1 296 ? 0.6 -14.641 -5.27 1 98.06 296 VAL A O 1
ATOM 2356 N N . ARG A 1 297 ? 1.353 -14.398 -3.139 1 97.12 297 ARG A N 1
ATOM 2357 C CA . ARG A 1 297 ? 0.017 -14.367 -2.551 1 97.12 297 ARG A CA 1
ATOM 2358 C C . ARG A 1 297 ? -0.234 -13.047 -1.831 1 97.12 297 ARG A C 1
ATOM 2360 O O . ARG A 1 297 ? 0.692 -12.445 -1.281 1 97.12 297 ARG A O 1
ATOM 2367 N N . GLY A 1 298 ? -1.482 -12.602 -1.903 1 96.31 298 GLY A N 1
ATOM 2368 C CA . GLY A 1 298 ? -1.894 -11.375 -1.242 1 96.31 298 GLY A CA 1
ATOM 2369 C C . GLY A 1 298 ? -3.4 -11.211 -1.173 1 96.31 298 GLY A C 1
ATOM 2370 O O . GLY A 1 298 ? -4.141 -12.195 -1.195 1 96.31 298 GLY A O 1
ATOM 2371 N N . TYR A 1 299 ? -3.764 -9.992 -0.956 1 94.19 299 TYR A N 1
ATOM 2372 C CA . TYR A 1 299 ? -5.18 -9.656 -0.865 1 94.19 299 TYR A CA 1
ATOM 2373 C C . TYR A 1 299 ? -5.531 -8.508 -1.8 1 94.19 299 TYR A C 1
ATOM 2375 O O . TYR A 1 299 ? -4.762 -7.559 -1.941 1 94.19 299 TYR A O 1
ATOM 2383 N N . ASP A 1 300 ? -6.707 -8.641 -2.371 1 93.44 300 ASP A N 1
ATOM 2384 C CA . ASP A 1 300 ? -7.172 -7.531 -3.199 1 93.44 300 ASP A CA 1
ATOM 2385 C C . ASP A 1 300 ? -7.906 -6.488 -2.357 1 93.44 300 ASP A C 1
ATOM 2387 O O . ASP A 1 300 ? -7.879 -6.547 -1.126 1 93.44 300 ASP A O 1
ATOM 2391 N N . SER A 1 301 ? -8.5 -5.469 -3.021 1 91.38 301 SER A N 1
ATOM 2392 C CA . SER A 1 301 ? -9.07 -4.312 -2.336 1 91.38 301 SER A CA 1
ATOM 2393 C C . SER A 1 301 ? -10.289 -4.699 -1.514 1 91.38 301 SER A C 1
ATOM 2395 O O . SER A 1 301 ? -10.688 -3.975 -0.601 1 91.38 301 SER A O 1
ATOM 2397 N N . ASP A 1 302 ? -10.875 -5.887 -1.861 1 90.56 302 ASP A N 1
ATOM 2398 C CA . ASP A 1 302 ? -12.07 -6.32 -1.15 1 90.56 302 ASP A CA 1
ATOM 2399 C C . ASP A 1 302 ? -11.734 -7.398 -0.12 1 90.56 302 ASP A C 1
ATOM 2401 O O . ASP A 1 302 ? -12.633 -7.953 0.521 1 90.56 302 ASP A O 1
ATOM 2405 N N . GLY A 1 303 ? -10.461 -7.672 -0.029 1 90.56 303 GLY A N 1
ATOM 2406 C CA . GLY A 1 303 ? -10.031 -8.625 0.979 1 90.56 303 GLY A CA 1
ATOM 2407 C C . GLY A 1 303 ? -10.016 -10.055 0.479 1 90.56 303 GLY A C 1
ATOM 2408 O O . GLY A 1 303 ? -9.883 -10.992 1.269 1 90.56 303 GLY A O 1
ATOM 2409 N N . ASN A 1 304 ? -10.195 -10.234 -0.793 1 91.44 304 ASN A N 1
ATOM 2410 C CA . ASN A 1 304 ? -10.055 -11.57 -1.355 1 91.44 304 ASN A CA 1
ATOM 2411 C C . ASN A 1 304 ? -8.586 -11.938 -1.551 1 91.44 304 ASN A C 1
ATOM 2413 O O . ASN A 1 304 ? -7.785 -11.109 -1.979 1 91.44 304 ASN A O 1
ATOM 2417 N N . ARG A 1 305 ? -8.344 -13.195 -1.337 1 94.56 305 ARG A N 1
ATOM 2418 C CA . ARG A 1 305 ? -6.98 -13.672 -1.553 1 94.56 305 ARG A CA 1
ATOM 2419 C C . ARG A 1 305 ? -6.672 -13.789 -3.041 1 94.56 305 ARG A C 1
ATOM 2421 O O . ARG A 1 305 ? -7.512 -14.258 -3.818 1 94.56 305 ARG A O 1
ATOM 2428 N N . PHE A 1 306 ? -5.508 -13.32 -3.4 1 96.38 306 PHE A N 1
ATOM 2429 C CA . PHE A 1 306 ? -5.062 -13.562 -4.766 1 96.38 306 PHE A CA 1
ATOM 2430 C C . PHE A 1 306 ? -3.766 -14.359 -4.781 1 96.38 306 PHE A C 1
ATOM 2432 O O . PHE A 1 306 ? -3.057 -14.422 -3.777 1 96.38 306 PHE A O 1
ATOM 2439 N N . GLN A 1 307 ? -3.5 -15.031 -5.918 1 97.25 307 GLN A N 1
ATOM 2440 C CA . GLN A 1 307 ? -2.244 -15.734 -6.152 1 97.25 307 GLN A CA 1
ATOM 2441 C C . GLN A 1 307 ? -1.885 -15.742 -7.637 1 97.25 307 GLN A C 1
ATOM 2443 O O . GLN A 1 307 ? -2.766 -15.828 -8.492 1 97.25 307 GLN A O 1
ATOM 2448 N N . ARG A 1 308 ? -0.666 -15.547 -7.934 1 97.81 308 ARG A N 1
ATOM 2449 C CA . ARG A 1 308 ? -0.066 -15.656 -9.258 1 97.81 308 ARG A CA 1
ATOM 2450 C C . ARG A 1 308 ? 1.225 -16.469 -9.211 1 97.81 308 ARG A C 1
ATOM 2452 O O . ARG A 1 308 ? 2.021 -16.328 -8.281 1 97.81 308 ARG A O 1
ATOM 2459 N N . ILE A 1 309 ? 1.435 -17.297 -10.234 1 96.88 309 ILE A N 1
ATOM 2460 C CA . ILE A 1 309 ? 2.596 -18.172 -10.266 1 96.88 309 ILE A CA 1
ATOM 2461 C C . ILE A 1 309 ? 3.404 -17.922 -11.539 1 96.88 309 ILE A C 1
ATOM 2463 O O . ILE A 1 309 ? 2.838 -17.781 -12.625 1 96.88 309 ILE A O 1
ATOM 2467 N N . TYR A 1 310 ? 4.676 -17.844 -11.383 1 93.44 310 TYR A N 1
ATOM 2468 C CA . TYR A 1 310 ? 5.594 -17.734 -12.516 1 93.44 310 TYR A CA 1
ATOM 2469 C C . TYR A 1 310 ? 6.77 -18.688 -12.367 1 93.44 310 TYR A C 1
ATOM 2471 O O . TYR A 1 310 ? 7.262 -18.906 -11.258 1 93.44 310 TYR A O 1
ATOM 2479 N N . ASP A 1 311 ? 7.188 -19.156 -13.516 1 87.69 311 ASP A N 1
ATOM 2480 C CA . ASP A 1 311 ? 8.289 -20.109 -13.516 1 87.69 311 ASP A CA 1
ATOM 2481 C C . ASP A 1 311 ? 9.633 -19.406 -13.68 1 87.69 311 ASP A C 1
ATOM 2483 O O . ASP A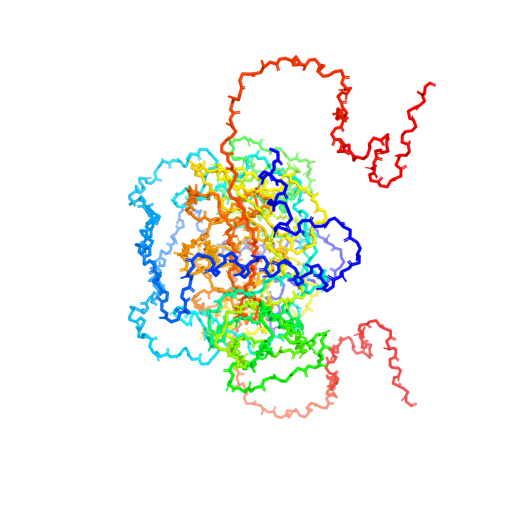 1 311 ? 9.703 -18.328 -14.281 1 87.69 311 ASP A O 1
ATOM 2487 N N . PHE A 1 312 ? 10.625 -20.062 -13.062 1 86.5 312 PHE A N 1
ATOM 2488 C CA . PHE A 1 312 ? 12 -19.609 -13.281 1 86.5 312 PHE A CA 1
ATOM 2489 C C . PHE A 1 312 ? 12.977 -20.766 -13.156 1 86.5 312 PHE A C 1
ATOM 2491 O O . PHE A 1 312 ? 12.594 -21.875 -12.766 1 86.5 312 PHE A O 1
ATOM 2498 N N . TYR A 1 313 ? 14.234 -20.516 -13.633 1 83.06 313 TYR A N 1
ATOM 2499 C CA . TYR A 1 313 ? 15.305 -21.484 -13.422 1 83.06 313 TYR A CA 1
ATOM 2500 C C . TYR A 1 313 ? 16.562 -20.797 -12.891 1 83.06 313 TYR A C 1
ATOM 2502 O O . TYR A 1 313 ? 16.719 -19.578 -13.023 1 83.06 313 TYR A O 1
ATOM 2510 N N . CYS A 1 314 ? 17.328 -21.609 -12.25 1 83.62 314 CYS A N 1
ATOM 2511 C CA . CYS A 1 314 ? 18.594 -21.078 -11.719 1 83.62 314 CYS A CA 1
ATOM 2512 C C . CYS A 1 314 ? 19.672 -21.078 -12.797 1 83.62 314 CYS A C 1
ATOM 2514 O O . CYS A 1 314 ? 19.922 -22.094 -13.438 1 83.62 314 CYS A O 1
ATOM 2516 N N . GLU A 1 315 ? 20.297 -19.953 -12.93 1 82 315 GLU A N 1
ATOM 2517 C CA . GLU A 1 315 ? 21.359 -19.812 -13.922 1 82 315 GLU A CA 1
ATOM 2518 C C . GLU A 1 315 ? 22.688 -20.359 -13.375 1 82 315 GLU A C 1
ATOM 2520 O O . GLU A 1 315 ? 23.016 -20.125 -12.203 1 82 315 GLU A O 1
ATOM 2525 N N . PRO A 1 316 ? 23.375 -21.141 -14.258 1 80.19 316 PRO A N 1
ATOM 2526 C CA . PRO A 1 316 ? 24.688 -21.594 -13.805 1 80.19 316 PRO A CA 1
ATOM 2527 C C . PRO A 1 316 ? 25.672 -20.438 -13.602 1 80.19 316 PRO A C 1
ATOM 2529 O O . PRO A 1 316 ? 25.547 -19.391 -14.242 1 80.19 316 PRO A O 1
ATOM 2532 N N . PRO A 1 317 ? 26.547 -20.688 -12.625 1 73.69 317 PRO A N 1
ATOM 2533 C CA . PRO A 1 317 ? 27.547 -19.625 -12.438 1 73.69 317 PRO A CA 1
ATOM 2534 C C . PRO A 1 317 ? 28.375 -19.375 -13.695 1 73.69 317 PRO A C 1
ATOM 2536 O O . PRO A 1 317 ? 28.562 -20.266 -14.516 1 73.69 317 PRO A O 1
ATOM 2539 N N . GLU A 1 318 ? 28.531 -18.25 -14.258 1 60.03 318 GLU A N 1
ATOM 2540 C CA . GLU A 1 318 ? 29.359 -17.969 -15.414 1 60.03 318 GLU A CA 1
ATOM 2541 C C . GLU A 1 318 ? 30.703 -18.688 -15.328 1 60.03 318 GLU A C 1
ATOM 2543 O O . GLU A 1 318 ? 31.391 -18.625 -14.305 1 60.03 318 GLU A O 1
ATOM 2548 N N . ASN A 1 319 ? 30.891 -19.766 -15.977 1 50.56 319 ASN A N 1
ATOM 2549 C CA . ASN A 1 319 ? 32.25 -20.219 -16.156 1 50.56 319 ASN A CA 1
ATOM 2550 C C . ASN A 1 319 ? 33.156 -19.094 -16.641 1 50.56 319 ASN A C 1
ATOM 2552 O O . ASN A 1 319 ? 32.938 -18.516 -17.703 1 50.56 319 ASN A O 1
ATOM 2556 N N . VAL A 1 320 ? 33.875 -18.453 -15.93 1 41.19 320 VAL A N 1
ATOM 2557 C CA . VAL A 1 320 ? 35.031 -17.719 -16.422 1 41.19 320 VAL A CA 1
ATOM 2558 C C . VAL A 1 320 ? 35.844 -18.625 -17.359 1 41.19 320 VAL A C 1
ATOM 2560 O O . VAL A 1 320 ? 36.562 -19.516 -16.906 1 41.19 320 VAL A O 1
ATOM 2563 N N . SER A 1 321 ? 35.406 -19.156 -18.531 1 36.66 321 SER A N 1
ATOM 2564 C CA . SER A 1 321 ? 36.5 -19.562 -19.422 1 36.66 321 SER A CA 1
ATOM 2565 C C . SER A 1 321 ? 37.5 -18.453 -19.609 1 36.66 321 SER A C 1
ATOM 2567 O O . SER A 1 321 ? 37.156 -17.266 -19.594 1 36.66 321 SER A O 1
ATOM 2569 N N . PRO A 1 322 ? 38.906 -18.734 -19.75 1 33.41 322 PRO A N 1
ATOM 2570 C CA . PRO A 1 322 ? 39.906 -17.766 -20.25 1 33.41 322 PRO A CA 1
ATOM 2571 C C . PRO A 1 322 ? 39.438 -17.062 -21.516 1 33.41 322 PRO A C 1
ATOM 2573 O O . PRO A 1 322 ? 38.906 -17.703 -22.422 1 33.41 322 PRO A O 1
ATOM 2576 N N . THR A 1 323 ? 39.219 -15.82 -21.562 1 33.88 323 THR A N 1
ATOM 2577 C CA . THR A 1 323 ? 39.062 -14.93 -22.703 1 33.88 323 THR A CA 1
ATOM 2578 C C . THR A 1 323 ? 40.031 -15.336 -23.828 1 33.88 323 THR A C 1
ATOM 2580 O O . THR A 1 323 ? 41.25 -15.18 -23.703 1 33.88 323 THR A O 1
ATOM 2583 N N . GLN A 1 324 ? 40.094 -16.438 -24.516 1 30.22 324 GLN A N 1
ATOM 2584 C CA . GLN A 1 324 ? 40.656 -16.109 -25.812 1 30.22 324 GLN A CA 1
ATOM 2585 C C . GLN A 1 324 ? 39.875 -14.992 -26.5 1 30.22 324 GLN A C 1
ATOM 2587 O O . GLN A 1 324 ? 38.625 -14.992 -26.469 1 30.22 324 GLN A O 1
ATOM 2592 N N . ASN A 1 325 ? 40.562 -13.766 -26.812 1 30.16 325 ASN A N 1
ATOM 2593 C CA . ASN A 1 325 ? 40.281 -12.5 -27.5 1 30.16 325 ASN A CA 1
ATOM 2594 C C . ASN A 1 325 ? 39.531 -12.719 -28.812 1 30.16 325 ASN A C 1
ATOM 2596 O O . ASN A 1 325 ? 40.156 -12.922 -29.859 1 30.16 325 ASN A O 1
ATOM 2600 N N . PRO A 1 326 ? 38.812 -13.648 -29.219 1 29.59 326 PRO A N 1
ATOM 2601 C CA . PRO A 1 326 ? 38.562 -13.352 -30.625 1 29.59 326 PRO A CA 1
ATOM 2602 C C . PRO A 1 326 ? 37.969 -11.953 -30.828 1 29.59 326 PRO A C 1
ATOM 2604 O O . PRO A 1 326 ? 37.156 -11.5 -30.031 1 29.59 326 PRO A O 1
ATOM 2607 N N . VAL A 1 327 ? 38.719 -10.969 -31.516 1 29.66 327 VAL A N 1
ATOM 2608 C CA . VAL A 1 327 ? 38.469 -9.664 -32.125 1 29.66 327 VAL A CA 1
ATOM 2609 C C . VAL A 1 327 ? 37.125 -9.656 -32.812 1 29.66 327 VAL A C 1
ATOM 2611 O O . VAL A 1 327 ? 36.938 -10.297 -33.844 1 29.66 327 VAL A O 1
ATOM 2614 N N . SER A 1 328 ? 36.156 -10.094 -32.219 1 27.61 328 SER A N 1
ATOM 2615 C CA . SER A 1 328 ? 34.938 -10.016 -33.031 1 27.61 328 SER A CA 1
ATOM 2616 C C . SER A 1 328 ? 34.719 -8.602 -33.562 1 27.61 328 SER A C 1
ATOM 2618 O O . SER A 1 328 ? 34.781 -7.637 -32.781 1 27.61 328 SER A O 1
ATOM 2620 N N . THR A 1 329 ? 35.094 -8.188 -34.781 1 29.72 329 THR A N 1
ATOM 2621 C CA . THR A 1 329 ? 34.875 -7.07 -35.719 1 29.72 329 THR A CA 1
ATOM 2622 C C . THR A 1 329 ? 33.438 -6.582 -35.625 1 29.72 329 THR A C 1
ATOM 2624 O O . THR A 1 329 ? 33.031 -5.68 -36.375 1 29.72 329 THR A O 1
ATOM 2627 N N . THR A 1 330 ? 32.562 -7.488 -35.25 1 30.7 330 THR A N 1
ATOM 2628 C CA . THR A 1 330 ? 31.297 -6.922 -35.656 1 30.7 330 THR A CA 1
ATOM 2629 C C . THR A 1 330 ? 30.953 -5.688 -34.812 1 30.7 330 THR A C 1
ATOM 2631 O O . THR A 1 330 ? 31.109 -5.703 -33.594 1 30.7 330 THR A O 1
ATOM 2634 N N . PRO A 1 331 ? 30.828 -4.555 -35.5 1 28.64 331 PRO A N 1
ATOM 2635 C CA . PRO A 1 331 ? 30.641 -3.191 -34.969 1 28.64 331 PRO A CA 1
ATOM 2636 C C . PRO A 1 331 ? 29.656 -3.121 -33.812 1 28.64 331 PRO A C 1
ATOM 2638 O O . PRO A 1 331 ? 28.766 -3.963 -33.719 1 28.64 331 PRO A O 1
ATOM 2641 N N . PRO A 1 332 ? 30.172 -2.514 -32.781 1 28.88 332 PRO A N 1
ATOM 2642 C CA . PRO A 1 332 ? 29.5 -2.297 -31.5 1 28.88 332 PRO A CA 1
ATOM 2643 C C . PRO A 1 332 ? 28.062 -1.807 -31.656 1 28.88 332 PRO A C 1
ATOM 2645 O O . PRO A 1 332 ? 27.812 -0.808 -32.344 1 28.88 332 PRO A O 1
ATOM 2648 N N . SER A 1 333 ? 27.203 -2.621 -31.984 1 29.39 333 SER A N 1
ATOM 2649 C CA . SER A 1 333 ? 25.875 -2.189 -32.375 1 29.39 333 SER A CA 1
ATOM 2650 C C . SER A 1 333 ? 25.203 -1.345 -31.297 1 29.39 333 SER A C 1
ATOM 2652 O O . SER A 1 333 ? 23.984 -1.209 -31.266 1 29.39 333 SER A O 1
ATOM 2654 N N . PHE A 1 334 ? 25.797 -1.296 -30.203 1 27.94 334 PHE A N 1
ATOM 2655 C CA . PHE A 1 334 ? 25.031 -0.598 -29.172 1 27.94 334 PHE A CA 1
ATOM 2656 C C . PHE A 1 334 ? 25.141 0.912 -29.359 1 27.94 334 PHE A C 1
ATOM 2658 O O . PHE A 1 334 ? 26.219 1.43 -29.672 1 27.94 334 PHE A O 1
ATOM 2665 N N . CYS A 1 335 ? 24 1.504 -29.797 1 30.7 335 CYS A N 1
ATOM 2666 C CA . CYS A 1 335 ? 24.109 2.949 -29.969 1 30.7 335 CYS A CA 1
ATOM 2667 C C . CYS A 1 335 ? 24.516 3.617 -28.656 1 30.7 335 CYS A C 1
ATOM 2669 O O . CYS A 1 335 ? 24.125 3.162 -27.578 1 30.7 335 CYS A O 1
ATOM 2671 N N . GLN A 1 336 ? 25.562 4.223 -28.688 1 28.42 336 GLN A N 1
ATOM 2672 C CA . GLN A 1 336 ? 26.078 5.043 -27.594 1 28.42 336 GLN A CA 1
ATOM 2673 C C . GLN A 1 336 ? 24.938 5.812 -26.906 1 28.42 336 GLN A C 1
ATOM 2675 O O . GLN A 1 336 ? 25.047 6.156 -25.734 1 28.42 336 GLN A O 1
ATOM 2680 N N . ASN A 1 337 ? 24.078 6.367 -27.719 1 27.73 337 ASN A N 1
ATOM 2681 C CA . ASN A 1 337 ? 23.219 7.41 -27.172 1 27.73 337 ASN A CA 1
ATOM 2682 C C . ASN A 1 337 ? 21.984 6.82 -26.469 1 27.73 337 ASN A C 1
ATOM 2684 O O . ASN A 1 337 ? 20.938 7.453 -26.422 1 27.73 337 ASN A O 1
ATOM 2688 N N . GLY A 1 338 ? 22.109 5.797 -25.625 1 30.44 338 GLY A N 1
ATOM 2689 C CA . GLY A 1 338 ? 21.219 5.117 -24.688 1 30.44 338 GLY A CA 1
ATOM 2690 C C . GLY A 1 338 ? 20.062 4.406 -25.375 1 30.44 338 GLY A C 1
ATOM 2691 O O . GLY A 1 338 ? 19.078 4.035 -24.734 1 30.44 338 GLY A O 1
ATOM 2692 N N . GLY A 1 339 ? 19.859 4.422 -26.547 1 29.09 339 GLY A N 1
ATOM 2693 C CA . GLY A 1 339 ? 18.812 3.795 -27.344 1 29.09 339 GLY A CA 1
ATOM 2694 C C . GLY A 1 339 ? 19.031 2.305 -27.531 1 29.09 339 GLY A C 1
ATOM 2695 O O . GLY A 1 339 ? 20.141 1.8 -27.344 1 29.09 339 GLY A O 1
ATOM 2696 N N . ILE A 1 340 ? 18.078 1.428 -27.125 1 28.31 340 ILE A N 1
ATOM 2697 C CA . ILE A 1 340 ? 18.203 -0.019 -27.281 1 28.31 340 ILE A CA 1
ATOM 2698 C C . ILE A 1 340 ? 18.062 -0.394 -28.75 1 28.31 340 ILE A C 1
ATOM 2700 O O . ILE A 1 340 ? 17.172 0.094 -29.453 1 28.31 340 ILE A O 1
ATOM 2704 N N . LEU A 1 341 ? 19.172 -0.965 -29.281 1 30.97 341 LEU A N 1
ATOM 2705 C CA . LEU A 1 341 ? 19.328 -1.463 -30.641 1 30.97 341 LEU A CA 1
ATOM 2706 C C . LEU A 1 341 ? 18.438 -2.686 -30.875 1 30.97 341 LEU A C 1
ATOM 2708 O O . LEU A 1 341 ? 18.547 -3.68 -30.156 1 30.97 341 LEU A O 1
ATOM 2712 N N . TYR A 1 342 ? 17.188 -2.531 -31.406 1 27.89 342 TYR A N 1
ATOM 2713 C CA . TYR A 1 342 ? 16.469 -3.756 -31.719 1 27.89 342 TYR A CA 1
ATOM 2714 C C . TYR A 1 342 ? 17.188 -4.551 -32.812 1 27.89 342 TYR A C 1
ATOM 2716 O O . TYR A 1 342 ? 17.609 -5.688 -32.562 1 27.89 342 TYR A O 1
ATOM 2724 N N . ASP A 1 343 ? 16.516 -4.633 -34.219 1 28.09 343 ASP A N 1
ATOM 2725 C CA . ASP A 1 343 ? 17.047 -5.316 -35.406 1 28.09 343 ASP A CA 1
ATOM 2726 C C . ASP A 1 343 ? 18.203 -4.523 -36.031 1 28.09 343 ASP A C 1
ATOM 2728 O O . ASP A 1 343 ? 18.266 -3.299 -35.875 1 28.09 343 ASP A O 1
ATOM 2732 N N . SER A 1 344 ? 19.281 -5.125 -36.469 1 32.62 344 SER A N 1
ATOM 2733 C CA . SER A 1 344 ? 20.109 -4.363 -37.406 1 32.62 344 SER A CA 1
ATOM 2734 C C . SER A 1 344 ? 19.25 -3.633 -38.438 1 32.62 344 SER A C 1
ATOM 2736 O O . SER A 1 344 ? 18.25 -4.164 -38.906 1 32.62 344 SER A O 1
ATOM 2738 N N . PRO A 1 345 ? 19.562 -2.426 -39.062 1 32.38 345 PRO A N 1
ATOM 2739 C CA . PRO A 1 345 ? 19.641 -0.964 -39.094 1 32.38 345 PRO A CA 1
ATOM 2740 C C . PRO A 1 345 ? 18.469 -0.301 -38.344 1 32.38 345 PRO A C 1
ATOM 2742 O O . PRO A 1 345 ? 18.359 0.927 -38.375 1 32.38 345 PRO A O 1
ATOM 2745 N N . LYS A 1 346 ? 17.391 -0.924 -38.219 1 26.06 346 LYS A N 1
ATOM 2746 C CA . LYS A 1 346 ? 16.203 -0.148 -37.875 1 26.06 346 LYS A CA 1
ATOM 2747 C C . LYS A 1 346 ? 16.094 0.053 -36.375 1 26.06 346 LYS A C 1
ATOM 2749 O O . LYS A 1 346 ? 16.203 -0.901 -35.625 1 26.06 346 LYS A O 1
ATOM 2754 N N . ILE A 1 347 ? 16.5 1.239 -35.906 1 26.66 347 ILE A N 1
ATOM 2755 C CA . ILE A 1 347 ? 16.406 1.749 -34.531 1 26.66 347 ILE A CA 1
ATOM 2756 C C . ILE A 1 347 ? 14.945 2.045 -34.219 1 26.66 347 ILE A C 1
ATOM 2758 O O . ILE A 1 347 ? 14.258 2.758 -34.938 1 26.66 347 ILE A O 1
ATOM 2762 N N . LEU A 1 348 ? 14.258 1.062 -33.75 1 25.77 348 LEU A N 1
ATOM 2763 C CA . LEU A 1 348 ? 12.891 1.44 -33.406 1 25.77 348 LEU A CA 1
ATOM 2764 C C . LEU A 1 348 ? 12.875 2.555 -32.375 1 25.77 348 LEU A C 1
ATOM 2766 O O . LEU A 1 348 ? 13.367 2.373 -31.25 1 25.77 348 LEU A O 1
ATOM 2770 N N . LYS A 1 349 ? 13.031 3.816 -32.781 1 24.45 349 LYS A N 1
ATOM 2771 C CA . LYS A 1 349 ? 12.828 5.078 -32.062 1 24.45 349 LYS A CA 1
ATOM 2772 C C . LYS A 1 349 ? 11.406 5.172 -31.516 1 24.45 349 LYS A C 1
ATOM 2774 O O . LYS A 1 349 ? 10.477 4.594 -32.094 1 24.45 349 LYS A O 1
ATOM 2779 N N . GLY A 1 350 ? 11.164 5.512 -30.297 1 25.53 350 GLY A N 1
ATOM 2780 C CA . GLY A 1 350 ? 9.789 5.914 -30.047 1 25.53 350 GLY A CA 1
ATOM 2781 C C . GLY A 1 350 ? 9.156 6.645 -31.203 1 25.53 350 GLY A C 1
ATOM 2782 O O . GLY A 1 350 ? 9.797 6.848 -32.25 1 25.53 350 GLY A O 1
ATOM 2783 N N . GLN A 1 351 ? 8.07 7.352 -31.188 1 25.06 351 GLN A N 1
ATOM 2784 C CA . GLN A 1 351 ? 7.426 7.918 -32.375 1 25.06 351 GLN A CA 1
ATOM 2785 C C . GLN A 1 351 ? 8.445 8.602 -33.281 1 25.06 351 GLN A C 1
ATOM 2787 O O . GLN A 1 351 ? 8.516 8.305 -34.469 1 25.06 351 GLN A O 1
ATOM 2792 N N . SER A 1 352 ? 8.367 10.055 -33.531 1 25.56 352 SER A N 1
ATOM 2793 C CA . SER A 1 352 ? 8.5 10.797 -34.781 1 25.56 352 SER A CA 1
ATOM 2794 C C . SER A 1 352 ? 9.961 10.914 -35.188 1 25.56 352 SER A C 1
ATOM 2796 O O . SER A 1 352 ? 10.258 11.398 -36.281 1 25.56 352 SER A O 1
ATOM 2798 N N . PHE A 1 353 ? 10.977 11.078 -34.281 1 25.23 353 PHE A N 1
ATOM 2799 C CA . PHE A 1 353 ? 12.055 11.766 -34.969 1 25.23 353 PHE A CA 1
ATOM 2800 C C . PHE A 1 353 ? 12.914 10.781 -35.781 1 25.23 353 PHE A C 1
ATOM 2802 O O . PHE A 1 353 ? 13.164 9.664 -35.312 1 25.23 353 PHE A O 1
ATOM 2809 N N . HIS A 1 354 ? 12.602 10.773 -37.188 1 26.03 354 HIS A N 1
ATOM 2810 C CA . HIS A 1 354 ? 13.367 10.188 -38.281 1 26.03 354 HIS A CA 1
ATOM 2811 C C . HIS A 1 354 ? 14.82 10.648 -38.25 1 26.03 354 HIS A C 1
ATOM 2813 O O . HIS A 1 354 ? 15.102 11.836 -38.375 1 26.03 354 HIS A O 1
ATOM 2819 N N . SER A 1 355 ? 15.547 10.391 -37.188 1 25.05 355 SER A N 1
ATOM 2820 C CA . SER A 1 355 ? 16.875 10.945 -37.438 1 25.05 355 SER A CA 1
ATOM 2821 C C . SER A 1 355 ? 17.609 10.172 -38.531 1 25.05 355 SER A C 1
ATOM 2823 O O . SER A 1 355 ? 17.641 8.945 -38.531 1 25.05 355 SER A O 1
ATOM 2825 N N . THR A 1 356 ? 17.438 10.695 -39.875 1 25.66 356 THR A N 1
ATOM 2826 C CA . THR A 1 356 ? 18.172 10.281 -41.062 1 25.66 356 THR A CA 1
ATOM 2827 C C . THR A 1 356 ? 19.672 10.43 -40.844 1 25.66 356 THR A C 1
ATOM 2829 O O . THR A 1 356 ? 20.141 11.492 -40.438 1 25.66 356 THR A O 1
ATOM 2832 N N . ILE A 1 357 ? 20.281 9.398 -40.531 1 24.12 357 ILE A N 1
ATOM 2833 C CA . ILE A 1 357 ? 21.734 9.5 -40.625 1 24.12 357 ILE A CA 1
ATOM 2834 C C . ILE A 1 357 ? 22.141 9.742 -42.062 1 24.12 357 ILE A C 1
ATOM 2836 O O . ILE A 1 357 ? 21.844 8.93 -42.938 1 24.12 357 ILE A O 1
ATOM 2840 N N . GLU A 1 358 ? 22.094 11.125 -42.562 1 24.38 358 GLU A N 1
ATOM 2841 C CA . GLU A 1 358 ? 22.719 11.484 -43.844 1 24.38 358 GLU A CA 1
ATOM 2842 C C . GLU A 1 358 ? 24.188 11.023 -43.875 1 24.38 358 GLU A C 1
ATOM 2844 O O . GLU A 1 358 ? 24.953 11.312 -42.938 1 24.38 358 GLU A O 1
ATOM 2849 N N . ASN A 1 359 ? 24.406 10.047 -44.75 1 23.42 359 ASN A N 1
ATOM 2850 C CA . ASN A 1 359 ? 25.766 9.953 -45.312 1 23.42 359 ASN A CA 1
ATOM 2851 C C . ASN A 1 359 ? 26.156 11.234 -46.031 1 23.42 359 ASN A C 1
ATOM 2853 O O . ASN A 1 359 ? 25.375 11.781 -46.812 1 23.42 359 ASN A O 1
ATOM 2857 N N . MET B 1 1 ? -28.016 29.984 17.016 1 28.64 1 MET B N 1
ATOM 2858 C CA . MET B 1 1 ? -27.812 30.5 15.656 1 28.64 1 MET B CA 1
ATOM 2859 C C . MET B 1 1 ? -26.469 31.219 15.547 1 28.64 1 MET B C 1
ATOM 2861 O O . MET B 1 1 ? -25.797 31.125 14.516 1 28.64 1 MET B O 1
ATOM 2865 N N . LEU B 1 2 ? -26.062 31.844 16.562 1 33.22 2 LEU B N 1
ATOM 2866 C CA . LEU B 1 2 ? -24.844 32.656 16.547 1 33.22 2 LEU B CA 1
ATOM 2867 C C . LEU B 1 2 ? -23.609 31.781 16.641 1 33.22 2 LEU B C 1
ATOM 2869 O O . LEU B 1 2 ? -22.578 32.062 16 1 33.22 2 LEU B O 1
ATOM 2873 N N . LYS B 1 3 ? -23.703 30.734 17.438 1 38.06 3 LYS B N 1
ATOM 2874 C CA . LYS B 1 3 ? -22.531 29.891 17.672 1 38.06 3 LYS B CA 1
ATOM 2875 C C . LYS B 1 3 ? -22.156 29.109 16.422 1 38.06 3 LYS B C 1
ATOM 2877 O O . LYS B 1 3 ? -20.969 28.812 16.203 1 38.06 3 LYS B O 1
ATOM 2882 N N . LEU B 1 4 ? -23.078 28.703 15.641 1 36.25 4 LEU B N 1
ATOM 2883 C CA . LEU B 1 4 ? -22.844 27.906 14.445 1 36.25 4 LEU B CA 1
ATOM 2884 C C . LEU B 1 4 ? -22.125 28.734 13.383 1 36.25 4 LEU B C 1
ATOM 2886 O O . LEU B 1 4 ? -21.219 28.234 12.703 1 36.25 4 LEU B O 1
ATOM 2890 N N . ALA B 1 5 ? -22.516 30.016 13.203 1 35.97 5 ALA B N 1
ATOM 2891 C CA . ALA B 1 5 ? -21.953 30.875 12.172 1 35.97 5 ALA B CA 1
ATOM 2892 C C . ALA B 1 5 ? -20.484 31.172 12.438 1 35.97 5 ALA B C 1
ATOM 2894 O O . ALA B 1 5 ? -19.672 31.25 11.5 1 35.97 5 ALA B O 1
ATOM 2895 N N . LEU B 1 6 ? -20.094 31.203 13.625 1 39.25 6 LEU B N 1
ATOM 2896 C CA . LEU B 1 6 ? -18.719 31.531 13.977 1 39.25 6 LEU B CA 1
ATOM 2897 C C . LEU B 1 6 ? -17.781 30.391 13.602 1 39.25 6 LEU B C 1
ATOM 2899 O O . LEU B 1 6 ? -16.656 30.641 13.141 1 39.25 6 LEU B O 1
ATOM 2903 N N . PHE B 1 7 ? -18.281 29.219 13.703 1 41.03 7 PHE B N 1
ATOM 2904 C CA . PHE B 1 7 ? -17.422 28.062 13.477 1 41.03 7 PHE B CA 1
ATOM 2905 C C . PHE B 1 7 ? -17.156 27.859 11.984 1 41.03 7 PHE B C 1
ATOM 2907 O O . PHE B 1 7 ? -16.062 27.5 11.594 1 41.03 7 PHE B O 1
ATOM 2914 N N . LEU B 1 8 ? -18.156 28.156 11.219 1 42.62 8 LEU B N 1
ATOM 2915 C CA . LEU B 1 8 ? -17.969 27.969 9.789 1 42.62 8 LEU B CA 1
ATOM 2916 C C . LEU B 1 8 ? -16.922 28.922 9.227 1 42.62 8 LEU B C 1
ATOM 2918 O O . LEU B 1 8 ? -16.172 28.547 8.328 1 42.62 8 LEU B O 1
ATOM 2922 N N . THR B 1 9 ? -16.875 30.109 9.742 1 39.97 9 THR B N 1
ATOM 2923 C CA . THR B 1 9 ? -15.875 31.078 9.297 1 39.97 9 THR B CA 1
ATOM 2924 C C . THR B 1 9 ? -14.477 30.656 9.711 1 39.97 9 THR B C 1
ATOM 2926 O O . THR B 1 9 ? -13.508 30.891 8.992 1 39.97 9 THR B O 1
ATOM 2929 N N . LEU B 1 10 ? -14.352 29.938 10.773 1 41.78 10 LEU B N 1
ATOM 2930 C CA . LEU B 1 10 ? -13.055 29.516 11.305 1 41.78 10 LEU B CA 1
ATOM 2931 C C . LEU B 1 10 ? -12.453 28.406 10.453 1 41.78 10 LEU B C 1
ATOM 2933 O O . LEU B 1 10 ? -11.227 28.281 10.375 1 41.78 10 LEU B O 1
ATOM 2937 N N . PHE B 1 11 ? -13.391 27.688 9.945 1 45.44 11 PHE B N 1
ATOM 2938 C CA . PHE B 1 11 ? -12.914 26.484 9.258 1 45.44 11 PHE B CA 1
ATOM 2939 C C . PHE B 1 11 ? -12.789 26.734 7.762 1 45.44 11 PHE B C 1
ATOM 2941 O O . PHE B 1 11 ? -12.602 25.797 6.984 1 45.44 11 PHE B O 1
ATOM 2948 N N . GLY B 1 12 ? -12.758 27.938 7.281 1 43.62 12 GLY B N 1
ATOM 2949 C CA . GLY B 1 12 ? -12.414 28.359 5.934 1 43.62 12 GLY B CA 1
ATOM 2950 C C . GLY B 1 12 ? -13.258 27.672 4.867 1 43.62 12 GLY B C 1
ATOM 2951 O O . GLY B 1 12 ? -12.812 27.5 3.73 1 43.62 12 GLY B O 1
ATOM 2952 N N . LEU B 1 13 ? -14.227 26.953 5.223 1 37.16 13 LEU B N 1
ATOM 2953 C CA . LEU B 1 13 ? -15.023 26.344 4.164 1 37.16 13 LEU B CA 1
ATOM 2954 C C . LEU B 1 13 ? -15.516 27.422 3.186 1 37.16 13 LEU B C 1
ATOM 2956 O O . LEU B 1 13 ? -16.406 28.203 3.516 1 37.16 13 LEU B O 1
ATOM 2960 N N . ARG B 1 14 ? -14.617 28.047 2.342 1 39.44 14 ARG B N 1
ATOM 2961 C CA . ARG B 1 14 ? -15.078 29.031 1.384 1 39.44 14 ARG B CA 1
ATOM 2962 C C . ARG B 1 14 ? -15.531 28.375 0.083 1 39.44 14 ARG B C 1
ATOM 2964 O O . ARG B 1 14 ? -14.852 27.484 -0.436 1 39.44 14 ARG B O 1
ATOM 2971 N N . LEU B 1 15 ? -16.641 28.438 -0.293 1 36.84 15 LEU B N 1
ATOM 2972 C CA . LEU B 1 15 ? -17.188 28.125 -1.616 1 36.84 15 LEU B CA 1
ATOM 2973 C C . LEU B 1 15 ? -16.5 28.984 -2.684 1 36.84 15 LEU B C 1
ATOM 2975 O O . LEU B 1 15 ? -16.078 30.109 -2.408 1 36.84 15 LEU B O 1
ATOM 2979 N N . GLY B 1 16 ? -16.344 30.156 -3.068 1 35.12 16 GLY B N 1
ATOM 2980 C CA . GLY B 1 16 ? -16.125 30.938 -4.277 1 35.12 16 GLY B CA 1
ATOM 2981 C C . GLY B 1 16 ? -14.664 31.312 -4.48 1 35.12 16 GLY B C 1
ATOM 2982 O O . GLY B 1 16 ? -13.844 31.156 -3.574 1 35.12 16 GLY B O 1
ATOM 2983 N N . LEU B 1 17 ? -14.18 32.312 -5.707 1 39.47 17 LEU B N 1
ATOM 2984 C CA . LEU B 1 17 ? -13.188 32.688 -6.707 1 39.47 17 LEU B CA 1
ATOM 2985 C C . LEU B 1 17 ? -11.945 33.281 -6.047 1 39.47 17 LEU B C 1
ATOM 2987 O O . LEU B 1 17 ? -10.82 32.938 -6.422 1 39.47 17 LEU B O 1
ATOM 2991 N N . ASN B 1 18 ? -11.984 34.688 -5.609 1 41.09 18 ASN B N 1
ATOM 2992 C CA . ASN B 1 18 ? -10.828 35.594 -5.469 1 41.09 18 ASN B CA 1
ATOM 2993 C C . ASN B 1 18 ? -10.117 35.344 -4.137 1 41.09 18 ASN B C 1
ATOM 2995 O O . ASN B 1 18 ? -10.703 35.562 -3.072 1 41.09 18 ASN B O 1
ATOM 2999 N N . TRP B 1 19 ? -9.164 34.562 -4.207 1 49.34 19 TRP B N 1
ATOM 3000 C CA . TRP B 1 19 ? -8.266 34.406 -3.068 1 49.34 19 TRP B CA 1
ATOM 3001 C C . TRP B 1 19 ? -7.707 35.719 -2.604 1 49.34 19 TRP B C 1
ATOM 3003 O O . TRP B 1 19 ? -6.945 36.375 -3.33 1 49.34 19 TRP B O 1
ATOM 3013 N N . ASP B 1 20 ? -8.469 36.438 -1.654 1 59.94 20 ASP B N 1
ATOM 3014 C CA . ASP B 1 20 ? -8.008 37.688 -1.061 1 59.94 20 ASP B CA 1
ATOM 3015 C C . ASP B 1 20 ? -7.059 37.406 0.11 1 59.94 20 ASP B C 1
ATOM 3017 O O . ASP B 1 20 ? -7.418 36.719 1.054 1 59.94 20 ASP B O 1
ATOM 3021 N N . THR B 1 21 ? -5.805 37.75 0.027 1 66.94 21 THR B N 1
ATOM 3022 C CA . THR B 1 21 ? -4.777 37.719 1.061 1 66.94 21 THR B CA 1
ATOM 3023 C C . THR B 1 21 ? -5.301 38.281 2.373 1 66.94 21 THR B C 1
ATOM 3025 O O . THR B 1 21 ? -4.871 37.875 3.453 1 66.94 21 THR B O 1
ATOM 3028 N N . GLN B 1 22 ? -6.32 39.094 2.227 1 69.44 22 GLN B N 1
ATOM 3029 C CA . GLN B 1 22 ? -6.863 39.719 3.43 1 69.44 22 GLN B CA 1
ATOM 3030 C C . GLN B 1 22 ? -7.719 38.719 4.223 1 69.44 22 GLN B C 1
ATOM 3032 O O . GLN B 1 22 ? -7.641 38.688 5.449 1 69.44 22 GLN B O 1
ATOM 3037 N N . ASP B 1 23 ? -8.516 38.031 3.506 1 72.25 23 ASP B N 1
ATOM 3038 C CA . ASP B 1 23 ? -9.344 37.031 4.18 1 72.25 23 ASP B CA 1
ATOM 3039 C C . ASP B 1 23 ? -8.484 35.969 4.859 1 72.25 23 ASP B C 1
ATOM 3041 O O . ASP B 1 23 ? -8.781 35.562 5.977 1 72.25 23 ASP B O 1
ATOM 3045 N N . PHE B 1 24 ? -7.457 35.625 4.25 1 74.19 24 PHE B N 1
ATOM 3046 C CA . PHE B 1 24 ? -6.516 34.656 4.797 1 74.19 24 PHE B CA 1
ATOM 3047 C C . PHE B 1 24 ? -5.852 35.219 6.059 1 74.19 24 PHE B C 1
ATOM 3049 O O . PHE B 1 24 ? -5.773 34.5 7.07 1 74.19 24 PHE B O 1
ATOM 3056 N N . ALA B 1 25 ? -5.469 36.406 6.047 1 74.25 25 ALA B N 1
ATOM 3057 C CA . ALA B 1 25 ? -4.852 37.062 7.203 1 74.25 25 ALA B CA 1
ATOM 3058 C C . ALA B 1 25 ? -5.828 37.125 8.375 1 74.25 25 ALA B C 1
ATOM 3060 O O . ALA B 1 25 ? -5.445 36.906 9.523 1 74.25 25 ALA B O 1
ATOM 3061 N N . ASN B 1 26 ? -7.086 37.375 8.062 1 75.5 26 ASN B N 1
ATOM 3062 C CA . ASN B 1 26 ? -8.094 37.469 9.109 1 75.5 26 ASN B CA 1
ATOM 3063 C C . ASN B 1 26 ? -8.297 36.125 9.812 1 75.5 26 ASN B C 1
ATOM 3065 O O . ASN B 1 26 ? -8.406 36.094 11.039 1 75.5 26 ASN B O 1
ATOM 3069 N N . ARG B 1 27 ? -8.25 35.094 9.039 1 74.62 27 ARG B N 1
ATOM 3070 C CA . ARG B 1 27 ? -8.406 33.75 9.617 1 74.62 27 ARG B CA 1
ATOM 3071 C C . ARG B 1 27 ? -7.234 33.438 10.539 1 74.62 27 ARG B C 1
ATOM 3073 O O . ARG B 1 27 ? -7.43 32.906 11.633 1 74.62 27 ARG B O 1
ATOM 3080 N N . LEU B 1 28 ? -6.129 33.781 10.148 1 78.5 28 LEU B N 1
ATOM 3081 C CA . LEU B 1 28 ? -4.941 33.5 10.945 1 78.5 28 LEU B CA 1
ATOM 3082 C C . LEU B 1 28 ? -4.922 34.344 12.211 1 78.5 28 LEU B C 1
ATOM 3084 O O . LEU B 1 28 ? -4.5 33.875 13.273 1 78.5 28 LEU B O 1
ATOM 3088 N N . ASN B 1 29 ? -5.469 35.562 12.078 1 77.62 29 ASN B N 1
ATOM 3089 C CA . ASN B 1 29 ? -5.551 36.438 13.25 1 77.62 29 ASN B CA 1
ATOM 3090 C C . ASN B 1 29 ? -6.52 35.875 14.289 1 77.62 29 ASN B C 1
ATOM 3092 O O . ASN B 1 29 ? -6.246 35.938 15.492 1 77.62 29 ASN B O 1
ATOM 3096 N N . GLU B 1 30 ? -7.605 35.406 13.805 1 75.38 30 GLU B N 1
ATOM 3097 C CA . GLU B 1 30 ? -8.57 34.812 14.727 1 75.38 30 GLU B CA 1
ATOM 3098 C C . GLU B 1 30 ? -7.965 33.625 15.453 1 75.38 30 GLU B C 1
ATOM 3100 O O . GLU B 1 30 ? -8.148 33.469 16.672 1 75.38 30 GLU B O 1
ATOM 3105 N N . LYS B 1 31 ? -7.215 32.875 14.766 1 74.75 31 LYS B N 1
ATOM 3106 C CA . LYS B 1 31 ? -6.539 31.734 15.375 1 74.75 31 LYS B CA 1
ATOM 3107 C C . LYS B 1 31 ? -5.5 32.188 16.391 1 74.75 31 LYS B C 1
ATOM 3109 O O . LYS B 1 31 ? -5.395 31.625 17.484 1 74.75 31 LYS B O 1
ATOM 3114 N N . THR B 1 32 ? -4.75 33.156 16.016 1 74.88 32 THR B N 1
ATOM 3115 C CA . THR B 1 32 ? -3.734 33.719 16.906 1 74.88 32 THR B CA 1
ATOM 3116 C C . THR B 1 32 ? -4.367 34.219 18.203 1 74.88 32 THR B C 1
ATOM 3118 O O . THR B 1 32 ? -3.85 33.938 19.281 1 74.88 32 THR B O 1
ATOM 3121 N N . LYS B 1 33 ? -5.473 34.906 18.047 1 78.12 33 LYS B N 1
ATOM 3122 C CA . LYS B 1 33 ? -6.18 35.438 19.203 1 78.12 33 LYS B CA 1
ATOM 3123 C C . LYS B 1 33 ? -6.66 34.312 20.109 1 78.12 33 LYS B C 1
ATOM 3125 O O . LYS B 1 33 ? -6.516 34.375 21.328 1 78.12 33 LYS B O 1
ATOM 3130 N N . LEU B 1 34 ? -7.191 33.344 19.5 1 73.25 34 LEU B N 1
ATOM 3131 C CA . LEU B 1 34 ? -7.672 32.188 20.266 1 73.25 34 LEU B CA 1
ATOM 3132 C C . LEU B 1 34 ? -6.555 31.594 21.109 1 73.25 34 LEU B C 1
ATOM 3134 O O . LEU B 1 34 ? -6.719 31.391 22.312 1 73.25 34 LEU B O 1
ATOM 3138 N N . PHE B 1 35 ? -5.422 31.375 20.594 1 70.44 35 PHE B N 1
ATOM 3139 C CA . PHE B 1 35 ? -4.316 30.734 21.297 1 70.44 35 PHE B CA 1
ATOM 3140 C C . PHE B 1 35 ? -3.727 31.656 22.344 1 70.44 35 PHE B C 1
ATOM 3142 O O . PHE B 1 35 ? -3.301 31.203 23.422 1 70.44 35 PHE B O 1
ATOM 3149 N N . HIS B 1 36 ? -3.691 32.906 22.016 1 73.94 36 HIS B N 1
ATOM 3150 C CA . HIS B 1 36 ? -3.232 33.906 22.984 1 73.94 36 HIS B CA 1
ATOM 3151 C C . HIS B 1 36 ? -4.137 33.938 24.203 1 73.94 36 HIS B C 1
ATOM 3153 O O . HIS B 1 36 ? -3.654 33.969 25.344 1 73.94 36 HIS B O 1
ATOM 3159 N N . ASP B 1 37 ? -5.426 33.906 23.953 1 73.56 37 ASP B N 1
ATOM 3160 C CA . ASP B 1 37 ? -6.398 33.969 25.031 1 73.56 37 ASP B CA 1
ATOM 3161 C C . ASP B 1 37 ? -6.328 32.719 25.906 1 73.56 37 ASP B C 1
ATOM 3163 O O . ASP B 1 37 ? -6.617 32.781 27.094 1 73.56 37 ASP B O 1
ATOM 3167 N N . LEU B 1 38 ? -5.867 31.641 25.328 1 71.44 38 LEU B N 1
ATOM 3168 C CA . LEU B 1 38 ? -5.707 30.391 26.062 1 71.44 38 LEU B CA 1
ATOM 3169 C C . LEU B 1 38 ? -4.418 30.406 26.875 1 71.44 38 LEU B C 1
ATOM 3171 O O . LEU B 1 38 ? -4.188 29.516 27.703 1 71.44 38 LEU B O 1
ATOM 3175 N N . GLY B 1 39 ? -3.584 31.375 26.672 1 70.81 39 GLY B N 1
ATOM 3176 C CA . GLY B 1 39 ? -2.332 31.484 27.391 1 70.81 39 GLY B CA 1
ATOM 3177 C C . GLY B 1 39 ? -1.32 30.422 27.016 1 70.81 39 GLY B C 1
ATOM 3178 O O . GLY B 1 39 ? -0.59 29.922 27.859 1 70.81 39 GLY B O 1
ATOM 3179 N N . LEU B 1 40 ? -1.336 30.016 25.781 1 70.44 40 LEU B N 1
ATOM 3180 C CA . LEU B 1 40 ? -0.417 28.969 25.344 1 70.44 40 LEU B CA 1
ATOM 3181 C C . LEU B 1 40 ? 1.027 29.453 25.406 1 70.44 40 LEU B C 1
ATOM 3183 O O . LEU B 1 40 ? 1.373 30.484 24.812 1 70.44 40 LEU B O 1
ATOM 3187 N N . PRO B 1 41 ? 1.839 28.734 26.172 1 72.19 41 PRO B N 1
ATOM 3188 C CA . PRO B 1 41 ? 3.238 29.156 26.281 1 72.19 41 PRO B CA 1
ATOM 3189 C C . PRO B 1 41 ? 4.062 28.781 25.062 1 72.19 41 PRO B C 1
ATOM 3191 O O . PRO B 1 41 ? 3.537 28.188 24.109 1 72.19 41 PRO B O 1
ATOM 3194 N N . ASN B 1 42 ? 5.266 29.188 25.016 1 71.62 42 ASN B N 1
ATOM 3195 C CA . ASN B 1 42 ? 6.199 28.781 23.969 1 71.62 42 ASN B CA 1
ATOM 3196 C C . ASN B 1 42 ? 6.379 27.266 23.953 1 71.62 42 ASN B C 1
ATOM 3198 O O . ASN B 1 42 ? 6.129 26.594 24.953 1 71.62 42 ASN B O 1
ATOM 3202 N N . VAL B 1 43 ? 6.742 26.844 22.734 1 69.12 43 VAL B N 1
ATOM 3203 C CA . VAL B 1 43 ? 6.789 25.406 22.469 1 69.12 43 VAL B CA 1
ATOM 3204 C C . VAL B 1 43 ? 7.621 24.703 23.531 1 69.12 43 VAL B C 1
ATOM 3206 O O . VAL B 1 43 ? 7.246 23.625 24.016 1 69.12 43 VAL B O 1
ATOM 3209 N N . GLY B 1 44 ? 8.805 25.266 23.828 1 65.88 44 GLY B N 1
ATOM 3210 C CA . GLY B 1 44 ? 9.68 24.641 24.812 1 65.88 44 GLY B CA 1
ATOM 3211 C C . GLY B 1 44 ? 9.055 24.562 26.203 1 65.88 44 GLY B C 1
ATOM 3212 O O . GLY B 1 44 ? 9.484 23.75 27.031 1 65.88 44 GLY B O 1
ATOM 3213 N N . ASP B 1 45 ? 7.965 25.297 26.531 1 68.31 45 ASP B N 1
ATOM 3214 C CA . ASP B 1 45 ? 7.352 25.375 27.844 1 68.31 45 ASP B CA 1
ATOM 3215 C C . ASP B 1 45 ? 6.012 24.641 27.875 1 68.31 45 ASP B C 1
ATOM 3217 O O . ASP B 1 45 ? 5.316 24.641 28.891 1 68.31 45 ASP B O 1
ATOM 3221 N N . ARG B 1 46 ? 5.652 24.109 26.781 1 66.38 46 ARG B N 1
ATOM 3222 C CA . ARG B 1 46 ? 4.363 23.422 26.703 1 66.38 46 ARG B CA 1
ATOM 3223 C C . ARG B 1 46 ? 4.441 22.047 27.344 1 66.38 46 ARG B C 1
ATOM 3225 O O . ARG B 1 46 ? 5.473 21.375 27.266 1 66.38 46 ARG B O 1
ATOM 3232 N N . PHE B 1 47 ? 3.438 21.797 28.297 1 51 47 PHE B N 1
ATOM 3233 C CA . PHE B 1 47 ? 3.283 20.469 28.875 1 51 47 PHE B CA 1
ATOM 3234 C C . PHE B 1 47 ? 2.465 19.562 27.953 1 51 47 PHE B C 1
ATOM 3236 O O . PHE B 1 47 ? 1.36 19.922 27.547 1 51 47 PHE B O 1
ATOM 3243 N N . ASN B 1 48 ? 3.191 18.828 27.312 1 48.69 48 ASN B N 1
ATOM 3244 C CA . ASN B 1 48 ? 2.404 17.859 26.562 1 48.69 48 ASN B CA 1
ATOM 3245 C C . ASN B 1 48 ? 1.96 16.688 27.422 1 48.69 48 ASN B C 1
ATOM 3247 O O . ASN B 1 48 ? 2.789 15.906 27.891 1 48.69 48 ASN B O 1
ATOM 3251 N N . PRO B 1 49 ? 0.754 16.828 27.922 1 42.16 49 PRO B N 1
ATOM 3252 C CA . PRO B 1 49 ? 0.39 15.641 28.688 1 42.16 49 PRO B CA 1
ATOM 3253 C C . PRO B 1 49 ? 0.689 14.344 27.938 1 42.16 49 PRO B C 1
ATOM 3255 O O . PRO B 1 49 ? 0.559 14.289 26.719 1 42.16 49 PRO B O 1
ATOM 3258 N N . ILE B 1 50 ? 1.772 13.766 28.453 1 40.03 50 ILE B N 1
ATOM 3259 C CA . ILE B 1 50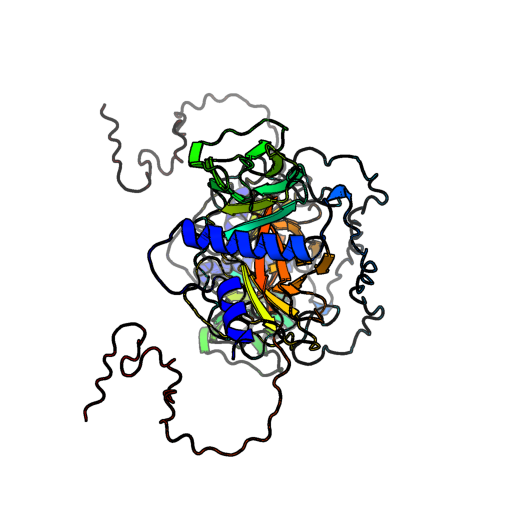 ? 1.965 12.43 27.906 1 40.03 50 ILE B CA 1
ATOM 3260 C C . ILE B 1 50 ? 0.684 11.609 28.062 1 40.03 50 ILE B C 1
ATOM 3262 O O . ILE B 1 50 ? 0.222 11.383 29.188 1 40.03 50 ILE B O 1
ATOM 3266 N N . PHE B 1 51 ? -0.082 11.938 27.234 1 33 51 PHE B N 1
ATOM 3267 C CA . PHE B 1 51 ? -1.179 10.984 27.359 1 33 51 PHE B CA 1
ATOM 3268 C C . PHE B 1 51 ? -0.646 9.578 27.578 1 33 51 PHE B C 1
ATOM 3270 O O . PHE B 1 51 ? 0.434 9.227 27.094 1 33 51 PHE B O 1
ATOM 3277 N N . PRO B 1 52 ? -0.971 9.094 28.734 1 30.38 52 PRO B N 1
ATOM 3278 C CA . PRO B 1 52 ? -0.465 7.73 28.922 1 30.38 52 PRO B CA 1
ATOM 3279 C C . PRO B 1 52 ? -0.236 7.004 27.594 1 30.38 52 PRO B C 1
ATOM 3281 O O . PRO B 1 52 ? -0.935 7.27 26.609 1 30.38 52 PRO B O 1
ATOM 3284 N N . GLU B 1 53 ? 1.078 6.949 27.391 1 30.94 53 GLU B N 1
ATOM 3285 C CA . GLU B 1 53 ? 1.267 6.043 26.266 1 30.94 53 GLU B CA 1
ATOM 3286 C C . GLU B 1 53 ? 0.03 5.176 26.047 1 30.94 53 GLU B C 1
ATOM 3288 O O . GLU B 1 53 ? -0.436 4.5 26.953 1 30.94 53 GLU B O 1
ATOM 3293 N N . LYS B 1 54 ? -0.828 5.699 25.422 1 30.91 54 LYS B N 1
ATOM 3294 C CA . LYS B 1 54 ? -1.854 4.695 25.156 1 30.91 54 LYS B CA 1
ATOM 3295 C C . LYS B 1 54 ? -1.301 3.285 25.344 1 30.91 54 LYS B C 1
ATOM 3297 O O . LYS B 1 54 ? -0.129 3.027 25.062 1 30.91 54 LYS B O 1
ATOM 3302 N N . GLN B 1 55 ? -1.702 2.613 26.422 1 26.52 55 GLN B N 1
ATOM 3303 C CA . GLN B 1 55 ? -1.697 1.167 26.234 1 26.52 55 GLN B CA 1
ATOM 3304 C C . GLN B 1 55 ? -1.63 0.812 24.75 1 26.52 55 GLN B C 1
ATOM 3306 O O . GLN B 1 55 ? -2.506 1.199 23.969 1 26.52 55 GLN B O 1
ATOM 3311 N N . GLN B 1 56 ? -0.471 1.186 24.188 1 27.25 56 GLN B N 1
ATOM 3312 C CA . GLN B 1 56 ? -0.387 0.443 22.938 1 27.25 56 GLN B CA 1
ATOM 3313 C C . GLN B 1 56 ? -1.57 -0.508 22.781 1 27.25 56 GLN B C 1
ATOM 3315 O O . GLN B 1 56 ? -1.721 -1.453 23.562 1 27.25 56 GLN B O 1
ATOM 3320 N N . LEU B 1 57 ? -2.67 0.151 22.906 1 26 57 LEU B N 1
ATOM 3321 C CA . LEU B 1 57 ? -3.594 -0.948 22.641 1 26 57 LEU B CA 1
ATOM 3322 C C . LEU B 1 57 ? -2.889 -2.092 21.922 1 26 57 LEU B C 1
ATOM 3324 O O . LEU B 1 57 ? -2.439 -1.929 20.781 1 26 57 LEU B O 1
ATOM 3328 N N . LYS B 1 58 ? -1.909 -2.586 22.656 1 27.55 58 LYS B N 1
ATOM 3329 C CA . LYS B 1 58 ? -1.563 -3.912 22.141 1 27.55 58 LYS B CA 1
ATOM 3330 C C . LYS B 1 58 ? -2.613 -4.414 21.156 1 27.55 58 LYS B C 1
ATOM 3332 O O . LYS B 1 58 ? -3.812 -4.352 21.438 1 27.55 58 LYS B O 1
ATOM 3337 N N . THR B 1 59 ? -2.389 -3.977 19.953 1 27.89 59 THR B N 1
ATOM 3338 C CA . THR B 1 59 ? -3.162 -5.035 19.312 1 27.89 59 THR B CA 1
ATOM 3339 C C . THR B 1 59 ? -3.473 -6.152 20.312 1 27.89 59 THR B C 1
ATOM 3341 O O . THR B 1 59 ? -2.561 -6.812 20.812 1 27.89 59 THR B O 1
ATOM 3344 N N . GLN B 1 60 ? -4.16 -5.707 21.453 1 26.86 60 GLN B N 1
ATOM 3345 C CA . GLN B 1 60 ? -4.477 -6.977 22.094 1 26.86 60 GLN B CA 1
ATOM 3346 C C . GLN B 1 60 ? -4.25 -8.148 21.156 1 26.86 60 GLN B C 1
ATOM 3348 O O . GLN B 1 60 ? -4.973 -8.312 20.172 1 26.86 60 GLN B O 1
ATOM 3353 N N . THR B 1 61 ? -2.994 -8.156 20.812 1 28.28 61 THR B N 1
ATOM 3354 C CA . THR B 1 61 ? -2.789 -9.555 20.453 1 28.28 61 THR B CA 1
ATOM 3355 C C . THR B 1 61 ? -3.666 -10.469 21.297 1 28.28 61 THR B C 1
ATOM 3357 O O . THR B 1 61 ? -3.418 -10.641 22.5 1 28.28 61 THR B O 1
ATOM 3360 N N . LYS B 1 62 ? -4.969 -10 21.547 1 28.22 62 LYS B N 1
ATOM 3361 C CA . LYS B 1 62 ? -5.551 -11.195 22.125 1 28.22 62 LYS B CA 1
ATOM 3362 C C . LYS B 1 62 ? -4.633 -12.406 21.938 1 28.22 62 LYS B C 1
ATOM 3364 O O . LYS B 1 62 ? -4.199 -12.695 20.828 1 28.22 62 LYS B O 1
ATOM 3369 N N . SER B 1 63 ? -3.725 -12.547 22.984 1 31.73 63 SER B N 1
ATOM 3370 C CA . SER B 1 63 ? -3.014 -13.82 23.078 1 31.73 63 SER B CA 1
ATOM 3371 C C . SER B 1 63 ? -3.537 -14.828 22.078 1 31.73 63 SER B C 1
ATOM 3373 O O . SER B 1 63 ? -2.76 -15.414 21.312 1 31.73 63 SER B O 1
ATOM 3375 N N . GLU B 1 64 ? -4.406 -15.648 22.781 1 29.19 64 GLU B N 1
ATOM 3376 C CA . GLU B 1 64 ? -4.867 -16.953 22.312 1 29.19 64 GLU B CA 1
ATOM 3377 C C . GLU B 1 64 ? -5.633 -16.844 21 1 29.19 64 GLU B C 1
ATOM 3379 O O . GLU B 1 64 ? -6.688 -16.203 20.938 1 29.19 64 GLU B O 1
ATOM 3384 N N . GLN B 1 65 ? -5.07 -16.297 19.891 1 32.72 65 GLN B N 1
ATOM 3385 C CA . GLN B 1 65 ? -5.711 -16.984 18.766 1 32.72 65 GLN B CA 1
ATOM 3386 C C . GLN B 1 65 ? -6.641 -18.094 19.25 1 32.72 65 GLN B C 1
ATOM 3388 O O . GLN B 1 65 ? -6.18 -19.141 19.672 1 32.72 65 GLN B O 1
ATOM 3393 N N . LEU B 1 66 ? -7.352 -17.859 20.156 1 33.78 66 LEU B N 1
ATOM 3394 C CA . LEU B 1 66 ? -8.297 -18.984 20.125 1 33.78 66 LEU B CA 1
ATOM 3395 C C . LEU B 1 66 ? -8.547 -19.453 18.703 1 33.78 66 LEU B C 1
ATOM 3397 O O . LEU B 1 66 ? -9.047 -18.688 17.875 1 33.78 66 LEU B O 1
ATOM 3401 N N . ASP B 1 67 ? -7.652 -20.234 18.109 1 40.03 67 ASP B N 1
ATOM 3402 C CA . ASP B 1 67 ? -7.613 -20.984 16.859 1 40.03 67 ASP B CA 1
ATOM 3403 C C . ASP B 1 67 ? -8.883 -20.75 16.047 1 40.03 67 ASP B C 1
ATOM 3405 O O . ASP B 1 67 ? -8.82 -20.469 14.852 1 40.03 67 ASP B O 1
ATOM 3409 N N . ASN B 1 68 ? -10.039 -21.469 16.531 1 44.91 68 ASN B N 1
ATOM 3410 C CA . ASN B 1 68 ? -11.227 -21.969 15.852 1 44.91 68 ASN B CA 1
ATOM 3411 C C . ASN B 1 68 ? -12.344 -20.938 15.836 1 44.91 68 ASN B C 1
ATOM 3413 O O . ASN B 1 68 ? -13.508 -21.281 15.625 1 44.91 68 ASN B O 1
ATOM 3417 N N . VAL B 1 69 ? -12.117 -19.688 16.5 1 55.47 69 VAL B N 1
ATOM 3418 C CA . VAL B 1 69 ? -13.391 -18.969 16.438 1 55.47 69 VAL B CA 1
ATOM 3419 C C . VAL B 1 69 ? -13.383 -18.031 15.234 1 55.47 69 VAL B C 1
ATOM 3421 O O . VAL B 1 69 ? -12.469 -17.203 15.086 1 55.47 69 VAL B O 1
ATOM 3424 N N . PRO B 1 70 ? -14.109 -18.156 14.383 1 75.69 70 PRO B N 1
ATOM 3425 C CA . PRO B 1 70 ? -14.305 -17.297 13.211 1 75.69 70 PRO B CA 1
ATOM 3426 C C . PRO B 1 70 ? -14.555 -15.836 13.586 1 75.69 70 PRO B C 1
ATOM 3428 O O . PRO B 1 70 ? -15.148 -15.555 14.625 1 75.69 70 PRO B O 1
ATOM 3431 N N . CYS B 1 71 ? -13.875 -14.781 13.016 1 81.56 71 CYS B N 1
ATOM 3432 C CA . CYS B 1 71 ? -14.125 -13.359 13.227 1 81.56 71 CYS B CA 1
ATOM 3433 C C . CYS B 1 71 ? -15.617 -13.047 13.125 1 81.56 71 CYS B C 1
ATOM 3435 O O . CYS B 1 71 ? -16.359 -13.742 12.43 1 81.56 71 CYS B O 1
ATOM 3437 N N . PRO B 1 72 ? -16.016 -12.094 13.938 1 81.38 72 PRO B N 1
ATOM 3438 C CA . PRO B 1 72 ? -17.375 -11.617 13.688 1 81.38 72 PRO B CA 1
ATOM 3439 C C . PRO B 1 72 ? -17.594 -11.188 12.242 1 81.38 72 PRO B C 1
ATOM 3441 O O . PRO B 1 72 ? -16.641 -10.836 11.547 1 81.38 72 PRO B O 1
ATOM 3444 N N . PRO B 1 73 ? -18.812 -11.344 11.898 1 85.56 73 PRO B N 1
ATOM 3445 C CA . PRO B 1 73 ? -19.078 -10.93 10.523 1 85.56 73 PRO B CA 1
ATOM 3446 C C . PRO B 1 73 ? -18.609 -9.508 10.234 1 85.56 73 PRO B C 1
ATOM 3448 O O . PRO B 1 73 ? -18.844 -8.602 11.039 1 85.56 73 PRO B O 1
ATOM 3451 N N . GLY B 1 74 ? -17.922 -9.352 9.172 1 88.31 74 GLY B N 1
ATOM 3452 C CA . GLY B 1 74 ? -17.469 -8.031 8.742 1 88.31 74 GLY B CA 1
ATOM 3453 C C . GLY B 1 74 ? -16.047 -7.727 9.156 1 88.31 74 GLY B C 1
ATOM 3454 O O . GLY B 1 74 ? -15.523 -6.652 8.852 1 88.31 74 GLY B O 1
ATOM 3455 N N . PHE B 1 75 ? -15.492 -8.633 9.859 1 90.31 75 PHE B N 1
ATOM 3456 C CA . PHE B 1 75 ? -14.109 -8.422 10.281 1 90.31 75 PHE B CA 1
ATOM 3457 C C . PHE B 1 75 ? -13.234 -9.602 9.883 1 90.31 75 PHE B C 1
ATOM 3459 O O . PHE B 1 75 ? -13.711 -10.742 9.812 1 90.31 75 PHE B O 1
ATOM 3466 N N . SER B 1 76 ? -11.977 -9.305 9.562 1 87.44 76 SER B N 1
ATOM 3467 C CA . SER B 1 76 ? -10.992 -10.328 9.219 1 87.44 76 SER B CA 1
ATOM 3468 C C . SER B 1 76 ? -9.625 -9.984 9.789 1 87.44 76 SER B C 1
ATOM 3470 O O . SER B 1 76 ? -9.484 -9.039 10.57 1 87.44 76 SER B O 1
ATOM 3472 N N . GLY B 1 77 ? -8.648 -10.898 9.539 1 80.12 77 GLY B N 1
ATOM 3473 C CA . GLY B 1 77 ? -7.289 -10.68 10.008 1 80.12 77 GLY B CA 1
ATOM 3474 C C . GLY B 1 77 ? -6.992 -11.359 11.328 1 80.12 77 GLY B C 1
ATOM 3475 O O . GLY B 1 77 ? -7.891 -11.922 11.961 1 80.12 77 GLY B O 1
ATOM 3476 N N . ILE B 1 78 ? -5.773 -11.43 11.781 1 72.19 78 ILE B N 1
ATOM 3477 C CA . ILE B 1 78 ? -5.285 -12.172 12.938 1 72.19 78 ILE B CA 1
ATOM 3478 C C . ILE B 1 78 ? -6.012 -11.695 14.195 1 72.19 78 ILE B C 1
ATOM 3480 O O . ILE B 1 78 ? -6.434 -12.508 15.023 1 72.19 78 ILE B O 1
ATOM 3484 N N . ASN B 1 79 ? -6.398 -10.539 14.375 1 75.81 79 ASN B N 1
ATOM 3485 C CA . ASN B 1 79 ? -7.09 -10.008 15.547 1 75.81 79 ASN B CA 1
ATOM 3486 C C . ASN B 1 79 ? -8.43 -9.375 15.164 1 75.81 79 ASN B C 1
ATOM 3488 O O . ASN B 1 79 ? -8.953 -8.547 15.906 1 75.81 79 ASN B O 1
ATOM 3492 N N . CYS B 1 80 ? -8.906 -9.922 14.078 1 86.31 80 CYS B N 1
ATOM 3493 C CA . CYS B 1 80 ? -10.18 -9.43 13.578 1 86.31 80 CYS B CA 1
ATOM 3494 C C . CYS B 1 80 ? -10.211 -7.91 13.555 1 86.31 80 CYS B C 1
ATOM 3496 O O . CYS B 1 80 ? -11.211 -7.297 13.93 1 86.31 80 CYS B O 1
ATOM 3498 N N . SER B 1 81 ? -9.055 -7.344 13.25 1 87 81 SER B N 1
ATOM 3499 C CA . SER B 1 81 ? -8.93 -5.891 13.328 1 87 81 SER B CA 1
ATOM 3500 C C . SER B 1 81 ? -9.18 -5.238 11.977 1 87 81 SER B C 1
ATOM 3502 O O . SER B 1 81 ? -9.172 -4.012 11.859 1 87 81 SER B O 1
ATOM 3504 N N . ILE B 1 82 ? -9.414 -6.098 11.031 1 91.75 82 ILE B N 1
ATOM 3505 C CA . ILE B 1 82 ? -9.578 -5.562 9.688 1 91.75 82 ILE B CA 1
ATOM 3506 C C . ILE B 1 82 ? -11.062 -5.535 9.32 1 91.75 82 ILE B C 1
ATOM 3508 O O . ILE B 1 82 ? -11.68 -6.586 9.125 1 91.75 82 ILE B O 1
ATOM 3512 N N . ALA B 1 83 ? -11.547 -4.43 9.227 1 93.25 83 ALA B N 1
ATOM 3513 C CA . ALA B 1 83 ? -12.961 -4.281 8.906 1 93.25 83 ALA B CA 1
ATOM 3514 C C . ALA B 1 83 ? -13.195 -4.383 7.402 1 93.25 83 ALA B C 1
ATOM 3516 O O . ALA B 1 83 ? -12.336 -3.998 6.605 1 93.25 83 ALA B O 1
ATOM 3517 N N . THR B 1 84 ? -14.336 -4.926 7.074 1 93.75 84 THR B N 1
ATOM 3518 C CA . THR B 1 84 ? -14.852 -4.863 5.711 1 93.75 84 THR B CA 1
ATOM 3519 C C . THR B 1 84 ? -16.078 -3.967 5.637 1 93.75 84 THR B C 1
ATOM 3521 O O . THR B 1 84 ? -17.062 -4.191 6.344 1 93.75 84 THR B O 1
ATOM 3524 N N . CYS B 1 85 ? -16.062 -3.025 4.73 1 93.81 85 CYS B N 1
ATOM 3525 C CA . CYS B 1 85 ? -17.141 -2.033 4.684 1 93.81 85 CYS B CA 1
ATOM 3526 C C . CYS B 1 85 ? -18.406 -2.633 4.109 1 93.81 85 CYS B C 1
ATOM 3528 O O . CYS B 1 85 ? -18.359 -3.43 3.168 1 93.81 85 CYS B O 1
ATOM 3530 N N . TYR B 1 86 ? -19.516 -2.244 4.707 1 90.44 86 TYR B N 1
ATOM 3531 C CA . TYR B 1 86 ? -20.797 -2.781 4.27 1 90.44 86 TYR B CA 1
ATOM 3532 C C . TYR B 1 86 ? -21.484 -1.835 3.289 1 90.44 86 TYR B C 1
ATOM 3534 O O . TYR B 1 86 ? -22.484 -2.193 2.664 1 90.44 86 TYR B O 1
ATOM 3542 N N . ASN B 1 87 ? -21.031 -0.65 3.17 1 85 87 ASN B N 1
ATOM 3543 C CA . ASN B 1 87 ? -21.656 0.356 2.314 1 85 87 ASN B CA 1
ATOM 3544 C C . ASN B 1 87 ? -20.625 1.085 1.463 1 85 87 ASN B C 1
ATOM 3546 O O . ASN B 1 87 ? -20.531 2.312 1.513 1 85 87 ASN B O 1
ATOM 3550 N N . ARG B 1 88 ? -19.875 0.364 0.627 1 78.25 88 ARG B N 1
ATOM 3551 C CA . ARG B 1 88 ? -18.906 1.059 -0.201 1 78.25 88 ARG B CA 1
ATOM 3552 C C . ARG B 1 88 ? -19.562 2.137 -1.05 1 78.25 88 ARG B C 1
ATOM 3554 O O . ARG B 1 88 ? -20.5 1.854 -1.8 1 78.25 88 ARG B O 1
ATOM 3561 N N . SER B 1 89 ? -19.438 3.414 -0.491 1 60.84 89 SER B N 1
ATOM 3562 C CA . SER B 1 89 ? -20.062 4.605 -1.071 1 60.84 89 SER B CA 1
ATOM 3563 C C . SER B 1 89 ? -19.391 4.988 -2.387 1 60.84 89 SER B C 1
ATOM 3565 O O . SER B 1 89 ? -18.547 4.25 -2.895 1 60.84 89 SER B O 1
ATOM 3567 N N . TYR B 1 90 ? -19.812 6.105 -2.887 1 67.44 90 TYR B N 1
ATOM 3568 C CA . TYR B 1 90 ? -19.203 6.773 -4.031 1 67.44 90 TYR B CA 1
ATOM 3569 C C . TYR B 1 90 ? -17.719 7.023 -3.791 1 67.44 90 TYR B C 1
ATOM 3571 O O . TYR B 1 90 ? -17.297 7.223 -2.65 1 67.44 90 TYR B O 1
ATOM 3579 N N . PRO B 1 91 ? -16.953 6.82 -4.828 1 79.69 91 PRO B N 1
ATOM 3580 C CA . PRO B 1 91 ? -15.531 7.133 -4.695 1 79.69 91 PRO B CA 1
ATOM 3581 C C . PRO B 1 91 ? -15.289 8.484 -4.027 1 79.69 91 PRO B C 1
ATOM 3583 O O . PRO B 1 91 ? -16.031 9.438 -4.262 1 79.69 91 PRO B O 1
ATOM 3586 N N . ILE B 1 92 ? -14.453 8.477 -3.125 1 84.31 92 ILE B N 1
ATOM 3587 C CA . ILE B 1 92 ? -14.07 9.711 -2.443 1 84.31 92 ILE B CA 1
ATOM 3588 C C . ILE B 1 92 ? -13.555 10.727 -3.459 1 84.31 92 ILE B C 1
ATOM 3590 O O . ILE B 1 92 ? -12.695 10.414 -4.281 1 84.31 92 ILE B O 1
ATOM 3594 N N . LEU B 1 93 ? -14.219 11.844 -3.443 1 83.75 93 LEU B N 1
ATOM 3595 C CA . LEU B 1 93 ? -13.734 12.945 -4.27 1 83.75 93 LEU B CA 1
ATOM 3596 C C . LEU B 1 93 ? -12.609 13.703 -3.57 1 83.75 93 LEU B C 1
ATOM 3598 O O . LEU B 1 93 ? -12.781 14.195 -2.453 1 83.75 93 LEU B O 1
ATOM 3602 N N . ALA B 1 94 ? -11.5 13.766 -4.27 1 87.75 94 ALA B N 1
ATOM 3603 C CA . ALA B 1 94 ? -10.359 14.453 -3.684 1 87.75 94 ALA B CA 1
ATOM 3604 C C . ALA B 1 94 ? -10.578 15.969 -3.674 1 87.75 94 ALA B C 1
ATOM 3606 O O . ALA B 1 94 ? -11.094 16.531 -4.641 1 87.75 94 ALA B O 1
ATOM 3607 N N . HIS B 1 95 ? -10.258 16.578 -2.572 1 88.56 95 HIS B N 1
ATOM 3608 C CA . HIS B 1 95 ? -10.258 18.047 -2.578 1 88.56 95 HIS B CA 1
ATOM 3609 C C . HIS B 1 95 ? -9.086 18.594 -3.391 1 88.56 95 HIS B C 1
ATOM 3611 O O . HIS B 1 95 ? -8.172 17.844 -3.75 1 88.56 95 HIS B O 1
ATOM 3617 N N . ASP B 1 96 ? -9.211 19.938 -3.695 1 89.5 96 ASP B N 1
ATOM 3618 C CA . ASP B 1 96 ? -8.125 20.562 -4.434 1 89.5 96 ASP B CA 1
ATOM 3619 C C . ASP B 1 96 ? -7.023 21.047 -3.48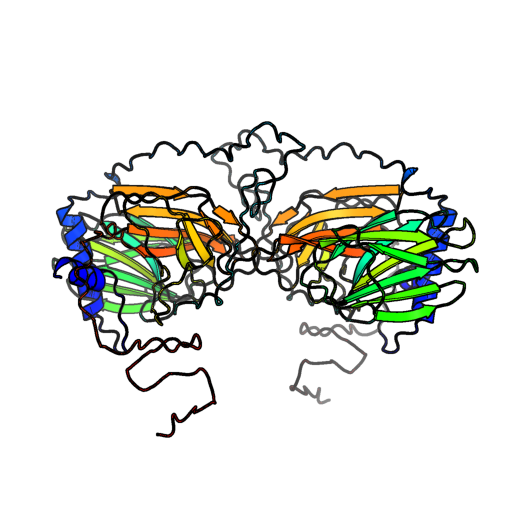6 1 89.5 96 ASP B C 1
ATOM 3621 O O . ASP B 1 96 ? -7.137 22.109 -2.875 1 89.5 96 ASP B O 1
ATOM 3625 N N . GLY B 1 97 ? -5.953 20.281 -3.455 1 93.12 97 GLY B N 1
ATOM 3626 C CA . GLY B 1 97 ? -4.828 20.625 -2.6 1 93.12 97 GLY B CA 1
ATOM 3627 C C . GLY B 1 97 ? -3.922 21.672 -3.203 1 93.12 97 GLY B C 1
ATOM 3628 O O . GLY B 1 97 ? -2.953 22.094 -2.572 1 93.12 97 GLY B O 1
ATOM 3629 N N . THR B 1 98 ? -4.246 22.109 -4.355 1 93.06 98 THR B N 1
ATOM 3630 C CA . THR B 1 98 ? -3.377 23.047 -5.035 1 93.06 98 THR B CA 1
ATOM 3631 C C . THR B 1 98 ? -3.988 24.453 -5.02 1 93.06 98 THR B C 1
ATOM 3633 O O . THR B 1 98 ? -3.348 25.422 -5.438 1 93.06 98 THR B O 1
ATOM 3636 N N . ALA B 1 99 ? -5.109 24.5 -4.492 1 88.38 99 ALA B N 1
ATOM 3637 C CA . ALA B 1 99 ? -5.789 25.781 -4.465 1 88.38 99 ALA B CA 1
ATOM 3638 C C . ALA B 1 99 ? -5.07 26.766 -3.543 1 88.38 99 ALA B C 1
ATOM 3640 O O . ALA B 1 99 ? -4.449 26.359 -2.559 1 88.38 99 ALA B O 1
ATOM 3641 N N . GLU B 1 100 ? -5.07 28.094 -3.895 1 88.06 100 GLU B N 1
ATOM 3642 C CA . GLU B 1 100 ? -4.477 29.141 -3.08 1 88.06 100 GLU B CA 1
ATOM 3643 C C . GLU B 1 100 ? -3.029 28.828 -2.723 1 88.06 100 GLU B C 1
ATOM 3645 O O . GLU B 1 100 ? -2.211 28.562 -3.607 1 88.06 100 GLU B O 1
ATOM 3650 N N . PHE B 1 101 ? -2.746 28.797 -1.343 1 91.94 101 PHE B N 1
ATOM 3651 C CA . PHE B 1 101 ? -1.373 28.516 -0.938 1 91.94 101 PHE B CA 1
ATOM 3652 C C . PHE B 1 101 ? -1.162 27.031 -0.733 1 91.94 101 PHE B C 1
ATOM 3654 O O . PHE B 1 101 ? -0.078 26.594 -0.333 1 91.94 101 PHE B O 1
ATOM 3661 N N . GLY B 1 102 ? -2.236 26.25 -1.013 1 95 102 GLY B N 1
ATOM 3662 C CA . GLY B 1 102 ? -2.127 24.812 -0.902 1 95 102 GLY B CA 1
ATOM 3663 C C . GLY B 1 102 ? -2.537 24.281 0.459 1 95 102 GLY B C 1
ATOM 3664 O O . GLY B 1 102 ? -3.113 25.016 1.267 1 95 102 GLY B O 1
ATOM 3665 N N . ASP B 1 103 ? -2.316 23.031 0.665 1 96.25 103 ASP B N 1
ATOM 3666 C CA . ASP B 1 103 ? -2.67 22.375 1.915 1 96.25 103 ASP B CA 1
ATOM 3667 C C . ASP B 1 103 ? -1.693 22.734 3.029 1 96.25 103 ASP B C 1
ATOM 3669 O O . ASP B 1 103 ? -0.559 23.141 2.76 1 96.25 103 ASP B O 1
ATOM 3673 N N . LEU B 1 104 ? -2.154 22.578 4.258 1 97.19 104 LEU B N 1
ATOM 3674 C CA . LEU B 1 104 ? -1.347 22.859 5.438 1 97.19 104 LEU B CA 1
ATOM 3675 C C . LEU B 1 104 ? -0.359 21.719 5.703 1 97.19 104 LEU B C 1
ATOM 3677 O O . LEU B 1 104 ? -0.748 20.562 5.762 1 97.19 104 LEU B O 1
ATOM 3681 N N . VAL B 1 105 ? 0.858 22.062 5.84 1 98.06 105 VAL B N 1
ATOM 3682 C CA . VAL B 1 105 ? 1.919 21.094 6.102 1 98.06 105 VAL B CA 1
ATOM 3683 C C . VAL B 1 105 ? 2.326 21.172 7.574 1 98.06 105 VAL B C 1
ATOM 3685 O O . VAL B 1 105 ? 2.596 20.141 8.195 1 98.06 105 VAL B O 1
ATOM 3688 N N . GLU B 1 106 ? 2.424 22.359 8.062 1 96.31 106 GLU B N 1
ATOM 3689 C CA . GLU B 1 106 ? 2.734 22.594 9.469 1 96.31 106 GLU B CA 1
ATOM 3690 C C . GLU B 1 106 ? 2.139 23.922 9.945 1 96.31 106 GLU B C 1
ATOM 3692 O O . GLU B 1 106 ? 2.012 24.875 9.172 1 96.31 106 GLU B O 1
ATOM 3697 N N . SER B 1 107 ? 1.773 23.922 11.195 1 93.25 107 SER B N 1
ATOM 3698 C CA . SER B 1 107 ? 1.245 25.141 11.789 1 93.25 107 SER B CA 1
ATOM 3699 C C . SER B 1 107 ? 1.372 25.109 13.312 1 93.25 107 SER B C 1
ATOM 3701 O O . SER B 1 107 ? 1.195 24.062 13.938 1 93.25 107 SER B O 1
ATOM 3703 N N . ASP B 1 108 ? 1.754 26.281 13.781 1 90.62 108 ASP B N 1
ATOM 3704 C CA . ASP B 1 108 ? 1.766 26.391 15.234 1 90.62 108 ASP B CA 1
ATOM 3705 C C . ASP B 1 108 ? 1.744 27.859 15.664 1 90.62 108 ASP B C 1
ATOM 3707 O O . ASP B 1 108 ? 1.752 28.75 14.828 1 90.62 108 ASP B O 1
ATOM 3711 N N . TYR B 1 109 ? 1.569 28 16.984 1 86.12 109 TYR B N 1
ATOM 3712 C CA . TYR B 1 109 ? 1.547 29.281 17.656 1 86.12 109 TYR B CA 1
ATOM 3713 C C . TYR B 1 109 ? 2.801 29.484 18.484 1 86.12 109 TYR B C 1
ATOM 3715 O O . TYR B 1 109 ? 3.299 28.547 19.109 1 86.12 109 TYR B O 1
ATOM 3723 N N . SER B 1 110 ? 3.354 30.672 18.438 1 88.19 110 SER B N 1
ATOM 3724 C CA . SER B 1 110 ? 4.453 31.078 19.312 1 88.19 110 SER B CA 1
ATOM 3725 C C . SER B 1 110 ? 4.082 32.281 20.141 1 88.19 110 SER B C 1
ATOM 3727 O O . SER B 1 110 ? 3.711 33.344 19.594 1 88.19 110 SER B O 1
ATOM 3729 N N . ALA B 1 111 ? 4.266 32.219 21.391 1 87 111 ALA B N 1
ATOM 3730 C CA . ALA B 1 111 ? 3.861 33.281 22.312 1 87 111 ALA B CA 1
ATOM 3731 C C . ALA B 1 111 ? 4.777 34.5 22.172 1 87 111 ALA B C 1
ATOM 3733 O O . ALA B 1 111 ? 4.383 35.625 22.484 1 87 111 ALA B O 1
ATOM 3734 N N . THR B 1 112 ? 6.004 34.281 21.797 1 90.69 112 THR B N 1
ATOM 3735 C CA . THR B 1 112 ? 6.953 35.406 21.703 1 90.69 112 THR B CA 1
ATOM 3736 C C . THR B 1 112 ? 7.516 35.531 20.297 1 90.69 112 THR B C 1
ATOM 3738 O O . THR B 1 112 ? 8.414 36.344 20.047 1 90.69 112 THR B O 1
ATOM 3741 N N . CYS B 1 113 ? 7.023 34.688 19.406 1 92.12 113 CYS B N 1
ATOM 3742 C CA . CYS B 1 113 ? 7.465 34.656 18.016 1 92.12 113 CYS B CA 1
ATOM 3743 C C . CYS B 1 113 ? 8.969 34.438 17.922 1 92.12 113 CYS B C 1
ATOM 3745 O O . CYS B 1 113 ? 9.672 35.156 17.203 1 92.12 113 CYS B O 1
ATOM 3747 N N . SER B 1 114 ? 9.477 33.5 18.703 1 91.81 114 SER B N 1
ATOM 3748 C CA . SER B 1 114 ? 10.914 33.219 18.75 1 91.81 114 SER B CA 1
ATOM 3749 C C . SER B 1 114 ? 11.203 31.734 18.703 1 91.81 114 SER B C 1
ATOM 3751 O O . SER B 1 114 ? 12.359 31.328 18.766 1 91.81 114 SER B O 1
ATOM 3753 N N . ASP B 1 115 ? 10.164 30.953 18.562 1 90.94 115 ASP B N 1
ATOM 3754 C CA . ASP B 1 115 ? 10.305 29.516 18.609 1 90.94 115 ASP B CA 1
ATOM 3755 C C . ASP B 1 115 ? 10.844 28.969 17.281 1 90.94 115 ASP B C 1
ATOM 3757 O O . ASP B 1 115 ? 10.859 29.672 16.281 1 90.94 115 ASP B O 1
ATOM 3761 N N . THR B 1 116 ? 11.344 27.734 17.406 1 91.25 116 THR B N 1
ATOM 3762 C CA . THR B 1 116 ? 11.797 26.969 16.25 1 91.25 116 THR B CA 1
ATOM 3763 C C . THR B 1 116 ? 10.93 25.719 16.047 1 91.25 116 THR B C 1
ATOM 3765 O O . THR B 1 116 ? 10.594 25.031 17.016 1 91.25 116 THR B O 1
ATOM 3768 N N . PHE B 1 117 ? 10.539 25.5 14.812 1 91.88 117 PHE B N 1
ATOM 3769 C CA . PHE B 1 117 ? 9.688 24.359 14.5 1 91.88 117 PHE B CA 1
ATOM 3770 C C . PHE B 1 117 ? 10.289 23.516 13.383 1 91.88 117 PHE B C 1
ATOM 3772 O O . PHE B 1 117 ? 11.031 24.031 12.547 1 91.88 117 PHE B O 1
ATOM 3779 N N . THR B 1 118 ? 9.93 22.203 13.422 1 92.62 118 THR B N 1
ATOM 3780 C CA . THR B 1 118 ? 10.391 21.266 12.398 1 92.62 118 THR B CA 1
ATOM 3781 C C . THR B 1 118 ? 9.234 20.812 11.523 1 92.62 118 THR B C 1
ATOM 3783 O O . THR B 1 118 ? 8.117 20.594 12.008 1 92.62 118 THR B O 1
ATOM 3786 N N . PHE B 1 119 ? 9.508 20.688 10.234 1 95.25 119 PHE B N 1
ATOM 3787 C CA . PHE B 1 119 ? 8.523 20.172 9.289 1 95.25 119 PHE B CA 1
ATOM 3788 C C . PHE B 1 119 ? 9.211 19.406 8.164 1 95.25 119 PHE B C 1
ATOM 3790 O O . PHE B 1 119 ? 10.438 19.375 8.086 1 95.25 119 PHE B O 1
ATOM 3797 N N . TYR B 1 120 ? 8.359 18.734 7.344 1 95.81 120 TYR B N 1
ATOM 3798 C CA . TYR B 1 120 ? 8.914 17.844 6.336 1 95.81 120 TYR B CA 1
ATOM 3799 C C . TYR B 1 120 ? 8.414 18.219 4.945 1 95.81 120 TYR B C 1
ATOM 3801 O O . TYR B 1 120 ? 7.246 18.578 4.773 1 95.81 120 TYR B O 1
ATOM 3809 N N . ILE B 1 121 ? 9.297 18.078 4 1 96.81 121 ILE B N 1
ATOM 3810 C CA . ILE B 1 121 ? 8.977 18.281 2.594 1 96.81 121 ILE B CA 1
ATOM 3811 C C . ILE B 1 121 ? 9.156 16.984 1.823 1 96.81 121 ILE B C 1
ATOM 3813 O O . ILE B 1 121 ? 10.234 16.375 1.845 1 96.81 121 ILE B O 1
ATOM 3817 N N . ASP B 1 122 ? 8.094 16.562 1.172 1 95.56 122 ASP B N 1
ATOM 3818 C CA . ASP B 1 122 ? 8.102 15.305 0.424 1 95.56 122 ASP B CA 1
ATOM 3819 C C . ASP B 1 122 ? 8.094 15.562 -1.081 1 95.56 122 ASP B C 1
ATOM 3821 O O . ASP B 1 122 ? 8.148 16.719 -1.52 1 95.56 122 ASP B O 1
ATOM 3825 N N . ASN B 1 123 ? 7.965 14.445 -1.922 1 94.5 123 ASN B N 1
ATOM 3826 C CA . ASN B 1 123 ? 8.078 14.531 -3.375 1 94.5 123 ASN B CA 1
ATOM 3827 C C . ASN B 1 123 ? 6.875 15.242 -3.992 1 94.5 123 ASN B C 1
ATOM 3829 O O . ASN B 1 123 ? 6.941 15.703 -5.129 1 94.5 123 ASN B O 1
ATOM 3833 N N . ALA B 1 124 ? 5.828 15.344 -3.232 1 96.31 124 ALA B N 1
ATOM 3834 C CA . ALA B 1 124 ? 4.609 15.922 -3.789 1 96.31 124 ALA B CA 1
ATOM 3835 C C . ALA B 1 124 ? 4.559 17.422 -3.549 1 96.31 124 ALA B C 1
ATOM 3837 O O . ALA B 1 124 ? 3.564 18.078 -3.877 1 96.31 124 ALA B O 1
ATOM 3838 N N . ILE B 1 125 ? 5.621 17.953 -2.975 1 96.75 125 ILE B N 1
ATOM 3839 C CA . ILE B 1 125 ? 5.676 19.375 -2.686 1 96.75 125 ILE B CA 1
ATOM 3840 C C . ILE B 1 125 ? 6.754 20.031 -3.543 1 96.75 125 ILE B C 1
ATOM 3842 O O . ILE B 1 125 ? 7.934 20.047 -3.18 1 96.75 125 ILE B O 1
ATOM 3846 N N . PRO B 1 126 ? 6.391 20.672 -4.633 1 96.06 126 PRO B N 1
ATOM 3847 C CA . PRO B 1 126 ? 7.371 21.344 -5.492 1 96.06 126 PRO B CA 1
ATOM 3848 C C . PRO B 1 126 ? 7.77 22.719 -4.965 1 96.06 126 PRO B C 1
ATOM 3850 O O . PRO B 1 126 ? 8.82 23.25 -5.34 1 96.06 126 PRO B O 1
ATOM 3853 N N . LYS B 1 127 ? 6.914 23.297 -4.246 1 97.25 127 LYS B N 1
ATOM 3854 C CA . LYS B 1 127 ? 7.117 24.594 -3.607 1 97.25 127 LYS B CA 1
ATOM 3855 C C . LYS B 1 127 ? 6.277 24.719 -2.34 1 97.25 127 LYS B C 1
ATOM 3857 O O . LYS B 1 127 ? 5.309 23.984 -2.156 1 97.25 127 LYS B O 1
ATOM 3862 N N . PHE B 1 128 ? 6.719 25.641 -1.501 1 97.69 128 PHE B N 1
ATOM 3863 C CA . PHE B 1 128 ? 5.895 25.844 -0.318 1 97.69 128 PHE B CA 1
ATOM 3864 C C . PHE B 1 128 ? 5.965 27.297 0.137 1 97.69 128 PHE B C 1
ATOM 3866 O O . PHE B 1 128 ? 6.867 28.031 -0.262 1 97.69 128 PHE B O 1
ATOM 3873 N N . TYR B 1 129 ? 4.957 27.688 0.878 1 96.38 129 TYR B N 1
ATOM 3874 C CA . TYR B 1 129 ? 4.824 29.031 1.411 1 96.38 129 TYR B CA 1
ATOM 3875 C C . TYR B 1 129 ? 5.043 29.047 2.918 1 96.38 129 TYR B C 1
ATOM 3877 O O . TYR B 1 129 ? 4.547 28.172 3.633 1 96.38 129 TYR B O 1
ATOM 3885 N N . VAL B 1 130 ? 5.789 30 3.332 1 96.62 130 VAL B N 1
ATOM 3886 C CA . VAL B 1 130 ? 5.941 30.297 4.754 1 96.62 130 VAL B CA 1
ATOM 3887 C C . VAL B 1 130 ? 5.109 31.531 5.113 1 96.62 130 VAL B C 1
ATOM 3889 O O . VAL B 1 130 ? 5.434 32.656 4.707 1 96.62 130 VAL B O 1
ATOM 3892 N N . VAL B 1 131 ? 4.125 31.281 5.906 1 94.56 131 VAL B N 1
ATOM 3893 C CA . VAL B 1 131 ? 3.189 32.344 6.25 1 94.56 131 VAL B CA 1
ATOM 3894 C C . VAL B 1 131 ? 3.314 32.688 7.734 1 94.56 131 VAL B C 1
ATOM 3896 O O . VAL B 1 131 ? 3.205 31.812 8.586 1 94.56 131 VAL B O 1
ATOM 3899 N N . LEU B 1 132 ? 3.537 33.938 8.008 1 94.12 132 LEU B N 1
ATOM 3900 C CA . LEU B 1 132 ? 3.572 34.406 9.383 1 94.12 132 LEU B CA 1
ATOM 3901 C C . LEU B 1 132 ? 2.592 35.562 9.586 1 94.12 132 LEU B C 1
ATOM 3903 O O . LEU B 1 132 ? 2.49 36.469 8.734 1 94.12 132 LEU B O 1
ATOM 3907 N N . ASN B 1 133 ? 1.935 35.469 10.695 1 91.19 133 ASN B N 1
ATOM 3908 C CA . ASN B 1 133 ? 0.973 36.5 11.039 1 91.19 133 ASN B CA 1
ATOM 3909 C C . ASN B 1 133 ? 1.062 36.906 12.516 1 91.19 133 ASN B C 1
ATOM 3911 O O . ASN B 1 133 ? 1.245 36.031 13.367 1 91.19 133 ASN B O 1
ATOM 3915 N N . THR B 1 134 ? 0.966 38.156 12.766 1 88.75 134 THR B N 1
ATOM 3916 C CA . THR B 1 134 ? 0.936 38.688 14.125 1 88.75 134 THR B CA 1
ATOM 3917 C C . THR B 1 134 ? -0.105 39.812 14.258 1 88.75 134 THR B C 1
ATOM 3919 O O . THR B 1 134 ? -0.52 40.375 13.258 1 88.75 134 THR B O 1
ATOM 3922 N N . PHE B 1 135 ? -0.499 40.062 15.492 1 83.38 135 PHE B N 1
ATOM 3923 C CA . PHE B 1 135 ? -1.45 41.125 15.758 1 83.38 135 PHE B CA 1
ATOM 3924 C C . PHE B 1 135 ? -0.76 42.5 15.703 1 83.38 135 PHE B C 1
ATOM 3926 O O . PHE B 1 135 ? -1.349 43.469 15.25 1 83.38 135 PHE B O 1
ATOM 3933 N N . ASP B 1 136 ? 0.368 42.469 16.219 1 82.88 136 ASP B N 1
ATOM 3934 C CA . ASP B 1 136 ? 1.089 43.719 16.375 1 82.88 136 ASP B CA 1
ATOM 3935 C C . ASP B 1 136 ? 2.088 43.938 15.25 1 82.88 136 ASP B C 1
ATOM 3937 O O . ASP B 1 136 ? 2.52 42.969 14.602 1 82.88 136 ASP B O 1
ATOM 3941 N N . ALA B 1 137 ? 2.266 45.156 15.07 1 87.12 137 ALA B N 1
ATOM 3942 C CA . ALA B 1 137 ? 3.244 45.5 14.047 1 87.12 137 ALA B CA 1
ATOM 3943 C C . ALA B 1 137 ? 4.664 45.188 14.508 1 87.12 137 ALA B C 1
ATOM 3945 O O . ALA B 1 137 ? 5.422 46.094 14.867 1 87.12 137 ALA B O 1
ATOM 3946 N N . THR B 1 138 ? 5.023 43.875 14.406 1 89.5 138 THR B N 1
ATOM 3947 C CA . THR B 1 138 ? 6.32 43.469 14.938 1 89.5 138 THR B CA 1
ATOM 3948 C C . THR B 1 138 ? 7.199 42.906 13.828 1 89.5 138 THR B C 1
ATOM 3950 O O . THR B 1 138 ? 8.25 42.312 14.094 1 89.5 138 THR B O 1
ATOM 3953 N N . ASN B 1 139 ? 6.793 43 12.602 1 91.88 139 ASN B N 1
ATOM 3954 C CA . ASN B 1 139 ? 7.562 42.531 11.453 1 91.88 139 ASN B CA 1
ATOM 3955 C C . ASN B 1 139 ? 8 41.062 11.633 1 91.88 139 ASN B C 1
ATOM 3957 O O . ASN B 1 139 ? 9.195 40.781 11.609 1 91.88 139 ASN B O 1
ATOM 3961 N N . PRO B 1 140 ? 7.027 40.219 11.711 1 93.25 140 PRO B N 1
ATOM 3962 C CA . PRO B 1 140 ? 7.391 38.812 11.906 1 93.25 140 PRO B CA 1
ATOM 3963 C C . PRO B 1 140 ? 8.18 38.219 10.734 1 93.25 140 PRO B C 1
ATOM 3965 O O . PRO B 1 140 ? 7.906 38.562 9.578 1 93.25 140 PRO B O 1
ATOM 3968 N N . LYS B 1 141 ? 9.172 37.344 11.047 1 91.44 141 LYS B N 1
ATOM 3969 C CA . LYS B 1 141 ? 10.023 36.719 10.039 1 91.44 141 LYS B CA 1
ATOM 3970 C C . LYS B 1 141 ? 10.281 35.25 10.375 1 91.44 141 LYS B C 1
ATOM 3972 O O . LYS B 1 141 ? 10.328 34.875 11.547 1 91.44 141 LYS B O 1
ATOM 3977 N N . GLY B 1 142 ? 10.367 34.469 9.359 1 94.12 142 GLY B N 1
ATOM 3978 C CA . GLY B 1 142 ? 10.773 33.094 9.484 1 94.12 142 GLY B CA 1
ATOM 3979 C C . GLY B 1 142 ? 11.984 32.75 8.641 1 94.12 142 GLY B C 1
ATOM 3980 O O . GLY B 1 142 ? 11.984 32.969 7.426 1 94.12 142 GLY B O 1
ATOM 3981 N N . THR B 1 143 ? 13.023 32.25 9.305 1 95.25 143 THR B N 1
ATOM 3982 C CA . THR B 1 143 ? 14.203 31.75 8.602 1 95.25 143 THR B CA 1
ATOM 3983 C C . THR B 1 143 ? 14.133 30.25 8.43 1 95.25 143 THR B C 1
ATOM 3985 O O . THR B 1 143 ? 13.914 29.516 9.391 1 95.25 143 THR B O 1
ATOM 3988 N N . ILE B 1 144 ? 14.344 29.828 7.184 1 96.94 144 ILE B N 1
ATOM 3989 C CA . ILE B 1 144 ? 14.188 28.422 6.855 1 96.94 144 ILE B CA 1
ATOM 3990 C C . ILE B 1 144 ? 15.555 27.766 6.699 1 96.94 144 ILE B C 1
ATOM 3992 O O . ILE B 1 144 ? 16.438 28.312 6.031 1 96.94 144 ILE B O 1
ATOM 3996 N N . TYR B 1 145 ? 15.672 26.625 7.34 1 95.31 145 TYR B N 1
ATOM 3997 C CA . TYR B 1 145 ? 16.875 25.828 7.191 1 95.31 145 TYR B CA 1
ATOM 3998 C C . TYR B 1 145 ? 16.547 24.453 6.648 1 95.31 145 TYR B C 1
ATOM 4000 O O . TYR B 1 145 ? 15.562 23.828 7.047 1 95.31 145 TYR B O 1
ATOM 4008 N N . ASP B 1 146 ? 17.422 23.969 5.746 1 92.06 146 ASP B N 1
ATOM 4009 C CA . ASP B 1 146 ? 17.219 22.625 5.191 1 92.06 146 ASP B CA 1
ATOM 4010 C C . ASP B 1 146 ? 17.859 21.562 6.086 1 92.06 146 ASP B C 1
ATOM 4012 O O . ASP B 1 146 ? 18.281 21.859 7.207 1 92.06 146 ASP B O 1
ATOM 4016 N N . SER B 1 147 ? 17.797 20.297 5.562 1 86.56 147 SER B N 1
ATOM 4017 C CA . SER B 1 147 ? 18.234 19.141 6.332 1 86.56 147 SER B CA 1
ATOM 4018 C C . SER B 1 147 ? 19.719 19.25 6.695 1 86.56 147 SER B C 1
ATOM 4020 O O . SER B 1 147 ? 20.172 18.609 7.652 1 86.56 147 SER B O 1
ATOM 4022 N N . TYR B 1 148 ? 20.391 20.094 6.059 1 86.75 148 TYR B N 1
ATOM 4023 C CA . TYR B 1 148 ? 21.828 20.25 6.305 1 86.75 148 TYR B CA 1
ATOM 4024 C C . TYR B 1 148 ? 22.109 21.453 7.184 1 86.75 148 TYR B C 1
ATOM 4026 O O . TYR B 1 148 ? 23.266 21.766 7.469 1 86.75 148 TYR B O 1
ATOM 4034 N N . GLY B 1 149 ? 21.125 22.156 7.492 1 89.81 149 GLY B N 1
ATOM 4035 C CA . GLY B 1 149 ? 21.297 23.344 8.32 1 89.81 149 GLY B CA 1
ATOM 4036 C C . GLY B 1 149 ? 21.609 24.594 7.512 1 89.81 149 GLY B C 1
ATOM 4037 O O . GLY B 1 149 ? 21.984 25.609 8.078 1 89.81 149 GLY B O 1
ATOM 4038 N N . THR B 1 150 ? 21.5 24.438 6.238 1 92.31 150 THR B N 1
ATOM 4039 C CA . THR B 1 150 ? 21.75 25.578 5.359 1 92.31 150 THR B CA 1
ATOM 4040 C C . THR B 1 150 ? 20.484 26.422 5.211 1 92.31 150 THR B C 1
ATOM 4042 O O . THR B 1 150 ? 19.391 25.891 5.008 1 92.31 150 THR B O 1
ATOM 4045 N N . GLU B 1 151 ? 20.719 27.703 5.305 1 94.31 151 GLU B N 1
ATOM 4046 C CA . GLU B 1 151 ? 19.594 28.609 5.133 1 94.31 151 GLU B CA 1
ATOM 4047 C C . GLU B 1 151 ? 19.078 28.578 3.695 1 94.31 151 GLU B C 1
ATOM 4049 O O . GLU B 1 151 ? 19.859 28.625 2.748 1 94.31 151 GLU B O 1
ATOM 4054 N N . VAL B 1 152 ? 17.797 28.453 3.582 1 95 152 VAL B N 1
ATOM 4055 C CA . VAL B 1 152 ? 17.141 28.438 2.273 1 95 152 VAL B CA 1
ATOM 4056 C C . VAL B 1 152 ? 16.547 29.812 1.985 1 95 152 VAL B C 1
ATOM 4058 O O . VAL B 1 152 ? 15.758 30.328 2.781 1 95 152 VAL B O 1
ATOM 4061 N N . GLN B 1 153 ? 16.859 30.297 0.84 1 92.69 153 GLN B N 1
ATOM 4062 C CA . GLN B 1 153 ? 16.391 31.641 0.49 1 92.69 153 GLN B CA 1
ATOM 4063 C C . GLN B 1 153 ? 15.039 31.578 -0.227 1 92.69 153 GLN B C 1
ATOM 4065 O O . GLN B 1 153 ? 14.773 30.641 -0.984 1 92.69 153 GLN B O 1
ATOM 4070 N N . SER B 1 154 ? 14.273 32.625 0.048 1 93.62 154 SER B N 1
ATOM 4071 C CA . SER B 1 154 ? 13 32.75 -0.652 1 93.62 154 SER B CA 1
ATOM 4072 C C . SER B 1 154 ? 13.211 33.094 -2.123 1 93.62 154 SER B C 1
ATOM 4074 O O . SER B 1 154 ? 14.125 33.844 -2.469 1 93.62 154 SER B O 1
ATOM 4076 N N . CYS B 1 155 ? 12.336 32.531 -2.979 1 93.62 155 CYS B N 1
ATOM 4077 C CA . CYS B 1 155 ? 12.391 32.875 -4.395 1 93.62 155 CYS B CA 1
ATOM 4078 C C . CYS B 1 155 ? 11.352 33.938 -4.723 1 93.62 155 CYS B C 1
ATOM 4080 O O . CYS B 1 155 ? 11.242 34.375 -5.875 1 93.62 155 CYS B O 1
ATOM 4082 N N . GLY B 1 156 ? 10.562 34.281 -3.783 1 90 156 GLY B N 1
ATOM 4083 C CA . GLY B 1 156 ? 9.547 35.312 -3.949 1 90 156 GLY B CA 1
ATOM 4084 C C . GLY B 1 156 ? 8.836 35.656 -2.656 1 90 156 GLY B C 1
ATOM 4085 O O . GLY B 1 156 ? 8.672 34.812 -1.779 1 90 156 GLY B O 1
ATOM 4086 N N . ASP B 1 157 ? 8.461 36.969 -2.58 1 85.06 157 ASP B N 1
ATOM 4087 C CA . ASP B 1 157 ? 7.699 37.438 -1.431 1 85.06 157 ASP B CA 1
ATOM 4088 C C . ASP B 1 157 ? 6.309 37.906 -1.851 1 85.06 157 ASP B C 1
ATOM 4090 O O . ASP B 1 157 ? 6.168 38.75 -2.754 1 85.06 157 ASP B O 1
ATOM 4094 N N . PHE B 1 158 ? 5.309 37.312 -1.187 1 82.31 158 PHE B N 1
ATOM 4095 C CA . PHE B 1 158 ? 3.93 37.656 -1.528 1 82.31 158 PHE B CA 1
ATOM 4096 C C . PHE B 1 158 ? 3.387 38.75 -0.608 1 82.31 158 PHE B C 1
ATOM 4098 O O . PHE B 1 158 ? 2.467 39.469 -0.979 1 82.31 158 PHE B O 1
ATOM 4105 N N . SER B 1 159 ? 3.787 38.719 0.572 1 80.69 159 SER B N 1
ATOM 4106 C CA . SER B 1 159 ? 3.439 39.781 1.527 1 80.69 159 SER B CA 1
ATOM 4107 C C . SER B 1 159 ? 4.625 40.125 2.42 1 80.69 159 SER B C 1
ATOM 4109 O O . SER B 1 159 ? 5.402 39.25 2.803 1 80.69 159 SER B O 1
ATOM 4111 N N . PHE B 1 160 ? 4.727 41.438 2.57 1 83.88 160 PHE B N 1
ATOM 4112 C CA . PHE B 1 160 ? 5.727 41.906 3.512 1 83.88 160 PHE B CA 1
ATOM 4113 C C . PHE B 1 160 ? 5.23 43.188 4.215 1 83.88 160 PHE B C 1
ATOM 4115 O O . PHE B 1 160 ? 5.434 44.281 3.723 1 83.88 160 PHE B O 1
ATOM 4122 N N . SER B 1 161 ? 4.453 42.875 5.234 1 86.19 161 SER B N 1
ATOM 4123 C CA . SER B 1 161 ? 3.938 43.969 6.047 1 86.19 161 SER B CA 1
ATOM 4124 C C . SER B 1 161 ? 4.398 43.844 7.496 1 86.19 161 SER B C 1
ATOM 4126 O O . SER B 1 161 ? 5.09 42.906 7.855 1 86.19 161 SER B O 1
ATOM 4128 N N . LYS B 1 162 ? 3.941 44.875 8.266 1 91.31 162 LYS B N 1
ATOM 4129 C CA . LYS B 1 162 ? 4.32 44.875 9.68 1 91.31 162 LYS B CA 1
ATOM 4130 C C . LYS B 1 162 ? 3.625 43.75 10.438 1 91.31 162 LYS B C 1
ATOM 4132 O O . LYS B 1 162 ? 4.047 43.406 11.531 1 91.31 162 LYS B O 1
ATOM 4137 N N . THR B 1 163 ? 2.553 43.188 9.844 1 90.44 163 THR B N 1
ATOM 4138 C CA . THR B 1 163 ? 1.776 42.219 10.586 1 90.44 163 THR B CA 1
ATOM 4139 C C . THR B 1 163 ? 1.785 40.875 9.875 1 90.44 163 THR B C 1
ATOM 4141 O O . THR B 1 163 ? 1.322 39.875 10.422 1 90.44 163 THR B O 1
ATOM 4144 N N . GLN B 1 164 ? 2.281 40.844 8.641 1 90.44 164 GLN B N 1
ATOM 4145 C CA . GLN B 1 164 ? 2.244 39.594 7.891 1 90.44 164 GLN B CA 1
ATOM 4146 C C . GLN B 1 164 ? 3.436 39.469 6.945 1 90.44 164 GLN B C 1
ATOM 4148 O O . GLN B 1 164 ? 3.801 40.438 6.281 1 90.44 164 GLN B O 1
ATOM 4153 N N . THR B 1 165 ? 3.99 38.312 6.957 1 92.06 165 THR B N 1
ATOM 4154 C CA . THR B 1 165 ? 5.016 37.969 5.98 1 92.06 165 THR B CA 1
ATOM 4155 C C . THR B 1 165 ? 4.676 36.656 5.293 1 92.06 165 THR B C 1
ATOM 4157 O O . THR B 1 165 ? 4.285 35.688 5.949 1 92.06 165 THR B O 1
ATOM 4160 N N . ILE B 1 166 ? 4.723 36.594 3.961 1 93.25 166 ILE B N 1
ATOM 4161 C CA . ILE B 1 166 ? 4.547 35.375 3.182 1 93.25 166 ILE B CA 1
ATOM 4162 C C . ILE B 1 166 ? 5.719 35.188 2.221 1 93.25 166 ILE B C 1
ATOM 4164 O O . ILE B 1 166 ? 5.871 35.969 1.268 1 93.25 166 ILE B O 1
ATOM 4168 N N . HIS B 1 167 ? 6.527 34.188 2.52 1 94.19 167 HIS B N 1
ATOM 4169 C CA . HIS B 1 167 ? 7.652 33.844 1.663 1 94.19 167 HIS B CA 1
ATOM 4170 C C . HIS B 1 167 ? 7.336 32.594 0.819 1 94.19 167 HIS B C 1
ATOM 4172 O O . HIS B 1 167 ? 6.66 31.688 1.285 1 94.19 167 HIS B O 1
ATOM 4178 N N . LEU B 1 168 ? 7.883 32.594 -0.397 1 95.12 168 LEU B N 1
ATOM 4179 C CA . LEU B 1 168 ? 7.789 31.438 -1.27 1 95.12 168 LEU B CA 1
ATOM 4180 C C . LEU B 1 168 ? 9.141 30.75 -1.402 1 95.12 168 LEU B C 1
ATOM 4182 O O . LEU B 1 168 ? 10.156 31.406 -1.645 1 95.12 168 LEU B O 1
ATOM 4186 N N . ILE B 1 169 ? 9.141 29.5 -1.149 1 96.94 169 ILE B N 1
ATOM 4187 C CA . ILE B 1 169 ? 10.32 28.672 -1.384 1 96.94 169 ILE B CA 1
ATOM 4188 C C . ILE B 1 169 ? 10.094 27.781 -2.602 1 96.94 169 ILE B C 1
ATOM 4190 O O . ILE B 1 169 ? 9.117 27.031 -2.654 1 96.94 169 ILE B O 1
ATOM 4194 N N . CYS B 1 170 ? 11.055 27.844 -3.561 1 95.94 170 CYS B N 1
ATOM 4195 C CA . CYS B 1 170 ? 10.898 27.094 -4.805 1 95.94 170 CYS B CA 1
ATOM 4196 C C . CYS B 1 170 ? 11.883 25.938 -4.875 1 95.94 170 CYS B C 1
ATOM 4198 O O . CYS B 1 170 ? 13.016 26.047 -4.402 1 95.94 170 CYS B O 1
ATOM 4200 N N . ASP B 1 171 ? 11.461 24.781 -5.438 1 93.38 171 ASP B N 1
ATOM 4201 C CA . ASP B 1 171 ? 12.242 23.594 -5.746 1 93.38 171 ASP B CA 1
ATOM 4202 C C . ASP B 1 171 ? 13.094 23.172 -4.551 1 93.38 171 ASP B C 1
ATOM 4204 O O . ASP B 1 171 ? 14.297 22.969 -4.684 1 93.38 171 ASP B O 1
ATOM 4208 N N . PRO B 1 172 ? 12.406 23.062 -3.404 1 93.69 172 PRO B N 1
ATOM 4209 C CA . PRO B 1 172 ? 13.188 22.672 -2.23 1 93.69 172 PRO B CA 1
ATOM 4210 C C . PRO B 1 172 ? 13.656 21.219 -2.297 1 93.69 172 PRO B C 1
ATOM 4212 O O . PRO B 1 172 ? 12.914 20.344 -2.75 1 93.69 172 PRO B O 1
ATOM 4215 N N . PRO B 1 173 ? 14.93 20.984 -1.869 1 92.06 173 PRO B N 1
ATOM 4216 C CA . PRO B 1 173 ? 15.258 19.578 -1.64 1 92.06 173 PRO B CA 1
ATOM 4217 C C . PRO B 1 173 ? 14.32 18.906 -0.646 1 92.06 173 PRO B C 1
ATOM 4219 O O . PRO B 1 173 ? 13.773 19.562 0.239 1 92.06 173 PRO B O 1
ATOM 4222 N N . LYS B 1 174 ? 14.148 17.625 -0.818 1 93.5 174 LYS B N 1
ATOM 4223 C CA . LYS B 1 174 ? 13.258 16.875 0.066 1 93.5 174 LYS B CA 1
ATOM 4224 C C . LYS B 1 174 ? 13.953 16.531 1.383 1 93.5 174 LYS B C 1
ATOM 4226 O O . LYS B 1 174 ? 15.18 16.438 1.435 1 93.5 174 LYS B O 1
ATOM 4231 N N . GLY B 1 175 ? 13.078 16.469 2.426 1 93.44 175 GLY B N 1
ATOM 4232 C CA . GLY B 1 175 ? 13.641 16.125 3.721 1 93.44 175 GLY B CA 1
ATOM 4233 C C . GLY B 1 175 ? 13.102 16.984 4.855 1 93.44 175 GLY B C 1
ATOM 4234 O O . GLY B 1 175 ? 11.984 17.5 4.773 1 93.44 175 GLY B O 1
ATOM 4235 N N . VAL B 1 176 ? 13.922 17.016 5.891 1 93.94 176 VAL B N 1
ATOM 4236 C CA . VAL B 1 176 ? 13.531 17.719 7.109 1 93.94 176 VAL B CA 1
ATOM 4237 C C . VAL B 1 176 ? 13.938 19.188 7.023 1 93.94 176 VAL B C 1
ATOM 4239 O O . VAL B 1 176 ? 15.031 19.5 6.551 1 93.94 176 VAL B O 1
ATOM 4242 N N . TYR B 1 177 ? 13.047 20.047 7.477 1 95.44 177 TYR B N 1
ATOM 4243 C CA . TYR B 1 177 ? 13.297 21.484 7.512 1 95.44 177 TYR B CA 1
ATOM 4244 C C . TYR B 1 177 ? 13 22.047 8.898 1 95.44 177 TYR B C 1
ATOM 4246 O O . TYR B 1 177 ? 12.266 21.453 9.68 1 95.44 177 TYR B O 1
ATOM 4254 N N . THR B 1 178 ? 13.648 23.188 9.117 1 95.12 178 THR B N 1
ATOM 4255 C CA . THR B 1 178 ? 13.352 23.938 10.32 1 95.12 178 THR B CA 1
ATOM 4256 C C . THR B 1 178 ? 13.016 25.391 9.984 1 95.12 178 THR B C 1
ATOM 4258 O O . THR B 1 178 ? 13.602 25.969 9.062 1 95.12 178 THR B O 1
ATOM 4261 N N . VAL B 1 179 ? 12.086 25.922 10.688 1 96.31 179 VAL B N 1
ATOM 4262 C CA . VAL B 1 179 ? 11.766 27.344 10.578 1 96.31 179 VAL B CA 1
ATOM 4263 C C . VAL B 1 179 ? 12.016 28.031 11.914 1 96.31 179 VAL B C 1
ATOM 4265 O O . VAL B 1 179 ? 11.477 27.625 12.945 1 96.31 179 VAL B O 1
ATOM 4268 N N . LYS B 1 180 ? 12.859 28.953 11.867 1 95 180 LYS B N 1
ATOM 4269 C CA . LYS B 1 180 ? 13.125 29.766 13.039 1 95 180 LYS B CA 1
ATOM 4270 C C . LYS B 1 180 ? 12.375 31.094 12.969 1 95 180 LYS B C 1
ATOM 4272 O O . LYS B 1 180 ? 12.586 31.891 12.047 1 95 180 LYS B O 1
ATOM 4277 N N . LEU B 1 181 ? 11.531 31.359 13.945 1 95.06 181 LEU B N 1
ATOM 4278 C CA . LEU B 1 181 ? 10.719 32.562 13.969 1 95.06 181 LEU B CA 1
ATOM 4279 C C . LEU B 1 181 ? 11.453 33.719 14.672 1 95.06 181 LEU B C 1
ATOM 4281 O O . LEU B 1 181 ? 12.266 33.469 15.57 1 95.06 181 LEU B O 1
ATOM 4285 N N . SER B 1 182 ? 11.141 34.906 14.18 1 94.38 182 SER B N 1
ATOM 4286 C CA . SER B 1 182 ? 11.656 36.125 14.812 1 94.38 182 SER B CA 1
ATOM 4287 C C . SER B 1 182 ? 10.734 37.312 14.57 1 94.38 182 SER B C 1
ATOM 4289 O O . SER B 1 182 ? 9.984 37.344 13.594 1 94.38 182 SER B O 1
ATOM 4291 N N . ALA B 1 183 ? 10.75 38.188 15.508 1 93.5 183 ALA B N 1
ATOM 4292 C CA . ALA B 1 183 ? 10.023 39.438 15.391 1 93.5 183 ALA B CA 1
ATOM 4293 C C . ALA B 1 183 ? 10.734 40.562 16.141 1 93.5 183 ALA B C 1
ATOM 4295 O O . ALA B 1 183 ? 11.688 40.312 16.891 1 93.5 183 ALA B O 1
ATOM 4296 N N . ASP B 1 184 ? 10.281 41.844 15.922 1 93.06 184 ASP B N 1
ATOM 4297 C CA . ASP B 1 184 ? 10.922 43 16.547 1 93.06 184 ASP B CA 1
ATOM 4298 C C . ASP B 1 184 ? 10.656 43.031 18.047 1 93.06 184 ASP B C 1
ATOM 4300 O O . ASP B 1 184 ? 11.445 43.594 18.797 1 93.06 184 ASP B O 1
ATOM 4304 N N . ALA B 1 185 ? 9.484 42.531 18.406 1 89.94 185 ALA B N 1
ATOM 4305 C CA . ALA B 1 185 ? 9.102 42.469 19.812 1 89.94 185 ALA B CA 1
ATOM 4306 C C . ALA B 1 185 ? 8.625 41.062 20.172 1 89.94 185 ALA B C 1
ATOM 4308 O O . ALA B 1 185 ? 8.156 40.312 19.312 1 89.94 185 ALA B O 1
ATOM 4309 N N . ASN B 1 186 ? 8.781 40.844 21.469 1 88.56 186 ASN B N 1
ATOM 4310 C CA . ASN B 1 186 ? 8.305 39.531 21.969 1 88.56 186 ASN B CA 1
ATOM 4311 C C . ASN B 1 186 ? 6.785 39.531 22.094 1 88.56 186 ASN B C 1
ATOM 4313 O O . ASN B 1 186 ? 6.238 39.625 23.188 1 88.56 186 ASN B O 1
ATOM 4317 N N . LYS B 1 187 ? 6.172 39.406 20.984 1 88.5 187 LYS B N 1
ATOM 4318 C CA . LYS B 1 187 ? 4.719 39.281 20.906 1 88.5 187 LYS B CA 1
ATOM 4319 C C . LYS B 1 187 ? 4.316 38 20.156 1 88.5 187 LYS B C 1
ATOM 4321 O O . LYS B 1 187 ? 5.117 37.438 19.422 1 88.5 187 LYS B O 1
ATOM 4326 N N . PRO B 1 188 ? 3.119 37.656 20.406 1 88.31 188 PRO B N 1
ATOM 4327 C CA . PRO B 1 188 ? 2.68 36.375 19.828 1 88.31 188 PRO B CA 1
ATOM 4328 C C . PRO B 1 188 ? 2.58 36.438 18.312 1 88.31 188 PRO B C 1
ATOM 4330 O O . PRO B 1 188 ? 2.273 37.469 17.734 1 88.31 188 PRO B O 1
ATOM 4333 N N . CYS B 1 189 ? 2.854 35.281 17.719 1 90.12 189 CYS B N 1
ATOM 4334 C CA . CYS B 1 189 ? 2.625 35.125 16.281 1 90.12 189 CYS B CA 1
ATOM 4335 C C . CYS B 1 189 ? 2.207 33.688 15.969 1 90.12 189 CYS B C 1
ATOM 4337 O O . CYS B 1 189 ? 2.307 32.812 16.812 1 90.12 189 CYS B O 1
ATOM 4339 N N . ILE B 1 190 ? 1.591 33.5 14.812 1 89.5 190 ILE B N 1
ATOM 4340 C CA . ILE B 1 190 ? 1.262 32.188 14.273 1 89.5 190 ILE B CA 1
ATOM 4341 C C . ILE B 1 190 ? 1.977 32 12.938 1 89.5 190 ILE B C 1
ATOM 4343 O O . ILE B 1 190 ? 2.176 32.938 12.18 1 89.5 190 ILE B O 1
ATOM 4347 N N . PHE B 1 191 ? 2.387 30.812 12.711 1 92.12 191 PHE B N 1
ATOM 4348 C CA . PHE B 1 191 ? 2.969 30.516 11.406 1 92.12 191 PHE B CA 1
ATOM 4349 C C . PHE B 1 191 ? 2.283 29.328 10.766 1 92.12 191 PHE B C 1
ATOM 4351 O O . PHE B 1 191 ? 1.732 28.469 11.469 1 92.12 191 PHE B O 1
ATOM 4358 N N . GLU B 1 192 ? 2.309 29.25 9.445 1 94.56 192 GLU B N 1
ATOM 4359 C CA . GLU B 1 192 ? 1.847 28.125 8.648 1 94.56 192 GLU B CA 1
ATOM 4360 C C . GLU B 1 192 ? 2.812 27.828 7.504 1 94.56 192 GLU B C 1
ATOM 4362 O O . GLU B 1 192 ? 3.322 28.75 6.859 1 94.56 192 GLU B O 1
ATOM 4367 N N . ILE B 1 193 ? 3.121 26.609 7.438 1 97.69 193 ILE B N 1
ATOM 4368 C CA . ILE B 1 193 ? 3.717 26.109 6.199 1 97.69 193 ILE B CA 1
ATOM 4369 C C . ILE B 1 193 ? 2.631 25.516 5.301 1 97.69 193 ILE B C 1
ATOM 4371 O O . ILE B 1 193 ? 1.937 24.578 5.695 1 97.69 193 ILE B O 1
ATOM 4375 N N . ARG B 1 194 ? 2.449 26.094 4.141 1 96.81 194 ARG B N 1
ATOM 4376 C CA . ARG B 1 194 ? 1.457 25.609 3.182 1 96.81 194 ARG B CA 1
ATOM 4377 C C . ARG B 1 194 ? 2.111 25.25 1.854 1 96.81 194 ARG B C 1
ATOM 4379 O O . ARG B 1 194 ? 3.088 25.875 1.442 1 96.81 194 ARG B O 1
ATOM 4386 N N . ALA B 1 195 ? 1.545 24.266 1.188 1 98.12 195 ALA B N 1
ATOM 4387 C CA . ALA B 1 195 ? 2.137 23.812 -0.067 1 98.12 195 ALA B CA 1
ATOM 4388 C C . ALA B 1 195 ? 1.07 23.266 -1.009 1 98.12 195 ALA B C 1
ATOM 4390 O O . ALA B 1 195 ? 0.249 22.438 -0.61 1 98.12 195 ALA B O 1
ATOM 4391 N N . PRO B 1 196 ? 1.073 23.812 -2.238 1 96.75 196 PRO B N 1
ATOM 4392 C CA . PRO B 1 196 ? 0.284 23.094 -3.242 1 96.75 196 PRO B CA 1
ATOM 4393 C C . PRO B 1 196 ? 0.726 21.641 -3.412 1 96.75 196 PRO B C 1
ATOM 4395 O O . PRO B 1 196 ? 1.923 21.359 -3.537 1 96.75 196 PRO B O 1
ATOM 4398 N N . THR B 1 197 ? -0.218 20.734 -3.387 1 96.12 197 THR B N 1
ATOM 4399 C CA . THR B 1 197 ? 0.144 19.328 -3.426 1 96.12 197 THR B CA 1
ATOM 4400 C C . THR B 1 197 ? -0.97 18.5 -4.062 1 96.12 197 THR B C 1
ATOM 4402 O O . THR B 1 197 ? -2.148 18.828 -3.928 1 96.12 197 THR B O 1
ATOM 4405 N N . ASN B 1 198 ? -0.564 17.422 -4.707 1 93.88 198 ASN B N 1
ATOM 4406 C CA . ASN B 1 198 ? -1.516 16.422 -5.203 1 93.88 198 ASN B CA 1
ATOM 4407 C C . ASN B 1 198 ? -1.615 15.227 -4.262 1 93.88 198 ASN B C 1
ATOM 4409 O O . ASN B 1 198 ? -2.455 14.344 -4.461 1 93.88 198 ASN B O 1
ATOM 4413 N N . LEU B 1 199 ? -0.734 15.141 -3.299 1 96.06 199 LEU B N 1
ATOM 4414 C CA . LEU B 1 199 ? -0.867 14.172 -2.219 1 96.06 199 LEU B CA 1
ATOM 4415 C C . LEU B 1 199 ? -1.781 14.703 -1.119 1 96.06 199 LEU B C 1
ATOM 4417 O O . LEU B 1 199 ? -1.312 15.32 -0.163 1 96.06 199 LEU B O 1
ATOM 4421 N N . THR B 1 200 ? -3.045 14.445 -1.269 1 95.25 200 THR B N 1
ATOM 4422 C CA . THR B 1 200 ? -4.051 14.938 -0.335 1 95.25 200 THR B CA 1
ATOM 4423 C C . THR B 1 200 ? -4.617 13.797 0.505 1 95.25 200 THR B C 1
ATOM 4425 O O . THR B 1 200 ? -4.512 12.625 0.125 1 95.25 200 THR B O 1
ATOM 4428 N N . ILE B 1 201 ? -5.078 14.188 1.615 1 96.06 201 ILE B N 1
ATOM 4429 C CA . ILE B 1 201 ? -5.77 13.266 2.512 1 96.06 201 ILE B CA 1
ATOM 4430 C C . ILE B 1 201 ? -7.246 13.633 2.594 1 96.06 201 ILE B C 1
ATOM 4432 O O . ILE B 1 201 ? -7.59 14.758 2.965 1 96.06 201 ILE B O 1
ATOM 4436 N N . ASP B 1 202 ? -8.062 12.695 2.221 1 93.06 202 ASP B N 1
ATOM 4437 C CA . ASP B 1 202 ? -9.5 12.938 2.23 1 93.06 202 ASP B CA 1
ATOM 4438 C C . ASP B 1 202 ? -10.227 11.883 3.066 1 93.06 202 ASP B C 1
ATOM 4440 O O . ASP B 1 202 ? -10.062 10.688 2.846 1 93.06 202 ASP B O 1
ATOM 4444 N N . GLY B 1 203 ? -10.961 12.344 4.059 1 93.88 203 GLY B N 1
ATOM 4445 C CA . GLY B 1 203 ? -11.641 11.406 4.934 1 93.88 203 GLY B CA 1
ATOM 4446 C C . GLY B 1 203 ? -12.609 12.07 5.887 1 93.88 203 GLY B C 1
ATOM 4447 O O . GLY B 1 203 ? -13.109 13.164 5.605 1 93.88 203 GLY B O 1
ATOM 4448 N N . GLY B 1 204 ? -12.93 11.297 6.895 1 94.19 204 GLY B N 1
ATOM 4449 C CA . GLY B 1 204 ? -13.859 11.75 7.914 1 94.19 204 GLY B CA 1
ATOM 4450 C C . GLY B 1 204 ? -13.977 10.797 9.086 1 94.19 204 GLY B C 1
ATOM 4451 O O . GLY B 1 204 ? -13.461 9.68 9.031 1 94.19 204 GLY B O 1
ATOM 4452 N N . PHE B 1 205 ? -14.664 11.344 10.102 1 94.62 205 PHE B N 1
ATOM 4453 C CA . PHE B 1 205 ? -14.852 10.547 11.312 1 94.62 205 PHE B CA 1
ATOM 4454 C C . PHE B 1 205 ? -16.125 9.711 11.219 1 94.62 205 PHE B C 1
ATOM 4456 O O . PHE B 1 205 ? -17.156 10.203 10.766 1 94.62 205 PHE B O 1
ATOM 4463 N N . ILE B 1 206 ? -15.953 8.422 11.609 1 94.5 206 ILE B N 1
ATOM 4464 C CA . ILE B 1 206 ? -17.078 7.492 11.586 1 94.5 206 ILE B CA 1
ATOM 4465 C C . ILE B 1 206 ? -17.188 6.777 12.938 1 94.5 206 ILE B C 1
ATOM 4467 O O . ILE B 1 206 ? -16.172 6.57 13.617 1 94.5 206 ILE B O 1
ATOM 4471 N N . SER B 1 207 ? -18.406 6.281 13.273 1 93.62 207 SER B N 1
ATOM 4472 C CA . SER B 1 207 ? -18.625 5.652 14.57 1 93.62 207 SER B CA 1
ATOM 4473 C C . SER B 1 207 ? -18.609 4.133 14.461 1 93.62 207 SER B C 1
ATOM 4475 O O . SER B 1 207 ? -18.531 3.434 15.469 1 93.62 207 SER B O 1
ATOM 4477 N N . ASP B 1 208 ? -18.688 3.635 13.25 1 93.94 208 ASP B N 1
ATOM 4478 C CA . ASP B 1 208 ? -18.578 2.215 12.938 1 93.94 208 ASP B CA 1
ATOM 4479 C C . ASP B 1 208 ? -17.453 1.955 11.945 1 93.94 208 ASP B C 1
ATOM 4481 O O . ASP B 1 208 ? -17.469 2.475 10.828 1 93.94 208 ASP B O 1
ATOM 4485 N N . GLN B 1 209 ? -16.562 1.131 12.375 1 95.06 209 GLN B N 1
ATOM 4486 C CA . GLN B 1 209 ? -15.367 0.87 11.562 1 95.06 209 GLN B CA 1
ATOM 4487 C C . GLN B 1 209 ? -15.75 0.337 10.188 1 95.06 209 GLN B C 1
ATOM 4489 O O . GLN B 1 209 ? -14.961 0.425 9.242 1 95.06 209 GLN B O 1
ATOM 4494 N N . ARG B 1 210 ? -16.922 -0.192 10.086 1 94.94 210 ARG B N 1
ATOM 4495 C CA . ARG B 1 210 ? -17.344 -0.799 8.828 1 94.94 210 ARG B CA 1
ATOM 4496 C C . ARG B 1 210 ? -18.141 0.195 7.984 1 94.94 210 ARG B C 1
ATOM 4498 O O . ARG B 1 210 ? -18.562 -0.128 6.871 1 94.94 210 ARG B O 1
ATOM 4505 N N . ASP B 1 211 ? -18.297 1.425 8.461 1 93.06 211 ASP B N 1
ATOM 4506 C CA . ASP B 1 211 ? -18.984 2.494 7.742 1 93.06 211 ASP B CA 1
ATOM 4507 C C . ASP B 1 211 ? -18.016 3.234 6.816 1 93.06 211 ASP B C 1
ATOM 4509 O O . ASP B 1 211 ? -16.984 3.729 7.258 1 93.06 211 ASP B O 1
ATOM 4513 N N . ASP B 1 212 ? -18.422 3.361 5.5 1 93.62 212 ASP B N 1
ATOM 4514 C CA . ASP B 1 212 ? -17.531 4.023 4.551 1 93.62 212 ASP B CA 1
ATOM 4515 C C . ASP B 1 212 ? -18.094 5.379 4.129 1 93.62 212 ASP B C 1
ATOM 4517 O O . ASP B 1 212 ? -17.641 5.961 3.141 1 93.62 212 ASP B O 1
ATOM 4521 N N . ASP B 1 213 ? -19.094 5.809 4.832 1 88.62 213 ASP B N 1
ATOM 4522 C CA . ASP B 1 213 ? -19.656 7.129 4.562 1 88.62 213 ASP B CA 1
ATOM 4523 C C . ASP B 1 213 ? -18.844 8.227 5.246 1 88.62 213 ASP B C 1
ATOM 4525 O O . ASP B 1 213 ? -19.344 8.938 6.113 1 88.62 213 ASP B O 1
ATOM 4529 N N . VAL B 1 214 ? -17.656 8.398 4.723 1 89.94 214 VAL B N 1
ATOM 4530 C CA . VAL B 1 214 ? -16.719 9.305 5.375 1 89.94 214 VAL B CA 1
ATOM 4531 C C . VAL B 1 214 ? -16.859 10.711 4.801 1 89.94 214 VAL B C 1
ATOM 4533 O O . VAL B 1 214 ? -16.359 11.68 5.383 1 89.94 214 VAL B O 1
ATOM 4536 N N . GLN B 1 215 ? -17.344 10.812 3.602 1 82.25 215 GLN B N 1
ATOM 4537 C CA . GLN B 1 215 ? -17.516 12.094 2.932 1 82.25 215 GLN B CA 1
ATOM 4538 C C . GLN B 1 215 ? -18.984 12.445 2.783 1 82.25 215 GLN B C 1
ATOM 4540 O O . GLN B 1 215 ? -19.609 12.133 1.762 1 82.25 215 GLN B O 1
ATOM 4545 N N . GLN B 1 216 ? -19.578 12.945 3.779 1 64.81 216 GLN B N 1
ATOM 4546 C CA . GLN B 1 216 ? -21 13.258 3.742 1 64.81 216 GLN B CA 1
ATOM 4547 C C . GLN B 1 216 ? -21.266 14.547 2.961 1 64.81 216 GLN B C 1
ATOM 4549 O O . GLN B 1 216 ? -22.344 14.734 2.404 1 64.81 216 GLN B O 1
ATOM 4554 N N . ILE B 1 217 ? -20.344 15.523 2.992 1 55.94 217 ILE B N 1
ATOM 4555 C CA . ILE B 1 217 ? -20.516 16.797 2.316 1 55.94 217 ILE B CA 1
ATOM 4556 C C . ILE B 1 217 ? -19.484 16.953 1.2 1 55.94 217 ILE B C 1
ATOM 4558 O O . ILE B 1 217 ? -18.297 16.688 1.406 1 55.94 217 ILE B O 1
ATOM 4562 N N . ILE B 1 218 ? -19.859 16.688 -0.172 1 51.69 218 ILE B N 1
ATOM 4563 C CA . ILE B 1 218 ? -18.891 16.859 -1.244 1 51.69 218 ILE B CA 1
ATOM 4564 C C . ILE B 1 218 ? -18.812 18.344 -1.625 1 51.69 218 ILE B C 1
ATOM 4566 O O . ILE B 1 218 ? -19.797 18.906 -2.127 1 51.69 218 ILE B O 1
ATOM 4570 N N . LEU B 1 219 ? -18.328 19.172 -0.89 1 48.28 219 LEU B N 1
ATOM 4571 C CA . LEU B 1 219 ? -18.125 20.5 -1.458 1 48.28 219 LEU B CA 1
ATOM 4572 C C . LEU B 1 219 ? -16.766 20.609 -2.125 1 48.28 219 LEU B C 1
ATOM 4574 O O . LEU B 1 219 ? -15.828 19.906 -1.743 1 48.28 219 LEU B O 1
ATOM 4578 N N . GLU B 1 220 ? -16.75 20.891 -3.383 1 52.78 220 GLU B N 1
ATOM 4579 C CA . GLU B 1 220 ? -15.484 21.297 -3.994 1 52.78 220 GLU B CA 1
ATOM 4580 C C . GLU B 1 220 ? -14.648 22.125 -3.029 1 52.78 220 GLU B C 1
ATOM 4582 O O . GLU B 1 220 ? -14.742 23.359 -3.021 1 52.78 220 GLU B O 1
ATOM 4587 N N . THR B 1 221 ? -14.141 21.453 -1.921 1 63.31 221 THR B N 1
ATOM 4588 C CA . THR B 1 221 ? -13.508 22.266 -0.884 1 63.31 221 THR B CA 1
ATOM 4589 C C . THR B 1 221 ? -12 22.359 -1.114 1 63.31 221 THR B C 1
ATOM 4591 O O . THR B 1 221 ? -11.352 21.344 -1.39 1 63.31 221 THR B O 1
ATOM 4594 N N . ALA B 1 222 ? -11.633 23.656 -1.274 1 80.25 222 ALA B N 1
ATOM 4595 C CA . ALA B 1 222 ? -10.211 23.969 -1.39 1 80.25 222 ALA B CA 1
ATOM 4596 C C . ALA B 1 222 ? -9.492 23.766 -0.059 1 80.25 222 ALA B C 1
ATOM 4598 O O . ALA B 1 222 ? -9.945 24.234 0.981 1 80.25 222 ALA B O 1
ATOM 4599 N N . ASN B 1 223 ? -8.57 22.875 -0.026 1 86.94 223 ASN B N 1
ATOM 4600 C CA . ASN B 1 223 ? -7.594 22.703 1.045 1 86.94 223 ASN B CA 1
ATOM 4601 C C . ASN B 1 223 ? -8.242 22.156 2.311 1 86.94 223 ASN B C 1
ATOM 4603 O O . ASN B 1 223 ? -7.891 22.547 3.42 1 86.94 223 ASN B O 1
ATOM 4607 N N . GLN B 1 224 ? -9.336 21.406 2.184 1 86.56 224 GLN B N 1
ATOM 4608 C CA . GLN B 1 224 ? -10.008 20.766 3.312 1 86.56 224 GLN B CA 1
ATOM 4609 C C . GLN B 1 224 ? -10.266 19.297 3.031 1 86.56 224 GLN B C 1
ATOM 4611 O O . GLN B 1 224 ? -11.078 18.953 2.166 1 86.56 224 GLN B O 1
ATOM 4616 N N . GLY B 1 225 ? -9.695 18.469 3.881 1 89.94 225 GLY B N 1
ATOM 4617 C CA . GLY B 1 225 ? -9.727 17.047 3.598 1 89.94 225 GLY B CA 1
ATOM 4618 C C . GLY B 1 225 ? -10.633 16.266 4.539 1 89.94 225 GLY B C 1
ATOM 4619 O O . GLY B 1 225 ? -10.859 15.07 4.352 1 89.94 225 GLY B O 1
ATOM 4620 N N . ILE B 1 226 ? -11.172 16.953 5.57 1 90.38 226 ILE B N 1
ATOM 4621 C CA . ILE B 1 226 ? -12.062 16.281 6.508 1 90.38 226 ILE B CA 1
ATOM 4622 C C . ILE B 1 226 ? -13.516 16.656 6.199 1 90.38 226 ILE B C 1
ATOM 4624 O O . ILE B 1 226 ? -13.891 17.828 6.301 1 90.38 226 ILE B O 1
ATOM 4628 N N . PHE B 1 227 ? -14.328 15.625 5.949 1 86.88 227 PHE B N 1
ATOM 4629 C CA . PHE B 1 227 ? -15.656 15.906 5.414 1 86.88 227 PHE B CA 1
ATOM 4630 C C . PHE B 1 227 ? -16.734 15.484 6.398 1 86.88 227 PHE B C 1
ATOM 4632 O O . PHE B 1 227 ? -17.922 15.797 6.203 1 86.88 227 PHE B O 1
ATOM 4639 N N . ARG B 1 228 ? -16.391 14.797 7.328 1 88.5 228 ARG B N 1
ATOM 4640 C CA . ARG B 1 228 ? -17.297 14.391 8.406 1 88.5 228 ARG B CA 1
ATOM 4641 C C . ARG B 1 228 ? -16.625 14.562 9.766 1 88.5 228 ARG B C 1
ATOM 4643 O O . ARG B 1 228 ? -15.57 13.969 10.023 1 88.5 228 ARG B O 1
ATOM 4650 N N . TYR B 1 229 ? -17.281 15.383 10.578 1 89.69 229 TYR B N 1
ATOM 4651 C CA . TYR B 1 229 ? -16.703 15.68 11.891 1 89.69 229 TYR B CA 1
ATOM 4652 C C . TYR B 1 229 ? -17.25 14.734 12.953 1 89.69 229 TYR B C 1
ATOM 4654 O O . TYR B 1 229 ? -18.344 14.172 12.789 1 89.69 229 TYR B O 1
ATOM 4662 N N . PRO B 1 230 ? -16.484 14.539 13.969 1 91.06 230 PRO B N 1
ATOM 4663 C CA . PRO B 1 230 ? -16.984 13.672 15.039 1 91.06 230 PRO B CA 1
ATOM 4664 C C . PRO B 1 230 ? -18.016 14.359 15.922 1 91.06 230 PRO B C 1
ATOM 4666 O O . PRO B 1 230 ? -18 15.586 16.062 1 91.06 230 PRO B O 1
ATOM 4669 N N . THR B 1 231 ? -18.844 13.523 16.484 1 87.19 231 THR B N 1
ATOM 4670 C CA . THR B 1 231 ? -19.812 14 17.469 1 87.19 231 THR B CA 1
ATOM 4671 C C . THR B 1 231 ? -19.234 13.945 18.875 1 87.19 231 THR B C 1
ATOM 4673 O O . THR B 1 231 ? -18.578 12.969 19.25 1 87.19 231 THR B O 1
ATOM 4676 N N . GLU B 1 232 ? -19.562 14.969 19.672 1 85.44 232 GLU B N 1
ATOM 4677 C CA . GLU B 1 232 ? -19.062 15.031 21.031 1 85.44 232 GLU B CA 1
ATOM 4678 C C . GLU B 1 232 ? -19.484 13.812 21.844 1 85.44 232 GLU B C 1
ATOM 4680 O O . GLU B 1 232 ? -20.641 13.375 21.75 1 85.44 232 GLU B O 1
ATOM 4685 N N . PHE B 1 233 ? -18.516 13.18 22.469 1 83.19 233 PHE B N 1
ATOM 4686 C CA . PHE B 1 233 ? -18.688 12.078 23.422 1 83.19 233 PHE B CA 1
ATOM 4687 C C . PHE B 1 233 ? -19.078 10.797 22.688 1 83.19 233 PHE B C 1
ATOM 4689 O O . PHE B 1 233 ? -19.594 9.859 23.312 1 83.19 233 PHE B O 1
ATOM 4696 N N . VAL B 1 234 ? -18.984 10.773 21.453 1 87.56 234 VAL B N 1
ATOM 4697 C CA . VAL B 1 234 ? -19.203 9.555 20.688 1 87.56 234 VAL B CA 1
ATOM 4698 C C . VAL B 1 234 ? -17.875 9.031 20.156 1 87.56 234 VAL B C 1
ATOM 4700 O O . VAL B 1 234 ? -17.125 9.773 19.516 1 87.56 234 VAL B O 1
ATOM 4703 N N . LYS B 1 235 ? -17.688 7.832 20.453 1 91.81 235 LYS B N 1
ATOM 4704 C CA . LYS B 1 235 ? -16.484 7.191 19.922 1 91.81 235 LYS B CA 1
ATOM 4705 C C . LYS B 1 235 ? -16.469 7.223 18.391 1 91.81 235 LYS B C 1
ATOM 4707 O O . LYS B 1 235 ? -17.453 6.844 17.75 1 91.81 235 LYS B O 1
ATOM 4712 N N . SER B 1 236 ? -15.305 7.711 17.859 1 94.25 236 SER B N 1
ATOM 4713 C CA . SER B 1 236 ? -15.203 7.805 16.406 1 94.25 236 SER B CA 1
ATOM 4714 C C . SER B 1 236 ? -13.805 7.438 15.93 1 94.25 236 SER B C 1
ATOM 4716 O O . SER B 1 236 ? -12.828 7.586 16.656 1 94.25 236 SER B O 1
ATOM 4718 N N . TRP B 1 237 ? -13.781 6.863 14.75 1 97 237 TRP B N 1
ATOM 4719 C CA . TRP B 1 237 ? -12.523 6.59 14.055 1 97 237 TRP B CA 1
ATOM 4720 C C . TRP B 1 237 ? -12.344 7.531 12.867 1 97 237 TRP B C 1
ATOM 4722 O O . TRP B 1 237 ? -13.312 7.863 12.18 1 97 237 TRP B O 1
ATOM 4732 N N . PHE B 1 238 ? -11.125 7.988 12.719 1 97.44 238 PHE B N 1
ATOM 4733 C CA . PHE B 1 238 ? -10.82 8.75 11.508 1 97.44 238 PHE B CA 1
ATOM 4734 C C . PHE B 1 238 ? -10.469 7.812 10.359 1 97.44 238 PHE B C 1
ATOM 4736 O O . PHE B 1 238 ? -9.477 7.078 10.43 1 97.44 238 PHE B O 1
ATOM 4743 N N . ALA B 1 239 ? -11.297 7.758 9.312 1 97.12 239 ALA B N 1
ATOM 4744 C CA . ALA B 1 239 ? -11.062 6.973 8.102 1 97.12 239 ALA B CA 1
ATOM 4745 C C . ALA B 1 239 ? -10.758 7.879 6.914 1 97.12 239 ALA B C 1
ATOM 4747 O O . ALA B 1 239 ? -11.383 8.93 6.75 1 97.12 239 ALA B O 1
ATOM 4748 N N . PHE B 1 240 ? -9.758 7.43 6.121 1 96.5 240 PHE B N 1
ATOM 4749 C CA . PHE B 1 240 ? -9.352 8.367 5.078 1 96.5 240 PHE B CA 1
ATOM 4750 C C . PHE B 1 240 ? -8.695 7.633 3.918 1 96.5 240 PHE B C 1
ATOM 4752 O O . PHE B 1 240 ? -8.422 6.438 4.012 1 96.5 240 PHE B O 1
ATOM 4759 N N . LYS B 1 241 ? -8.555 8.352 2.814 1 95.56 241 LYS B N 1
ATOM 4760 C CA . LYS B 1 241 ? -7.824 7.953 1.613 1 95.56 241 LYS B CA 1
ATOM 4761 C C . LYS B 1 241 ? -6.684 8.922 1.321 1 95.56 241 LYS B C 1
ATOM 4763 O O . LYS B 1 241 ? -6.84 10.141 1.475 1 95.56 241 LYS B O 1
ATOM 4768 N N . VAL B 1 242 ? -5.527 8.336 1.038 1 95.94 242 VAL B N 1
ATOM 4769 C CA . VAL B 1 242 ? -4.418 9.141 0.527 1 95.94 242 VAL B CA 1
ATOM 4770 C C . VAL B 1 242 ? -4.438 9.133 -1 1 95.94 242 VAL B C 1
ATOM 4772 O O . VAL B 1 242 ? -4.375 8.07 -1.624 1 95.94 242 VAL B O 1
ATOM 4775 N N . GLU B 1 243 ? -4.543 10.281 -1.521 1 90.94 243 GLU B N 1
ATOM 4776 C CA . GLU B 1 243 ? -4.555 10.359 -2.98 1 90.94 243 GLU B CA 1
ATOM 4777 C C . GLU B 1 243 ? -3.188 10.023 -3.562 1 90.94 243 GLU B C 1
ATOM 4779 O O . GLU B 1 243 ? -2.156 10.422 -3.018 1 90.94 243 GLU B O 1
ATOM 4784 N N . HIS B 1 244 ? -3.188 9.234 -4.641 1 80.88 244 HIS B N 1
ATOM 4785 C CA . HIS B 1 244 ? -1.99 8.812 -5.355 1 80.88 244 HIS B CA 1
ATOM 4786 C C . HIS B 1 244 ? -1.072 7.992 -4.457 1 80.88 244 HIS B C 1
ATOM 4788 O O . HIS B 1 244 ? 0.149 8.156 -4.492 1 80.88 244 HIS B O 1
ATOM 4794 N N . GLU B 1 245 ? -1.717 7.277 -3.637 1 88.19 245 GLU B N 1
ATOM 4795 C CA . GLU B 1 245 ? -0.958 6.367 -2.783 1 88.19 245 GLU B CA 1
ATOM 4796 C C . GLU B 1 245 ? -0.457 5.16 -3.572 1 88.19 245 GLU B C 1
ATOM 4798 O O . GLU B 1 245 ? -1.083 4.098 -3.557 1 88.19 245 GLU B O 1
ATOM 4803 N N . GLU B 1 246 ? 0.595 5.363 -4.234 1 84.75 246 GLU B N 1
ATOM 4804 C CA . GLU B 1 246 ? 1.22 4.238 -4.922 1 84.75 246 GLU B CA 1
ATOM 4805 C C . GLU B 1 246 ? 2.299 3.594 -4.055 1 84.75 246 GLU B C 1
ATOM 4807 O O . GLU B 1 246 ? 3.225 4.273 -3.602 1 84.75 246 GLU B O 1
ATOM 4812 N N . PHE B 1 247 ? 2.092 2.361 -3.822 1 89.88 247 PHE B N 1
ATOM 4813 C CA . PHE B 1 247 ? 3.09 1.675 -3.01 1 89.88 247 PHE B CA 1
ATOM 4814 C C . PHE B 1 247 ? 4.492 1.935 -3.543 1 89.88 247 PHE B C 1
ATOM 4816 O O . PHE B 1 247 ? 4.715 1.918 -4.754 1 89.88 247 PHE B O 1
ATOM 4823 N N . PRO B 1 248 ? 5.383 2.275 -2.768 1 92.5 248 PRO B N 1
ATOM 4824 C CA . PRO B 1 248 ? 5.453 2.039 -1.324 1 92.5 248 PRO B CA 1
ATOM 4825 C C . PRO B 1 248 ? 5.031 3.258 -0.506 1 92.5 248 PRO B C 1
ATOM 4827 O O . PRO B 1 248 ? 5.195 3.271 0.717 1 92.5 248 PRO B O 1
ATOM 4830 N N . ALA B 1 249 ? 4.547 4.305 -1.139 1 93.31 249 ALA B N 1
ATOM 4831 C CA . ALA B 1 249 ? 4.016 5.418 -0.36 1 93.31 249 ALA B CA 1
ATOM 4832 C C . ALA B 1 249 ? 2.896 4.957 0.569 1 93.31 249 ALA B C 1
ATOM 4834 O O . ALA B 1 249 ? 2.043 4.16 0.174 1 93.31 249 ALA B O 1
ATOM 4835 N N . HIS B 1 250 ? 3.002 5.457 1.824 1 94.19 250 HIS B N 1
ATOM 4836 C CA . HIS B 1 250 ? 1.978 5.031 2.77 1 94.19 250 HIS B CA 1
ATOM 4837 C C . HIS B 1 250 ? 1.906 5.969 3.969 1 94.19 250 HIS B C 1
ATOM 4839 O O . HIS B 1 250 ? 2.92 6.547 4.371 1 94.19 250 HIS B O 1
ATOM 4845 N N . PRO B 1 251 ? 0.749 6.105 4.484 1 97.25 251 PRO B N 1
ATOM 4846 C CA . PRO B 1 251 ? 0.655 6.75 5.797 1 97.25 251 PRO B CA 1
ATOM 4847 C C . PRO B 1 251 ? 1.123 5.844 6.934 1 97.25 251 PRO B C 1
ATOM 4849 O O . PRO B 1 251 ? 1.074 4.617 6.809 1 97.25 251 PRO B O 1
ATOM 4852 N N . GLU B 1 252 ? 1.531 6.477 8.016 1 94 252 GLU B N 1
ATOM 4853 C CA . GLU B 1 252 ? 2.061 5.711 9.141 1 94 252 GLU B CA 1
ATOM 4854 C C . GLU B 1 252 ? 1.263 5.98 10.414 1 94 252 GLU B C 1
ATOM 4856 O O . GLU B 1 252 ? 1.012 5.062 11.195 1 94 252 GLU B O 1
ATOM 4861 N N . GLU B 1 253 ? 0.948 7.211 10.586 1 95.62 253 GLU B N 1
ATOM 4862 C CA . GLU B 1 253 ? 0.277 7.57 11.836 1 95.62 253 GLU B CA 1
ATOM 4863 C C . GLU B 1 253 ? -0.579 8.82 11.664 1 95.62 253 GLU B C 1
ATOM 4865 O O . GLU B 1 253 ? -0.407 9.57 10.695 1 95.62 253 GLU B O 1
ATOM 4870 N N . VAL B 1 254 ? -1.458 8.977 12.633 1 97.38 254 VAL B N 1
ATOM 4871 C CA . VAL B 1 254 ? -2.328 10.148 12.703 1 97.38 254 VAL B CA 1
ATOM 4872 C C . VAL B 1 254 ? -2.186 10.82 14.07 1 97.38 254 VAL B C 1
ATOM 4874 O O . VAL B 1 254 ? -2.174 10.141 15.102 1 97.38 254 VAL B O 1
ATOM 4877 N N . HIS B 1 255 ? -2.02 12.117 14.016 1 94.81 255 HIS B N 1
ATOM 4878 C CA . HIS B 1 255 ? -2.076 12.922 15.227 1 94.81 255 HIS B CA 1
ATOM 4879 C C . HIS B 1 255 ? -3.371 13.727 15.297 1 94.81 255 HIS B C 1
ATOM 4881 O O . HIS B 1 255 ? -3.734 14.414 14.336 1 94.81 255 HIS B O 1
ATOM 4887 N N . ILE B 1 256 ? -4.016 13.633 16.312 1 92 256 ILE B N 1
ATOM 4888 C CA . ILE B 1 256 ? -5.102 14.547 16.641 1 92 256 ILE B CA 1
ATOM 4889 C C . ILE B 1 256 ? -4.691 15.438 17.812 1 92 256 ILE B C 1
ATOM 4891 O O . ILE B 1 256 ? -4.348 14.938 18.875 1 92 256 ILE B O 1
ATOM 4895 N N . TYR B 1 257 ? -4.742 16.734 17.5 1 87.19 257 TYR B N 1
ATOM 4896 C CA . TYR B 1 257 ? -4.129 17.594 18.516 1 87.19 257 TYR B CA 1
ATOM 4897 C C . TYR B 1 257 ? -4.754 18.984 18.516 1 87.19 257 TYR B C 1
ATOM 4899 O O . TYR B 1 257 ? -5.52 19.328 17.609 1 87.19 257 TYR B O 1
ATOM 4907 N N . MET B 1 258 ? -4.539 19.625 19.594 1 79.5 258 MET B N 1
ATOM 4908 C CA . MET B 1 258 ? -4.715 21.062 19.781 1 79.5 258 MET B CA 1
ATOM 4909 C C . MET B 1 258 ? -3.391 21.734 20.141 1 79.5 258 MET B C 1
ATOM 4911 O O . MET B 1 258 ? -2.74 21.344 21.109 1 79.5 258 MET B O 1
ATOM 4915 N N . ASN B 1 259 ? -3.062 22.672 19.297 1 75.12 259 ASN B N 1
ATOM 4916 C CA . ASN B 1 259 ? -1.74 23.266 19.438 1 75.12 259 ASN B CA 1
ATOM 4917 C C . ASN B 1 259 ? -1.439 23.609 20.906 1 75.12 259 ASN B C 1
ATOM 4919 O O . ASN B 1 259 ? -2.164 24.391 21.516 1 75.12 259 ASN B O 1
ATOM 4923 N N . GLY B 1 260 ? -0.405 22.938 21.406 1 67.38 260 GLY B N 1
ATOM 4924 C CA . GLY B 1 260 ? 0.133 23.25 22.719 1 67.38 260 GLY B CA 1
ATOM 4925 C C . GLY B 1 260 ? -0.689 22.688 23.859 1 67.38 260 GLY B C 1
ATOM 4926 O O . GLY B 1 260 ? -0.304 22.781 25.031 1 67.38 260 GLY B O 1
ATOM 4927 N N . LEU B 1 261 ? -1.758 22.062 23.609 1 68.5 261 LEU B N 1
ATOM 4928 C CA . LEU B 1 261 ? -2.637 21.625 24.688 1 68.5 261 LEU B CA 1
ATOM 4929 C C . LEU B 1 261 ? -2.779 20.109 24.688 1 68.5 261 LEU B C 1
ATOM 4931 O O . LEU B 1 261 ? -2.76 19.484 25.75 1 68.5 261 LEU B O 1
ATOM 4935 N N . TYR B 1 262 ? -2.996 19.656 23.547 1 74.69 262 TYR B N 1
ATOM 4936 C CA . TYR B 1 262 ? -3.32 18.234 23.406 1 74.69 262 TYR B CA 1
ATOM 4937 C C . TYR B 1 262 ? -2.734 17.656 22.125 1 74.69 262 TYR B C 1
ATOM 4939 O O . TYR B 1 262 ? -2.721 18.328 21.094 1 74.69 262 TYR B O 1
ATOM 4947 N N . ASP B 1 263 ? -2.033 16.406 22.297 1 83.31 263 ASP B N 1
ATOM 4948 C CA . ASP B 1 263 ? -1.556 15.68 21.109 1 83.31 263 ASP B CA 1
ATOM 4949 C C . ASP B 1 263 ? -1.647 14.172 21.328 1 83.31 263 ASP B C 1
ATOM 4951 O O . ASP B 1 263 ? -0.929 13.609 22.156 1 83.31 263 ASP B O 1
ATOM 4955 N N . GLN B 1 264 ? -2.518 13.539 20.594 1 85.69 264 GLN B N 1
ATOM 4956 C CA . GLN B 1 264 ? -2.668 12.094 20.641 1 85.69 264 GLN B CA 1
ATOM 4957 C C . GLN B 1 264 ? -2.277 11.453 19.312 1 85.69 264 GLN B C 1
ATOM 4959 O O . GLN B 1 264 ? -2.701 11.906 18.25 1 85.69 264 GLN B O 1
ATOM 4964 N N . THR B 1 265 ? -1.49 10.391 19.453 1 91.81 265 THR B N 1
ATOM 4965 C CA . THR B 1 265 ? -1.051 9.664 18.281 1 91.81 265 THR B CA 1
ATOM 4966 C C . THR B 1 265 ? -1.868 8.391 18.094 1 91.81 265 THR B C 1
ATOM 4968 O O . THR B 1 265 ? -2.123 7.664 19.047 1 91.81 265 THR B O 1
ATOM 4971 N N . PHE B 1 266 ? -2.256 8.125 16.844 1 94.69 266 PHE B N 1
ATOM 4972 C CA . PHE B 1 266 ? -3.02 6.938 16.484 1 94.69 266 PHE B CA 1
ATOM 4973 C C . PHE B 1 266 ? -2.301 6.137 15.406 1 94.69 266 PHE B C 1
ATOM 4975 O O . PHE B 1 266 ? -1.879 6.691 14.391 1 94.69 266 PHE B O 1
ATOM 4982 N N . GLY B 1 267 ? -2.193 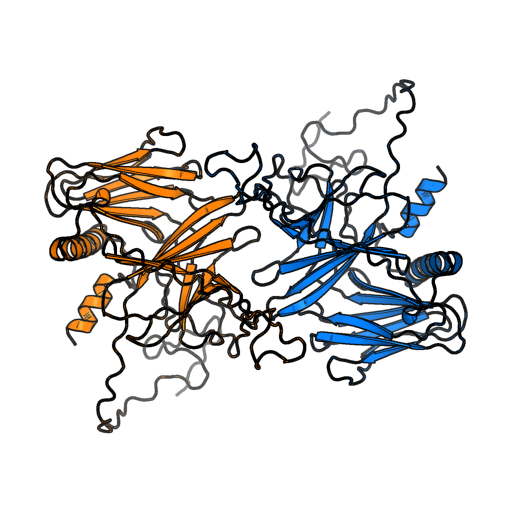4.781 15.68 1 95 267 GLY B N 1
ATOM 4983 C CA . GLY B 1 267 ? -1.799 3.896 14.594 1 95 267 GLY B CA 1
ATOM 4984 C C . GLY B 1 267 ? -2.889 3.697 13.562 1 95 267 GLY B C 1
ATOM 4985 O O . GLY B 1 267 ? -3.988 4.234 13.695 1 95 267 GLY B O 1
ATOM 4986 N N . LEU B 1 268 ? -2.52 2.938 12.531 1 96.38 268 LEU B N 1
ATOM 4987 C CA . LEU B 1 268 ? -3.479 2.773 11.445 1 96.38 268 LEU B CA 1
ATOM 4988 C C . LEU B 1 268 ? -3.773 1.297 11.195 1 96.38 268 LEU B C 1
ATOM 4990 O O . LEU B 1 268 ? -2.898 0.447 11.375 1 96.38 268 LEU B O 1
ATOM 4994 N N . ASN B 1 269 ? -5.004 1.031 10.852 1 94.12 269 ASN B N 1
ATOM 4995 C CA . ASN B 1 269 ? -5.441 -0.248 10.297 1 94.12 269 ASN B CA 1
ATOM 4996 C C . ASN B 1 269 ? -5.941 -0.099 8.867 1 94.12 269 ASN B C 1
ATOM 4998 O O . ASN B 1 269 ? -6.254 1.008 8.422 1 94.12 269 ASN B O 1
ATOM 5002 N N . LEU B 1 270 ? -5.887 -1.184 8.156 1 94.94 270 LEU B N 1
ATOM 5003 C CA . LEU B 1 270 ? -6.484 -1.172 6.824 1 94.94 270 LEU B CA 1
ATOM 5004 C C . LEU B 1 270 ? -7.914 -1.694 6.867 1 94.94 270 LEU B C 1
ATOM 5006 O O . LEU B 1 270 ? -8.297 -2.402 7.801 1 94.94 270 LEU B O 1
ATOM 5010 N N . ARG B 1 271 ? -8.734 -1.299 5.902 1 94.25 271 ARG B N 1
ATOM 5011 C CA . ARG B 1 271 ? -10.094 -1.784 5.688 1 94.25 271 ARG B CA 1
ATOM 5012 C C . ARG B 1 271 ? -10.266 -2.32 4.273 1 94.25 271 ARG B C 1
ATOM 5014 O O . ARG B 1 271 ? -9.75 -1.736 3.314 1 94.25 271 ARG B O 1
ATOM 5021 N N . TYR B 1 272 ? -10.984 -3.393 4.184 1 93.5 272 TYR B N 1
ATOM 5022 C CA . TYR B 1 272 ? -11.305 -3.928 2.863 1 93.5 272 TYR B CA 1
ATOM 5023 C C . TYR B 1 272 ? -12.688 -3.484 2.412 1 93.5 272 TYR B C 1
ATOM 5025 O O . TYR B 1 272 ? -13.555 -3.191 3.24 1 93.5 272 TYR B O 1
ATOM 5033 N N . GLY B 1 273 ? -12.852 -3.426 1.075 1 92 273 GLY B N 1
ATOM 5034 C CA . GLY B 1 273 ? -14.148 -3.084 0.52 1 92 273 GLY B CA 1
ATOM 5035 C C . GLY B 1 273 ? -14.555 -1.647 0.791 1 92 273 GLY B C 1
ATOM 5036 O O . GLY B 1 273 ? -15.742 -1.341 0.889 1 92 273 GLY B O 1
ATOM 5037 N N . CYS B 1 274 ? -13.578 -0.778 1.07 1 93.56 274 CYS B N 1
ATOM 5038 C CA . CYS B 1 274 ? -13.836 0.617 1.408 1 93.56 274 CYS B CA 1
ATOM 5039 C C . CYS B 1 274 ? -13.156 1.554 0.413 1 93.56 274 CYS B C 1
ATOM 5041 O O . CYS B 1 274 ? -12.102 1.23 -0.131 1 93.56 274 CYS B O 1
ATOM 5043 N N . ASP B 1 275 ? -13.766 2.74 0.2 1 91.69 275 ASP B N 1
ATOM 5044 C CA . ASP B 1 275 ? -13.102 3.799 -0.552 1 91.69 275 ASP B CA 1
ATOM 5045 C C . ASP B 1 275 ? -12.07 4.523 0.314 1 91.69 275 ASP B C 1
ATOM 5047 O O . ASP B 1 275 ? -11.102 5.082 -0.201 1 91.69 275 ASP B O 1
ATOM 5051 N N . ALA B 1 276 ? -12.312 4.523 1.585 1 94.69 276 ALA B N 1
ATOM 5052 C CA . ALA B 1 276 ? -11.344 5.008 2.566 1 94.69 276 ALA B CA 1
ATOM 5053 C C . ALA B 1 276 ? -10.688 3.85 3.307 1 94.69 276 ALA B C 1
ATOM 5055 O O . ALA B 1 276 ? -11.102 3.498 4.414 1 94.69 276 ALA B O 1
ATOM 5056 N N . PRO B 1 277 ? -9.633 3.414 2.791 1 95.56 277 PRO B N 1
ATOM 5057 C CA . PRO B 1 277 ? -9.117 2.141 3.295 1 95.56 277 PRO B CA 1
ATOM 5058 C C . PRO B 1 277 ? -8.297 2.303 4.57 1 95.56 277 PRO B C 1
ATOM 5060 O O . PRO B 1 277 ? -8.031 1.319 5.27 1 95.56 277 PRO B O 1
ATOM 5063 N N . HIS B 1 278 ? -7.84 3.471 4.887 1 97.5 278 HIS B N 1
ATOM 5064 C CA . HIS B 1 278 ? -7.105 3.699 6.125 1 97.5 278 HIS B CA 1
ATOM 5065 C C . HIS B 1 278 ? -8.047 4.086 7.262 1 97.5 278 HIS B C 1
ATOM 5067 O O . HIS B 1 278 ? -9 4.836 7.051 1 97.5 278 HIS B O 1
ATOM 5073 N N . ILE B 1 279 ? -7.727 3.609 8.453 1 97.56 279 ILE B N 1
ATOM 5074 C CA . ILE B 1 279 ? -8.523 3.984 9.609 1 97.56 279 ILE B CA 1
ATOM 5075 C C . ILE B 1 279 ? -7.656 3.969 10.867 1 97.56 279 ILE B C 1
ATOM 5077 O O . ILE B 1 279 ? -6.754 3.139 10.992 1 97.56 279 ILE B O 1
ATOM 5081 N N . THR B 1 280 ? -7.902 4.875 11.75 1 97.56 280 THR B N 1
ATOM 5082 C CA . THR B 1 280 ? -7.188 4.836 13.016 1 97.56 280 THR B CA 1
ATOM 5083 C C . THR B 1 280 ? -7.469 3.527 13.758 1 97.56 280 THR B C 1
ATOM 5085 O O . THR B 1 280 ? -8.602 3.043 13.758 1 97.56 280 THR B O 1
ATOM 5088 N N . SER B 1 281 ? -6.477 3.014 14.375 1 94.12 281 SER B N 1
ATOM 5089 C CA . SER B 1 281 ? -6.578 1.712 15.031 1 94.12 281 SER B CA 1
ATOM 5090 C C . SER B 1 281 ? -7.414 1.793 16.297 1 94.12 281 SER B C 1
ATOM 5092 O O . SER B 1 281 ? -7.961 0.786 16.75 1 94.12 281 SER B O 1
ATOM 5094 N N . THR B 1 282 ? -7.398 2.916 16.922 1 92.75 282 THR B N 1
ATOM 5095 C CA . THR B 1 282 ? -8.203 3.156 18.109 1 92.75 282 THR B CA 1
ATOM 5096 C C . THR B 1 282 ? -9.125 4.359 17.922 1 92.75 282 THR B C 1
ATOM 5098 O O . THR B 1 282 ? -8.859 5.211 17.062 1 92.75 282 THR B O 1
ATOM 5101 N N . PRO B 1 283 ? -10.195 4.371 18.672 1 93.12 283 PRO B N 1
ATOM 5102 C CA . PRO B 1 283 ? -11.148 5.465 18.484 1 93.12 283 PRO B CA 1
ATOM 5103 C C . PRO B 1 283 ? -10.711 6.754 19.188 1 93.12 283 PRO B C 1
ATOM 5105 O O . PRO B 1 283 ? -9.945 6.707 20.141 1 93.12 283 PRO B O 1
ATOM 5108 N N . TYR B 1 284 ? -11.219 7.809 18.625 1 91.69 284 TYR B N 1
ATOM 5109 C CA . TYR B 1 284 ? -11.109 9.148 19.188 1 91.69 284 TYR B CA 1
ATOM 5110 C C . TYR B 1 284 ? -12.43 9.594 19.797 1 91.69 284 TYR B C 1
ATOM 5112 O O . TYR B 1 284 ? -13.5 9.344 19.25 1 91.69 284 TYR B O 1
ATOM 5120 N N . ASN B 1 285 ? -12.281 10.133 21.047 1 86.81 285 ASN B N 1
ATOM 5121 C CA . ASN B 1 285 ? -13.43 10.742 21.703 1 86.81 285 ASN B CA 1
ATOM 5122 C C . ASN B 1 285 ? -13.242 12.25 21.875 1 86.81 285 ASN B C 1
ATOM 5124 O O . ASN B 1 285 ? -12.375 12.688 22.625 1 86.81 285 ASN B O 1
ATOM 5128 N N . CYS B 1 286 ? -14.078 12.898 21.172 1 81.38 286 CYS B N 1
ATOM 5129 C CA . CYS B 1 286 ? -13.992 14.352 21.266 1 81.38 286 CYS B CA 1
ATOM 5130 C C . CYS B 1 286 ? -14.727 14.859 22.5 1 81.38 286 CYS B C 1
ATOM 5132 O O . CYS B 1 286 ? -15.898 14.523 22.719 1 81.38 286 CYS B O 1
ATOM 5134 N N . SER B 1 287 ? -14.086 15.594 23.406 1 74.81 287 SER B N 1
ATOM 5135 C CA . SER B 1 287 ? -14.695 15.961 24.672 1 74.81 287 SER B CA 1
ATOM 5136 C C . SER B 1 287 ? -15.195 17.406 24.656 1 74.81 287 SER B C 1
ATOM 5138 O O . SER B 1 287 ? -16.016 17.797 25.484 1 74.81 287 SER B O 1
ATOM 5140 N N . SER B 1 288 ? -14.641 18.234 23.797 1 70.81 288 SER B N 1
ATOM 5141 C CA . SER B 1 288 ? -15.078 19.641 23.797 1 70.81 288 SER B CA 1
ATOM 5142 C C . SER B 1 288 ? -15.117 20.188 22.375 1 70.81 288 SER B C 1
ATOM 5144 O O . SER B 1 288 ? -14.398 19.719 21.5 1 70.81 288 SER B O 1
ATOM 5146 N N . SER B 1 289 ? -16.016 21.141 22.297 1 66.75 289 SER B N 1
ATOM 5147 C CA . SER B 1 289 ? -16.125 21.844 21.016 1 66.75 289 SER B CA 1
ATOM 5148 C C . SER B 1 289 ? -14.984 22.828 20.812 1 66.75 289 SER B C 1
ATOM 5150 O O . SER B 1 289 ? -14.992 23.906 21.406 1 66.75 289 SER B O 1
ATOM 5152 N N . ASN B 1 290 ? -13.883 22.406 20.422 1 69.12 290 ASN B N 1
ATOM 5153 C CA . ASN B 1 290 ? -12.719 23.234 20.109 1 69.12 290 ASN B CA 1
ATOM 5154 C C . ASN B 1 290 ? -12.195 22.938 18.703 1 69.12 290 ASN B C 1
ATOM 5156 O O . ASN B 1 290 ? -12.742 22.078 18 1 69.12 290 ASN B O 1
ATOM 5160 N N . VAL B 1 291 ? -11.312 23.812 18.297 1 74.44 291 VAL B N 1
ATOM 5161 C CA . VAL B 1 291 ? -10.656 23.578 17.016 1 74.44 291 VAL B CA 1
ATOM 5162 C C . VAL B 1 291 ? -9.523 22.578 17.188 1 74.44 291 VAL B C 1
ATOM 5164 O O . VAL B 1 291 ? -8.633 22.766 18.016 1 74.44 291 VAL B O 1
ATOM 5167 N N . TYR B 1 292 ? -9.695 21.5 16.469 1 85.69 292 TYR B N 1
ATOM 5168 C CA . TYR B 1 292 ? -8.703 20.438 16.5 1 85.69 292 TYR B CA 1
ATOM 5169 C C . TYR B 1 292 ? -8.039 20.266 15.141 1 85.69 292 TYR B C 1
ATOM 5171 O O . TYR B 1 292 ? -8.523 20.797 14.141 1 85.69 292 TYR B O 1
ATOM 5179 N N . HIS B 1 293 ? -6.902 19.625 15.242 1 90.75 293 HIS B N 1
ATOM 5180 C CA . HIS B 1 293 ? -6.172 19.312 14.016 1 90.75 293 HIS B CA 1
ATOM 5181 C C . HIS B 1 293 ? -5.969 17.812 13.875 1 90.75 293 HIS B C 1
ATOM 5183 O O . HIS B 1 293 ? -5.754 17.109 14.867 1 90.75 293 HIS B O 1
ATOM 5189 N N . VAL B 1 294 ? -6.156 17.406 12.672 1 96.12 294 VAL B N 1
ATOM 5190 C CA . VAL B 1 294 ? -5.672 16.078 12.289 1 96.12 294 VAL B CA 1
ATOM 5191 C C . VAL B 1 294 ? -4.41 16.219 11.445 1 96.12 294 VAL B C 1
ATOM 5193 O O . VAL B 1 294 ? -4.406 16.922 10.43 1 96.12 294 VAL B O 1
ATOM 5196 N N . LYS B 1 295 ? -3.361 15.609 11.883 1 96.88 295 LYS B N 1
ATOM 5197 C CA . LYS B 1 295 ? -2.119 15.531 11.117 1 96.88 295 LYS B CA 1
ATOM 5198 C C . LYS B 1 295 ? -1.811 14.094 10.711 1 96.88 295 LYS B C 1
ATOM 5200 O O . LYS B 1 295 ? -1.645 13.227 11.57 1 96.88 295 LYS B O 1
ATOM 5205 N N . VAL B 1 296 ? -1.805 13.883 9.406 1 98.06 296 VAL B N 1
ATOM 5206 C CA . VAL B 1 296 ? -1.431 12.57 8.891 1 98.06 296 VAL B CA 1
ATOM 5207 C C . VAL B 1 296 ? 0.033 12.578 8.453 1 98.06 296 VAL B C 1
ATOM 5209 O O . VAL B 1 296 ? 0.446 13.445 7.676 1 98.06 296 VAL B O 1
ATOM 5212 N N . ARG B 1 297 ? 0.771 11.609 8.977 1 97.19 297 ARG B N 1
ATOM 5213 C CA . ARG B 1 297 ? 2.18 11.461 8.625 1 97.19 297 ARG B CA 1
ATOM 5214 C C . ARG B 1 297 ? 2.445 10.117 7.957 1 97.19 297 ARG B C 1
ATOM 5216 O O . ARG B 1 297 ? 1.783 9.125 8.266 1 97.19 297 ARG B O 1
ATOM 5223 N N . GLY B 1 298 ? 3.377 10.141 7.027 1 96.44 298 GLY B N 1
ATOM 5224 C CA . GLY B 1 298 ? 3.773 8.938 6.316 1 96.44 298 GLY B CA 1
ATOM 5225 C C . GLY B 1 298 ? 5.051 9.109 5.512 1 96.44 298 GLY B C 1
ATOM 5226 O O . GLY B 1 298 ? 5.883 9.961 5.836 1 96.44 298 GLY B O 1
ATOM 5227 N N . TYR B 1 299 ? 5.203 8.211 4.605 1 94.5 299 TYR B N 1
ATOM 5228 C CA . TYR B 1 299 ? 6.375 8.242 3.742 1 94.5 299 TYR B CA 1
ATOM 5229 C C . TYR B 1 299 ? 5.973 8.188 2.273 1 94.5 299 TYR B C 1
ATOM 5231 O O . TYR B 1 299 ? 5.043 7.477 1.9 1 94.5 299 TYR B O 1
ATOM 5239 N N . ASP B 1 300 ? 6.723 8.945 1.508 1 93.62 300 ASP B N 1
ATOM 5240 C CA . ASP B 1 300 ? 6.473 8.875 0.071 1 93.62 300 ASP B CA 1
ATOM 5241 C C . ASP B 1 300 ? 7.27 7.738 -0.571 1 93.62 300 ASP B C 1
ATOM 5243 O O . ASP B 1 300 ? 7.855 6.91 0.13 1 93.62 300 ASP B O 1
ATOM 5247 N N . SER B 1 301 ? 7.227 7.648 -1.921 1 91.56 301 SER B N 1
ATOM 5248 C CA . SER B 1 301 ? 7.785 6.512 -2.646 1 91.56 301 SER B CA 1
ATOM 5249 C C . SER B 1 301 ? 9.305 6.465 -2.52 1 91.56 301 SER B C 1
ATOM 5251 O O . SER B 1 301 ? 9.914 5.418 -2.734 1 91.56 301 SER B O 1
ATOM 5253 N N . ASP B 1 302 ? 9.906 7.625 -2.143 1 90.69 302 ASP B N 1
ATOM 5254 C CA . ASP B 1 302 ? 11.359 7.688 -2.037 1 90.69 302 ASP B CA 1
ATOM 5255 C C . ASP B 1 302 ? 11.805 7.625 -0.578 1 90.69 302 ASP B C 1
ATOM 5257 O O . ASP B 1 302 ? 12.992 7.762 -0.28 1 90.69 302 ASP B O 1
ATOM 5261 N N . GLY B 1 303 ? 10.82 7.453 0.275 1 90.75 303 GLY B N 1
ATOM 5262 C CA . GLY B 1 303 ? 11.148 7.301 1.684 1 90.75 303 GLY B CA 1
ATOM 5263 C C . GLY B 1 303 ? 11.219 8.617 2.428 1 90.75 303 GLY B C 1
ATOM 5264 O O . GLY B 1 303 ? 11.695 8.68 3.562 1 90.75 303 GLY B O 1
ATOM 5265 N N . ASN B 1 304 ? 10.797 9.672 1.785 1 91.88 304 ASN B N 1
ATOM 5266 C CA . ASN B 1 304 ? 10.703 10.945 2.494 1 91.88 304 ASN B CA 1
ATOM 5267 C C . ASN B 1 304 ? 9.438 11.016 3.346 1 91.88 304 ASN B C 1
ATOM 5269 O O . ASN B 1 304 ? 8.367 10.586 2.916 1 91.88 304 ASN B O 1
ATOM 5273 N N . ARG B 1 305 ? 9.609 11.672 4.465 1 94.94 305 ARG B N 1
ATOM 5274 C CA . ARG B 1 305 ? 8.445 11.844 5.332 1 94.94 305 ARG B CA 1
ATOM 5275 C C . ARG B 1 305 ? 7.504 12.898 4.781 1 94.94 305 ARG B C 1
ATOM 5277 O O . ARG B 1 305 ? 7.945 13.945 4.293 1 94.94 305 ARG B O 1
ATOM 5284 N N . PHE B 1 306 ? 6.227 12.578 4.816 1 96.62 306 PHE B N 1
ATOM 5285 C CA . PHE B 1 306 ? 5.246 13.609 4.477 1 96.62 306 PHE B CA 1
ATOM 5286 C C . PHE B 1 306 ? 4.316 13.875 5.652 1 96.62 306 PHE B C 1
ATOM 5288 O O . PHE B 1 306 ? 4.203 13.055 6.562 1 96.62 306 PHE B O 1
ATOM 5295 N N . GLN B 1 307 ? 3.699 15.062 5.652 1 97.38 307 GLN B N 1
ATOM 5296 C CA . GLN B 1 307 ? 2.674 15.43 6.625 1 97.38 307 GLN B CA 1
ATOM 5297 C C . GLN B 1 307 ? 1.661 16.391 6.016 1 97.38 307 GLN B C 1
ATOM 5299 O O . GLN B 1 307 ? 2.021 17.25 5.199 1 97.38 307 GLN B O 1
ATOM 5304 N N . ARG B 1 308 ? 0.447 16.203 6.305 1 97.75 308 ARG B N 1
ATOM 5305 C CA . ARG B 1 308 ? -0.671 17.078 5.969 1 97.75 308 ARG B CA 1
ATOM 5306 C C . ARG B 1 308 ? -1.566 17.312 7.18 1 97.75 308 ARG B C 1
ATOM 5308 O O . ARG B 1 308 ? -1.832 16.391 7.953 1 97.75 308 ARG B O 1
ATOM 5315 N N . ILE B 1 309 ? -2.047 18.547 7.309 1 96.88 309 ILE B N 1
ATOM 5316 C CA . ILE B 1 309 ? -2.855 18.906 8.469 1 96.88 309 ILE B CA 1
ATOM 5317 C C . ILE B 1 309 ? -4.207 19.453 8 1 96.88 309 ILE B C 1
ATOM 5319 O O . ILE B 1 309 ? -4.273 20.234 7.055 1 96.88 309 ILE B O 1
ATOM 5323 N N . TYR B 1 310 ? -5.23 19.031 8.641 1 93.25 310 TYR B N 1
ATOM 5324 C CA . TYR B 1 310 ? -6.578 19.547 8.398 1 93.25 310 TYR B CA 1
ATOM 5325 C C . TYR B 1 310 ? -7.293 19.828 9.711 1 93.25 310 TYR B C 1
ATOM 5327 O O . TYR B 1 310 ? -7.121 19.109 10.695 1 93.25 310 TYR B O 1
ATOM 5335 N N . ASP B 1 311 ? -8.102 20.875 9.641 1 87.56 311 ASP B N 1
ATOM 5336 C CA . ASP B 1 311 ? -8.828 21.281 10.844 1 87.56 311 ASP B CA 1
ATOM 5337 C C . ASP B 1 311 ? -10.203 20.625 10.898 1 87.56 311 ASP B C 1
ATOM 5339 O O . ASP B 1 311 ? -10.789 20.312 9.859 1 87.56 311 ASP B O 1
ATOM 5343 N N . PHE B 1 312 ? -10.602 20.406 12.156 1 86.56 312 PHE B N 1
ATOM 5344 C CA . PHE B 1 312 ? -11.969 19.969 12.383 1 86.56 312 PHE B CA 1
ATOM 5345 C C . PHE B 1 312 ? -12.477 20.453 13.734 1 86.56 312 PHE B C 1
ATOM 5347 O O . PHE B 1 312 ? -11.711 21 14.531 1 86.56 312 PHE B O 1
ATOM 5354 N N . TYR B 1 313 ? -13.828 20.359 13.914 1 83.25 313 TYR B N 1
ATOM 5355 C CA . TYR B 1 313 ? -14.414 20.609 15.219 1 83.25 313 TYR B CA 1
ATOM 5356 C C . TYR B 1 313 ? -15.391 19.516 15.609 1 83.25 313 TYR B C 1
ATOM 5358 O O . TYR B 1 313 ? -15.859 18.75 14.758 1 83.25 313 TYR B O 1
ATOM 5366 N N . CYS B 1 314 ? -15.562 19.438 16.891 1 83.88 314 CYS B N 1
ATOM 5367 C CA . CYS B 1 314 ? -16.5 18.438 17.391 1 83.88 314 CYS B CA 1
ATOM 5368 C C . CYS B 1 314 ? -17.938 18.953 17.328 1 83.88 314 CYS B C 1
ATOM 5370 O O . CYS B 1 314 ? -18.234 20.031 17.828 1 83.88 314 CYS B O 1
ATOM 5372 N N . GLU B 1 315 ? -18.781 18.141 16.766 1 81.94 315 GLU B N 1
ATOM 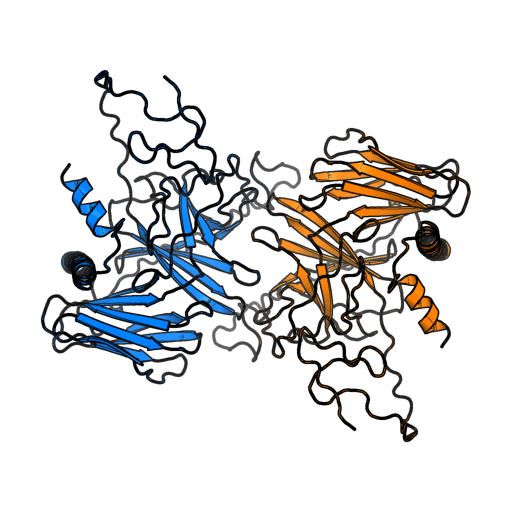5373 C CA . GLU B 1 315 ? -20.188 18.516 16.656 1 81.94 315 GLU B CA 1
ATOM 5374 C C . GLU B 1 315 ? -20.922 18.219 17.953 1 81.94 315 GLU B C 1
ATOM 5376 O O . GLU B 1 315 ? -20.703 17.172 18.594 1 81.94 315 GLU B O 1
ATOM 5381 N N . PRO B 1 316 ? -21.766 19.219 18.359 1 80.44 316 PRO B N 1
ATOM 5382 C CA . PRO B 1 316 ? -22.578 18.938 19.547 1 80.44 316 PRO B CA 1
ATOM 5383 C C . PRO B 1 316 ? -23.562 17.797 19.328 1 80.44 316 PRO B C 1
ATOM 5385 O O . PRO B 1 316 ? -24 17.562 18.203 1 80.44 316 PRO B O 1
ATOM 5388 N N . PRO B 1 317 ? -23.781 17.078 20.453 1 73.81 317 PRO B N 1
ATOM 5389 C CA . PRO B 1 317 ? -24.766 16 20.297 1 73.81 317 PRO B CA 1
ATOM 5390 C C . PRO B 1 317 ? -26.125 16.531 19.844 1 73.81 317 PRO B C 1
ATOM 5392 O O . PRO B 1 317 ? -26.484 17.672 20.125 1 73.81 317 PRO B O 1
ATOM 5395 N N . GLU B 1 318 ? -26.781 16.109 18.844 1 60.34 318 GLU B N 1
ATOM 5396 C CA . GLU B 1 318 ? -28.109 16.547 18.422 1 60.34 318 GLU B CA 1
ATOM 5397 C C . GLU B 1 318 ? -29.047 16.688 19.609 1 60.34 318 GLU B C 1
ATOM 5399 O O . GLU B 1 318 ? -29.156 15.781 20.438 1 60.34 318 GLU B O 1
ATOM 5404 N N . ASN B 1 319 ? -29.266 17.844 20.125 1 50.5 319 ASN B N 1
ATOM 5405 C CA . ASN B 1 319 ? -30.422 17.984 21.016 1 50.5 319 ASN B CA 1
ATOM 5406 C C . ASN B 1 319 ? -31.672 17.375 20.391 1 50.5 319 ASN B C 1
ATOM 5408 O O . ASN B 1 319 ? -32.125 17.781 19.312 1 50.5 319 ASN B O 1
ATOM 5412 N N . VAL B 1 320 ? -32.094 16.266 20.641 1 41.56 320 VAL B N 1
ATOM 5413 C CA . VAL B 1 320 ? -33.5 15.875 20.422 1 41.56 320 VAL B CA 1
ATOM 5414 C C . VAL B 1 320 ? -34.438 16.969 20.969 1 41.56 320 VAL B C 1
ATOM 5416 O O . VAL B 1 320 ? -34.594 17.109 22.172 1 41.56 320 VAL B O 1
ATOM 5419 N N . SER B 1 321 ? -34.5 18.234 20.531 1 36.12 321 SER B N 1
ATOM 5420 C CA . SER B 1 321 ? -35.75 18.906 20.891 1 36.12 321 SER B CA 1
ATOM 5421 C C . SER B 1 321 ? -36.969 18.047 20.531 1 36.12 321 SER B C 1
ATOM 5423 O O . SER B 1 321 ? -36.906 17.281 19.562 1 36.12 321 SER B O 1
ATOM 5425 N N . PRO B 1 322 ? -38.125 18.047 21.375 1 32.91 322 PRO B N 1
ATOM 5426 C CA . PRO B 1 322 ? -39.406 17.531 20.938 1 32.91 322 PRO B CA 1
ATOM 5427 C C . PRO B 1 322 ? -39.812 18.031 19.562 1 32.91 322 PRO B C 1
ATOM 5429 O O . PRO B 1 322 ? -39.688 19.219 19.266 1 32.91 322 PRO B O 1
ATOM 5432 N N . THR B 1 323 ? -39.812 17.266 18.547 1 33.5 323 THR B N 1
ATOM 5433 C CA . THR B 1 323 ? -40.438 17.516 17.266 1 33.5 323 THR B CA 1
ATOM 5434 C C . THR B 1 323 ? -41.781 18.25 17.453 1 33.5 323 THR B C 1
ATOM 5436 O O . THR B 1 323 ? -42.719 17.672 17.984 1 33.5 323 THR B O 1
ATOM 5439 N N . GLN B 1 324 ? -41.969 19.453 17.906 1 30.02 324 GLN B N 1
ATOM 5440 C CA . GLN B 1 324 ? -43.188 19.969 17.266 1 30.02 324 GLN B CA 1
ATOM 5441 C C . GLN B 1 324 ? -43.094 19.828 15.75 1 30.02 324 GLN B C 1
ATOM 5443 O O . GLN B 1 324 ? -42.062 20.078 15.156 1 30.02 324 GLN B O 1
ATOM 5448 N N . ASN B 1 325 ? -44.094 19.047 15.062 1 30.56 325 ASN B N 1
ATOM 5449 C CA . ASN B 1 325 ? -44.469 18.703 13.695 1 30.56 325 ASN B CA 1
ATOM 5450 C C . ASN B 1 325 ? -44.406 19.906 12.773 1 30.56 325 ASN B C 1
ATOM 5452 O O . ASN B 1 325 ? -45.375 20.641 12.633 1 30.56 325 ASN B O 1
ATOM 5456 N N . PRO B 1 326 ? -43.781 21 12.883 1 29.81 326 PRO B N 1
ATOM 5457 C CA . PRO B 1 326 ? -44.281 21.828 11.789 1 29.81 326 PRO B CA 1
ATOM 5458 C C . PRO B 1 326 ? -44.188 21.141 10.43 1 29.81 326 PRO B C 1
ATOM 5460 O O . PRO B 1 326 ? -43.219 20.422 10.172 1 29.81 326 PRO B O 1
ATOM 5463 N N . VAL B 1 327 ? -45.375 20.812 9.734 1 29.33 327 VAL B N 1
ATOM 5464 C CA . VAL B 1 327 ? -45.719 20.422 8.375 1 29.33 327 VAL B CA 1
ATOM 5465 C C . VAL B 1 327 ? -44.844 21.172 7.375 1 29.33 327 VAL B C 1
ATOM 5467 O O . VAL B 1 327 ? -44.969 22.375 7.199 1 29.33 327 VAL B O 1
ATOM 5470 N N . SER B 1 328 ? -43.656 21.14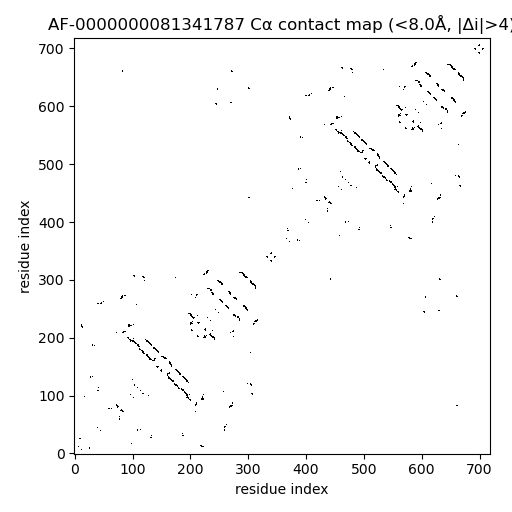1 7.578 1 27.56 328 SER B N 1
ATOM 5471 C CA . SER B 1 328 ? -42.938 21.891 6.562 1 27.56 328 SER B CA 1
ATOM 5472 C C . SER B 1 328 ? -43.312 21.453 5.156 1 27.56 328 SER B C 1
ATOM 5474 O O . SER B 1 328 ? -43.281 20.266 4.844 1 27.56 328 SER B O 1
ATOM 5476 N N . THR B 1 329 ? -44.312 22.047 4.512 1 30.25 329 THR B N 1
ATOM 5477 C CA . THR B 1 329 ? -44.781 22.062 3.133 1 30.25 329 THR B CA 1
ATOM 5478 C C . THR B 1 329 ? -43.625 22.047 2.152 1 30.25 329 THR B C 1
ATOM 5480 O O . THR B 1 329 ? -43.812 22.109 0.938 1 30.25 329 THR B O 1
ATOM 5483 N N . THR B 1 330 ? -42.531 22.547 2.652 1 30.34 330 THR B N 1
ATOM 5484 C CA . THR B 1 330 ? -41.719 22.781 1.46 1 30.34 330 THR B CA 1
ATOM 5485 C C . THR B 1 330 ? -41.312 21.469 0.817 1 30.34 330 THR B C 1
ATOM 5487 O O . THR B 1 330 ? -40.875 20.547 1.509 1 30.34 330 THR B O 1
ATOM 5490 N N . PRO B 1 331 ? -41.75 21.266 -0.395 1 28.55 331 PRO B N 1
ATOM 5491 C CA . PRO B 1 331 ? -41.625 20.078 -1.231 1 28.55 331 PRO B CA 1
ATOM 5492 C C . PRO B 1 331 ? -40.25 19.422 -1.129 1 28.55 331 PRO B C 1
ATOM 5494 O O . PRO B 1 331 ? -39.25 20.094 -0.865 1 28.55 331 PRO B O 1
ATOM 5497 N N . PRO B 1 332 ? -40.344 18.188 -0.753 1 29.31 332 PRO B N 1
ATOM 5498 C CA . PRO B 1 332 ? -39.188 17.281 -0.574 1 29.31 332 PRO B CA 1
ATOM 5499 C C . PRO B 1 332 ? -38.156 17.406 -1.683 1 29.31 332 PRO B C 1
ATOM 5501 O O . PRO B 1 332 ? -38.5 17.266 -2.863 1 29.31 332 PRO B O 1
ATOM 5504 N N . SER B 1 333 ? -37.375 18.391 -1.633 1 28.97 333 SER B N 1
ATOM 5505 C CA . SER B 1 333 ? -36.531 18.719 -2.758 1 28.97 333 SER B CA 1
ATOM 5506 C C . SER B 1 333 ? -35.625 17.531 -3.127 1 28.97 333 SER B C 1
ATOM 5508 O O . SER B 1 333 ? -34.656 17.688 -3.869 1 28.97 333 SER B O 1
ATOM 5510 N N . PHE B 1 334 ? -35.594 16.625 -2.27 1 27.81 334 PHE B N 1
ATOM 5511 C CA . PHE B 1 334 ? -34.594 15.617 -2.641 1 27.81 334 PHE B CA 1
ATOM 5512 C C . PHE B 1 334 ? -35.156 14.703 -3.732 1 27.81 334 PHE B C 1
ATOM 5514 O O . PHE B 1 334 ? -36.312 14.328 -3.703 1 27.81 334 PHE B O 1
ATOM 5521 N N . CYS B 1 335 ? -34.594 14.898 -4.957 1 30.89 335 CYS B N 1
ATOM 5522 C CA . CYS B 1 335 ? -35.125 14.016 -5.988 1 30.89 335 CYS B CA 1
ATOM 5523 C C . CYS B 1 335 ? -35 12.555 -5.582 1 30.89 335 CYS B C 1
ATOM 5525 O O . CYS B 1 335 ? -34.062 12.18 -4.895 1 30.89 335 CYS B O 1
ATOM 5527 N N . GLN B 1 336 ? -36.062 11.93 -5.508 1 28.53 336 GLN B N 1
ATOM 5528 C CA . GLN B 1 336 ? -36.156 10.492 -5.277 1 28.53 336 GLN B CA 1
ATOM 5529 C C . GLN B 1 336 ? -35.031 9.742 -5.973 1 28.53 336 GLN B C 1
ATOM 5531 O O . GLN B 1 336 ? -34.625 8.672 -5.52 1 28.53 336 GLN B O 1
ATOM 5536 N N . ASN B 1 337 ? -34.75 10.078 -7.184 1 28.02 337 ASN B N 1
ATOM 5537 C CA . ASN B 1 337 ? -33.938 9.18 -8 1 28.02 337 ASN B CA 1
ATOM 5538 C C . ASN B 1 337 ? -32.438 9.398 -7.773 1 28.02 337 ASN B C 1
ATOM 5540 O O . ASN B 1 337 ? -31.625 9.18 -8.68 1 28.02 337 ASN B O 1
ATOM 5544 N N . GLY B 1 338 ? -31.922 9.492 -6.523 1 30.36 338 GLY B N 1
ATOM 5545 C CA . GLY B 1 338 ? -30.578 9.531 -5.969 1 30.36 338 GLY B CA 1
ATOM 5546 C C . GLY B 1 338 ? -29.797 10.758 -6.395 1 30.36 338 GLY B C 1
ATOM 5547 O O . GLY B 1 338 ? -28.562 10.789 -6.254 1 30.36 338 GLY B O 1
ATOM 5548 N N . GLY B 1 339 ? -30.188 11.586 -7.148 1 29.16 339 GLY B N 1
ATOM 5549 C CA . GLY B 1 339 ? -29.531 12.805 -7.613 1 29.16 339 GLY B CA 1
ATOM 5550 C C . GLY B 1 339 ? -29.516 13.898 -6.562 1 29.16 339 GLY B C 1
ATOM 5551 O O . GLY B 1 339 ? -30.281 13.859 -5.598 1 29.16 339 GLY B O 1
ATOM 5552 N N . ILE B 1 340 ? -28.344 14.414 -6.141 1 28.81 340 ILE B N 1
ATOM 5553 C CA . ILE B 1 340 ? -28.234 15.484 -5.16 1 28.81 340 ILE B CA 1
ATOM 5554 C C . ILE B 1 340 ? -28.688 16.797 -5.781 1 28.81 340 ILE B C 1
ATOM 5556 O O . ILE B 1 340 ? -28.312 17.125 -6.91 1 28.81 340 ILE B O 1
ATOM 5560 N N . LEU B 1 341 ? -29.75 17.359 -5.172 1 31.08 341 LEU B N 1
ATOM 5561 C CA . LEU B 1 341 ? -30.391 18.625 -5.496 1 31.08 341 LEU B CA 1
ATOM 5562 C C . LEU B 1 341 ? -29.453 19.797 -5.191 1 31.08 341 LEU B C 1
ATOM 5564 O O . LEU B 1 341 ? -29 19.953 -4.055 1 31.08 341 LEU B O 1
ATOM 5568 N N . TYR B 1 342 ? -28.641 20.281 -6.164 1 27.95 342 TYR B N 1
ATOM 5569 C CA . TYR B 1 342 ? -27.906 21.5 -5.832 1 27.95 342 TYR B CA 1
ATOM 5570 C C . TYR B 1 342 ? -28.859 22.656 -5.559 1 27.95 342 TYR B C 1
ATOM 5572 O O . TYR B 1 342 ? -28.984 23.094 -4.414 1 27.95 342 TYR B O 1
ATOM 5580 N N . ASP B 1 343 ? -28.828 23.859 -6.617 1 28.66 343 ASP B N 1
ATOM 5581 C CA . ASP B 1 343 ? -29.688 25.047 -6.531 1 28.66 343 ASP B CA 1
ATOM 5582 C C . ASP B 1 343 ? -31.125 24.703 -6.883 1 28.66 343 ASP B C 1
ATOM 5584 O O . ASP B 1 343 ? -31.391 23.75 -7.625 1 28.66 343 ASP B O 1
ATOM 5588 N N . SER B 1 344 ? -32.156 25.281 -6.215 1 33.22 344 SER B N 1
ATOM 5589 C CA . SER B 1 344 ? -33.469 25.219 -6.859 1 33.22 344 SER B CA 1
ATOM 5590 C C . SER B 1 344 ? -33.375 25.547 -8.344 1 33.22 344 SER B C 1
ATOM 5592 O O . SER B 1 344 ? -32.562 26.391 -8.75 1 33.22 344 SER B O 1
ATOM 5594 N N . PRO B 1 345 ? -34.156 25.094 -9.367 1 33.06 345 PRO B N 1
ATOM 5595 C CA . PRO B 1 345 ? -34.562 24.094 -10.359 1 33.06 345 PRO B CA 1
ATOM 5596 C C . PRO B 1 345 ? -33.406 23.328 -10.969 1 33.06 345 PRO B C 1
ATOM 5598 O O . PRO B 1 345 ? -33.562 22.531 -11.891 1 33.06 345 PRO B O 1
ATOM 5601 N N . LYS B 1 346 ? -32.25 23.891 -10.969 1 26.75 346 LYS B N 1
ATOM 5602 C CA . LYS B 1 346 ? -31.25 23.312 -11.867 1 26.75 346 LYS B CA 1
ATOM 5603 C C . LYS B 1 346 ? -30.531 22.141 -11.211 1 26.75 346 LYS B C 1
ATOM 5605 O O . LYS B 1 346 ? -30.078 22.25 -10.07 1 26.75 346 LYS B O 1
ATOM 5610 N N . ILE B 1 347 ? -30.938 20.906 -11.578 1 27.09 347 ILE B N 1
ATOM 5611 C CA . ILE B 1 347 ? -30.375 19.609 -11.195 1 27.09 347 ILE B CA 1
ATOM 5612 C C . ILE B 1 347 ? -29.062 19.391 -11.922 1 27.09 347 ILE B C 1
ATOM 5614 O O . ILE B 1 347 ? -28.984 19.531 -13.141 1 27.09 347 ILE B O 1
ATOM 5618 N N . LEU B 1 348 ? -28 19.828 -11.359 1 25.91 348 LEU B N 1
ATOM 5619 C CA . LEU B 1 348 ? -26.781 19.531 -12.086 1 25.91 348 LEU B CA 1
ATOM 5620 C C . LEU B 1 348 ? -26.594 18.016 -12.25 1 25.91 348 LEU B C 1
ATOM 5622 O O . LEU B 1 348 ? -26.5 17.281 -11.258 1 25.91 348 LEU B O 1
ATOM 5626 N N . LYS B 1 349 ? -27.188 17.438 -13.266 1 26 349 LYS B N 1
ATOM 5627 C CA . LYS B 1 349 ? -26.906 16.078 -13.734 1 26 349 LYS B CA 1
ATOM 5628 C C . LYS B 1 349 ? -25.453 15.922 -14.164 1 26 349 LYS B C 1
ATOM 5630 O O . LYS B 1 349 ? -24.828 16.891 -14.57 1 26 349 LYS B O 1
ATOM 5635 N N . GLY B 1 350 ? -24.719 14.898 -13.828 1 25.48 350 GLY B N 1
ATOM 5636 C CA . GLY B 1 350 ? -23.516 14.695 -14.609 1 25.48 350 GLY B CA 1
ATOM 5637 C C . GLY B 1 350 ? -23.672 15.086 -16.062 1 25.48 350 GLY B C 1
ATOM 5638 O O . GLY B 1 350 ? -24.719 15.609 -16.469 1 25.48 350 GLY B O 1
ATOM 5639 N N . GLN B 1 351 ? -23.047 14.57 -17.078 1 25.31 351 GLN B N 1
ATOM 5640 C CA . GLN B 1 351 ? -23.141 15.039 -18.469 1 25.31 351 GLN B CA 1
ATOM 5641 C C . GLN B 1 351 ? -24.594 15.25 -18.875 1 25.31 351 GLN B C 1
ATOM 5643 O O . GLN B 1 351 ? -24.984 16.375 -19.219 1 25.31 351 GLN B O 1
ATOM 5648 N N . SER B 1 352 ? -25.109 14.547 -20.109 1 26.06 352 SER B N 1
ATOM 5649 C CA . SER B 1 352 ? -25.984 14.961 -21.188 1 26.06 352 SER B CA 1
ATOM 5650 C C . SER B 1 352 ? -27.438 14.992 -20.75 1 26.06 352 SER B C 1
ATOM 5652 O O . SER B 1 352 ? -28.312 15.453 -21.5 1 26.06 352 SER B O 1
ATOM 5654 N N . PHE B 1 353 ? -27.984 14.078 -19.906 1 25.55 353 PHE B N 1
ATOM 5655 C CA . PHE B 1 353 ? -29.406 13.992 -20.203 1 25.55 353 PHE B CA 1
ATOM 5656 C C . PHE B 1 353 ? -30.172 15.109 -19.5 1 25.55 353 PHE B C 1
ATOM 5658 O O . PHE B 1 353 ? -29.891 15.438 -18.344 1 25.55 353 PHE B O 1
ATOM 5665 N N . HIS B 1 354 ? -30.438 16.234 -20.359 1 26.59 354 HIS B N 1
ATOM 5666 C CA . HIS B 1 354 ? -31.391 17.312 -20.141 1 26.59 354 HIS B CA 1
ATOM 5667 C C . HIS B 1 354 ? -32.75 16.766 -19.75 1 26.59 354 HIS B C 1
ATOM 5669 O O . HIS B 1 354 ? -33.406 16.062 -20.547 1 26.59 354 HIS B O 1
ATOM 5675 N N . SER B 1 355 ? -32.875 16.031 -18.656 1 25.36 355 SER B N 1
ATOM 5676 C CA . SER B 1 355 ? -34.281 15.664 -18.531 1 25.36 355 SER B CA 1
ATOM 5677 C C . SER B 1 355 ? -35.156 16.891 -18.234 1 25.36 355 SER B C 1
ATOM 5679 O O . SER B 1 355 ? -34.812 17.672 -17.344 1 25.36 355 SER B O 1
ATOM 5681 N N . THR B 1 356 ? -35.688 17.578 -19.375 1 26.03 356 THR B N 1
ATOM 5682 C CA . THR B 1 356 ? -36.719 18.594 -19.328 1 26.03 356 THR B CA 1
ATOM 5683 C C . THR B 1 356 ? -37.969 18.094 -18.594 1 26.03 356 THR B C 1
ATOM 5685 O O . THR B 1 356 ? -38.469 17.016 -18.891 1 26.03 356 THR B O 1
ATOM 5688 N N . ILE B 1 357 ? -38.094 18.484 -17.406 1 24.61 357 ILE B N 1
ATOM 5689 C CA . ILE B 1 357 ? -39.406 18.266 -16.828 1 24.61 357 ILE B CA 1
ATOM 5690 C C . ILE B 1 357 ? -40.469 19.062 -17.594 1 24.61 357 ILE B C 1
ATOM 5692 O O . ILE B 1 357 ? -40.375 20.281 -17.688 1 24.61 357 ILE B O 1
ATOM 5696 N N . GLU B 1 358 ? -41 18.484 -18.844 1 24.38 358 GLU B N 1
ATOM 5697 C CA . GLU B 1 358 ? -42.188 19.047 -19.438 1 24.38 358 GLU B CA 1
ATOM 5698 C C . GLU B 1 358 ? -43.344 19.109 -18.438 1 24.38 358 GLU B C 1
ATOM 5700 O O . GLU B 1 358 ? -43.656 18.109 -17.797 1 24.38 358 GLU B O 1
ATOM 5705 N N . ASN B 1 359 ? -43.656 20.391 -18.094 1 23.59 359 ASN B N 1
ATOM 5706 C CA . ASN B 1 359 ? -45.031 20.625 -17.672 1 23.59 359 ASN B CA 1
ATOM 5707 C C . ASN B 1 359 ? -46.031 20.297 -18.781 1 23.59 359 ASN B C 1
ATOM 5709 O O . ASN B 1 359 ? -45.844 20.672 -19.938 1 23.59 359 ASN B O 1
#

Secondary structure (DSSP, 8-state):
-HHHHHHHHHTT---SS---HHHHHHHHHHHHHHHHHTT---GGG-----------------SS--TTPPPPTTEESTTS-EEE-SS-PSPPPPPBTTSTT-EEEEEEEESSS--EEEEEE-TT-SEEEEEEEESSS---EEEEE-TTSPEEPPSEEEEE-SSEEEEEEESPPSEEEEEEEE-SSS--EEEEEEE--S--EEEEEESSTT-----S-----BT--B-SPPBTTSEEEEEEEETT-BTT-EEEEEEEEETTTEEEEE-EEEEES-SS-EEESS-EE--S--EEEEEEEEE-TTS-EEEEEEEEEPBPP------------S---S-TTS----SSS----SSS-------/-HHHHHHHHHTT---SS---HHHHHHHHHHHHHHHHHTT---GGG-----------------SS--TTPPPPTTEESTTS-EEE-S---S-PPPPBTTSTT-EEEEEEEESSS--EEEEEE-TT-SEEEEEEEESSS---EEEEE-TTSPEEPPSEEEEE-SSEEEEEEESPPSEEEEEEEE-SSS--EEEEEEE--S--EEEEEESSTT-----S-----BT--B-SPPBTTSEEEEEEEETT-BTT-EEEEEEEEETTTEEEEE-EEEEES-SS-EEESS-EE--S--EEEEEEEEE-TTS-EEEEEEEEEPBPP------------S---S-TTS----SSS----SSS-------

Sequence (718 aa):
MLKLALFLTLFGLRLGLNWDTQDFANRLNEKTKLFHDLGLPNVGDRFNPIFPEKQQLKTQTKSEQLDNVPCPPGFSGINCSIATCYNRSYPILAHDGTAEFGDLVESDYSATCSDTFTFYIDNAIPKFYVVLNTFDATNPKGTIYDSYGTEVQSCGDFSFSKTQTIHLICDPPKGVYTVKLSADANKPCIFEIRAPTNLTIDGGFISDQRDDDVQQIILETANQGIFRYPTEFVKSWFAFKVEHEEFPAHPEEVHIYMNGLYDQTFGLNLRYGCDAPHITSTPYNCSSSNVYHVKVRGYDSDGNRFQRIYDFYCEPPENVSPTQNPVSTTPPSFCQNGGILYDSPKILKGQSFHSTIENMLKLALFLTLFGLRLGLNWDTQDFANRLNEKTKLFHDLGLPNVGDRFNPIFPEKQQLKTQTKSEQLDNVPCPPGFSGINCSIATCYNRSYPILAHDGTAEFGDLVESDYSATCSDTFTFYIDNAIPKFYVVLNTFDATNPKGTIYDSYGTEVQSCGDFSFSKTQTIHLICDPPKGVYTVKLSADANKPCIFEIRAPTNLTIDGGFISDQRDDDVQQIILETANQGIFRYPTEFVKSWFAFKVEHEEFPAHPEEVHIYMNGLYDQTFGLNLRYGCDAPHITSTPYNCSSSNVYHVKVRGYDSDGNRFQRIYDFYCEPPENVSPTQNPVSTTPPSFCQNGGILYDSPKILKGQSFHSTIEN

InterPro domains:
  IPR006582 MD domain [SM00604] (169-309)
  IPR053295 Innate immunity regulator [PTHR47324] (68-343)
  IPR057086 Irg-7, N-terminal galactose binding domain [PF23623] (104-196)